Protein AF-A0A9K3LXP4-F1 (afdb_monomer_lite)

Foldseek 3Di:
DAQDWLVRLLFVLLLCLLQFKDADDDDCDDPDADPQLVLSQVLSCVLVVGGIDTDQLPDPDPDDDPDDAQDWDADPNDTWHDDDDDDDDDDDDPDPPDTPDDDPVPDDPPDDDPDPDPQPPPPRPHRDGRVSSVVSSPDCCVVPVVVVVLSSVCSSVQSNCCNVVVGRDLQNCVVSVVQWIAGPVRDTDGRHPPDPDDPDPPVPCVCVVVVVVVVVVVVVVVVVVVLVVVLVVQLVLLVVLQVVLVVQLQVVCVVPPVRDSLPDDLVSLVPDDPSNLQSNLLVQPDPDSSDDDDDFAQDDPVCLVVVHDGSSVSVVCVSVCVVVVLQPPPVPPPPPPDPCDDPDDDVLVVCLVPFNVRVLVSLCVVLVVDDPCVVDDDLAAQLCLVPLVVFAFDDDVQQQKWFKKWKAQQVVSGTDAIDTDLRTPVVVLVVVLVLLCVPDPVSLPDPVSLQAHAPPDDCVSRVNHVYHSVSMTITCQRIDGNVCLVVSLVSGDDDPVNLVVLVPDDDPPPDPPPSSSSSSVSNRVSSRVVSRCSRGVPDD

Structure (mmCIF, N/CA/C/O backbone):
data_AF-A0A9K3LXP4-F1
#
_entry.id   AF-A0A9K3LXP4-F1
#
loop_
_atom_site.group_PDB
_atom_site.id
_atom_site.type_symbol
_atom_site.label_atom_id
_atom_site.label_alt_id
_atom_site.label_comp_id
_atom_site.label_asym_id
_atom_site.label_entity_id
_atom_site.label_seq_id
_atom_site.pdbx_PDB_ins_code
_atom_site.Cartn_x
_atom_site.Cartn_y
_atom_site.Cartn_z
_atom_site.occupancy
_atom_site.B_iso_or_equiv
_atom_site.auth_seq_id
_atom_site.auth_comp_id
_atom_site.auth_asym_id
_atom_site.auth_atom_id
_atom_site.pdbx_PDB_model_num
ATOM 1 N N . MET A 1 1 ? 42.410 -23.835 -14.338 1.00 34.00 1 MET A N 1
ATOM 2 C CA . MET A 1 1 ? 42.776 -22.546 -14.973 1.00 34.00 1 MET A CA 1
ATOM 3 C C . MET A 1 1 ? 43.369 -22.844 -16.345 1.00 34.00 1 MET A C 1
ATOM 5 O O . MET A 1 1 ? 44.309 -23.628 -16.396 1.00 34.00 1 MET A O 1
ATOM 9 N N . ALA A 1 2 ? 42.811 -22.317 -17.441 1.00 33.06 2 ALA A N 1
ATOM 10 C CA . ALA A 1 2 ? 43.474 -22.421 -18.746 1.00 33.06 2 ALA A CA 1
ATOM 11 C C . ALA A 1 2 ? 44.605 -21.400 -18.770 1.00 33.06 2 ALA A C 1
ATOM 13 O O . ALA A 1 2 ? 44.375 -20.234 -18.468 1.00 33.06 2 ALA A O 1
ATOM 14 N N . ARG A 1 3 ? 45.817 -21.867 -19.043 1.00 47.75 3 ARG A N 1
ATOM 15 C CA . ARG A 1 3 ? 47.004 -21.024 -19.115 1.00 47.75 3 ARG A CA 1
ATOM 16 C C . ARG A 1 3 ? 47.036 -20.427 -20.522 1.00 47.75 3 ARG A C 1
ATOM 18 O O . ARG A 1 3 ? 46.915 -21.178 -21.489 1.00 47.75 3 ARG A O 1
ATOM 25 N N . GLY A 1 4 ? 47.058 -19.100 -20.603 1.00 52.03 4 GLY A N 1
ATOM 26 C CA . GLY A 1 4 ? 47.064 -18.375 -21.866 1.00 52.03 4 GLY A CA 1
ATOM 27 C C . GLY A 1 4 ? 48.341 -18.656 -22.653 1.00 52.03 4 GLY A C 1
ATOM 28 O O . GLY A 1 4 ? 49.411 -18.829 -22.081 1.00 52.03 4 GLY A O 1
ATOM 29 N N . SER A 1 5 ? 48.172 -18.728 -23.962 1.00 66.06 5 SER A N 1
ATOM 30 C CA . SER A 1 5 ? 49.208 -18.661 -24.988 1.00 66.06 5 SER A CA 1
ATOM 31 C C . SER A 1 5 ? 49.979 -17.336 -24.905 1.00 66.06 5 SER A C 1
ATOM 33 O O . SER A 1 5 ? 49.393 -16.323 -24.511 1.00 66.06 5 SER A O 1
ATOM 35 N N . GLU A 1 6 ? 51.263 -17.304 -25.278 1.00 68.12 6 GLU A N 1
ATOM 36 C CA . GLU A 1 6 ? 52.013 -16.033 -25.324 1.00 68.12 6 GLU A CA 1
ATOM 37 C C . GLU A 1 6 ? 51.440 -15.072 -26.363 1.00 68.12 6 GLU A C 1
ATOM 39 O O . GLU A 1 6 ? 51.322 -13.883 -26.084 1.00 68.12 6 GLU A O 1
ATOM 44 N N . ARG A 1 7 ? 50.989 -15.582 -27.515 1.00 71.00 7 ARG A N 1
ATOM 45 C CA . ARG A 1 7 ? 50.274 -14.778 -28.519 1.00 71.00 7 ARG A CA 1
ATOM 46 C C . ARG A 1 7 ? 48.985 -14.190 -27.959 1.00 71.00 7 ARG A C 1
ATOM 48 O O . ARG A 1 7 ? 48.741 -12.997 -28.105 1.00 71.00 7 ARG A O 1
ATOM 55 N N . ASN A 1 8 ? 48.206 -14.990 -27.226 1.00 66.69 8 ASN A N 1
ATOM 56 C CA . ASN A 1 8 ? 47.004 -14.488 -26.553 1.00 66.69 8 ASN A CA 1
ATOM 57 C C . ASN A 1 8 ? 47.336 -13.404 -25.522 1.00 66.69 8 ASN A C 1
ATOM 59 O O . ASN A 1 8 ? 46.562 -12.470 -25.345 1.00 66.69 8 ASN A O 1
ATOM 63 N N . LEU A 1 9 ? 48.479 -13.508 -24.842 1.00 72.19 9 LEU A N 1
ATOM 64 C CA . LEU A 1 9 ? 48.936 -12.465 -23.933 1.00 72.19 9 LEU A CA 1
ATOM 65 C C . LEU A 1 9 ? 49.272 -11.165 -24.676 1.00 72.19 9 LEU A C 1
ATOM 67 O O . LEU A 1 9 ? 48.814 -10.105 -24.254 1.00 72.19 9 LEU A O 1
ATOM 71 N N . TYR A 1 10 ? 50.029 -11.245 -25.773 1.00 74.75 10 TYR A N 1
ATOM 72 C CA . TYR A 1 10 ? 50.338 -10.086 -26.613 1.00 74.75 10 TYR A CA 1
ATOM 73 C C . TYR A 1 10 ? 49.071 -9.400 -27.124 1.00 74.75 10 TYR A C 1
ATOM 75 O O . TYR A 1 10 ? 48.914 -8.197 -26.930 1.00 74.75 10 TYR A O 1
ATOM 83 N N . ALA A 1 11 ? 48.143 -10.164 -27.706 1.00 71.06 11 ALA A N 1
ATOM 84 C CA . ALA A 1 11 ? 46.890 -9.635 -28.237 1.00 71.06 11 ALA A CA 1
ATOM 85 C C . ALA A 1 11 ? 46.027 -8.990 -27.139 1.00 71.06 11 ALA A C 1
ATOM 87 O O . ALA A 1 11 ? 45.497 -7.894 -27.324 1.00 71.06 11 ALA A O 1
ATOM 88 N N . ASN A 1 12 ? 45.932 -9.623 -25.963 1.00 68.81 12 ASN A N 1
ATOM 89 C CA . ASN A 1 12 ? 45.165 -9.086 -24.839 1.00 68.81 12 ASN A CA 1
ATOM 90 C C . ASN A 1 12 ? 45.774 -7.793 -24.289 1.00 68.81 12 ASN A C 1
ATOM 92 O O . ASN A 1 12 ? 45.036 -6.850 -24.024 1.00 68.81 12 ASN A O 1
ATOM 96 N N . ILE A 1 13 ? 47.100 -7.722 -24.123 1.00 76.06 13 ILE A N 1
ATOM 97 C CA . ILE A 1 13 ? 47.755 -6.494 -23.648 1.00 76.06 13 ILE A CA 1
ATOM 98 C C . ILE A 1 13 ? 47.624 -5.387 -24.696 1.00 76.06 13 ILE A C 1
ATOM 100 O O . ILE A 1 13 ? 47.276 -4.268 -24.329 1.00 76.06 13 ILE A O 1
ATOM 104 N N . ALA A 1 14 ? 47.816 -5.689 -25.984 1.00 76.12 14 ALA A N 1
ATOM 105 C CA . ALA A 1 14 ? 47.646 -4.703 -27.049 1.00 76.12 14 ALA A CA 1
ATOM 106 C C . ALA A 1 14 ? 46.222 -4.127 -27.076 1.00 76.12 14 ALA A C 1
ATOM 108 O O . ALA A 1 14 ? 46.038 -2.912 -27.107 1.00 76.12 14 ALA A O 1
ATOM 109 N N . THR A 1 15 ? 45.220 -4.999 -26.950 1.00 73.06 15 THR A N 1
ATOM 110 C CA . THR A 1 15 ? 43.805 -4.623 -26.840 1.00 73.06 15 THR A CA 1
ATOM 111 C C . THR A 1 15 ? 43.559 -3.747 -25.609 1.00 73.06 15 THR A C 1
ATOM 113 O O . THR A 1 15 ? 42.976 -2.672 -25.713 1.00 73.06 15 THR A O 1
ATOM 116 N N . VAL A 1 16 ? 44.028 -4.161 -24.427 1.00 74.38 16 VAL A N 1
ATOM 117 C CA . VAL A 1 16 ? 43.839 -3.391 -23.186 1.00 74.38 16 VAL A CA 1
ATOM 118 C C . VAL A 1 16 ? 44.455 -1.995 -23.300 1.00 74.38 16 VAL A C 1
ATOM 120 O O . VAL A 1 16 ? 43.820 -1.033 -22.869 1.00 74.38 16 VAL A O 1
ATOM 123 N N . LEU A 1 17 ? 45.640 -1.865 -23.902 1.00 78.81 17 LEU A N 1
ATOM 124 C CA . LEU A 1 17 ? 46.286 -0.569 -24.115 1.00 78.81 17 LEU A CA 1
ATOM 125 C C . LEU A 1 17 ? 45.521 0.307 -25.117 1.00 78.81 17 LEU A C 1
ATOM 127 O O . LEU A 1 17 ? 45.330 1.488 -24.859 1.00 78.81 17 LEU A O 1
ATOM 131 N N . ASP A 1 18 ? 45.020 -0.240 -26.221 1.00 79.06 18 ASP A N 1
ATOM 132 C CA . ASP A 1 18 ? 44.228 0.553 -27.170 1.00 79.06 18 ASP A CA 1
ATOM 133 C C . ASP A 1 18 ? 42.902 1.049 -26.559 1.00 79.06 18 ASP A C 1
ATOM 135 O O . ASP A 1 18 ? 42.505 2.199 -26.746 1.00 79.06 18 ASP A O 1
ATOM 139 N N . PHE A 1 19 ? 42.225 0.210 -25.767 1.00 74.00 19 PHE A N 1
ATOM 140 C CA . PHE A 1 19 ? 40.902 0.536 -25.223 1.00 74.00 19 PHE A CA 1
ATOM 141 C C . PHE A 1 19 ? 40.910 1.403 -23.960 1.00 74.00 19 PHE A C 1
ATOM 143 O O . PHE A 1 19 ? 39.926 2.103 -23.715 1.00 74.00 19 PHE A O 1
ATOM 150 N N . ASN A 1 20 ? 41.969 1.358 -23.146 1.00 79.19 20 ASN A N 1
ATOM 151 C CA . ASN A 1 20 ? 42.007 2.062 -21.855 1.00 79.19 20 ASN A CA 1
ATOM 152 C C . ASN A 1 20 ? 42.719 3.417 -21.909 1.00 79.19 20 ASN A C 1
ATOM 154 O O . ASN A 1 20 ? 42.853 4.069 -20.876 1.00 79.19 20 ASN A O 1
ATOM 158 N N . PHE A 1 21 ? 43.138 3.861 -23.092 1.00 81.19 21 PHE A N 1
ATOM 159 C CA . PHE A 1 21 ? 43.783 5.150 -23.299 1.00 81.19 21 PHE A CA 1
ATOM 160 C C . PHE A 1 21 ? 42.981 6.019 -24.260 1.00 81.19 21 PHE A C 1
ATOM 162 O O . PHE A 1 21 ? 42.441 5.540 -25.257 1.00 81.19 21 PHE A O 1
ATOM 169 N N . ILE A 1 22 ? 42.914 7.317 -23.969 1.00 84.50 22 ILE A N 1
ATOM 170 C CA . ILE A 1 22 ? 42.260 8.307 -24.827 1.00 84.50 22 ILE A CA 1
ATOM 171 C C . ILE A 1 22 ? 43.231 9.434 -25.205 1.00 84.50 22 ILE A C 1
ATOM 173 O O . ILE A 1 22 ? 44.108 9.769 -24.404 1.00 84.50 22 ILE A O 1
ATOM 177 N N . PRO A 1 23 ? 43.114 10.001 -26.424 1.00 86.31 23 PRO A N 1
ATOM 178 C CA . PRO A 1 23 ? 43.954 11.114 -26.856 1.00 86.31 23 PRO A CA 1
ATOM 179 C C . PRO A 1 23 ? 43.763 12.352 -25.986 1.00 86.31 23 PRO A C 1
ATOM 181 O O . PRO A 1 23 ? 42.628 12.762 -25.741 1.00 86.31 23 PRO A O 1
ATOM 184 N N . GLY A 1 24 ? 44.861 12.995 -25.596 1.00 87.12 24 GLY A N 1
ATOM 185 C CA . GLY A 1 24 ? 44.818 14.269 -24.888 1.00 87.12 24 GLY A CA 1
ATOM 186 C C . GLY A 1 24 ? 45.947 14.439 -23.883 1.00 87.12 24 GLY A C 1
ATOM 187 O O . GLY A 1 24 ? 46.643 13.491 -23.523 1.00 87.12 24 GLY A O 1
ATOM 188 N N . LYS A 1 25 ? 46.099 15.676 -23.404 1.00 85.62 25 LYS A N 1
ATOM 189 C CA . LYS A 1 25 ? 47.077 16.009 -22.370 1.00 85.62 25 LYS A CA 1
ATOM 190 C C . LYS A 1 25 ? 46.659 15.414 -21.028 1.00 85.62 25 LYS A C 1
ATOM 192 O O . LYS A 1 25 ? 45.530 15.637 -20.590 1.00 85.62 25 LYS A O 1
ATOM 197 N N . TRP A 1 26 ? 47.562 14.715 -20.342 1.00 83.31 26 TRP A N 1
ATOM 198 C CA . TRP A 1 26 ? 47.248 14.147 -19.031 1.00 83.31 26 TRP A CA 1
ATOM 199 C C . TRP A 1 26 ? 47.395 15.192 -17.919 1.00 83.31 26 TRP A C 1
ATOM 201 O O . TRP A 1 26 ? 48.443 15.339 -17.281 1.00 83.31 26 TRP A O 1
ATOM 211 N N . GLU A 1 27 ? 46.321 15.941 -17.678 1.00 75.81 27 GLU A N 1
ATOM 212 C CA . GLU A 1 27 ? 46.266 16.915 -16.589 1.00 75.81 27 GLU A CA 1
ATOM 213 C C . GLU A 1 27 ? 46.346 16.193 -15.234 1.00 75.81 27 GLU A C 1
ATOM 215 O O . GLU A 1 27 ? 45.478 15.393 -14.888 1.00 75.81 27 GLU A O 1
ATOM 220 N N . ASN A 1 28 ? 47.393 16.495 -14.457 1.00 75.75 28 ASN A N 1
ATOM 221 C CA . ASN A 1 28 ? 47.718 15.867 -13.166 1.00 75.75 28 ASN A CA 1
ATOM 222 C C . ASN A 1 28 ? 48.290 14.438 -13.249 1.00 75.75 28 ASN A C 1
ATOM 224 O O . ASN A 1 28 ? 48.025 13.616 -12.369 1.00 75.75 28 ASN A O 1
ATOM 228 N N . LYS A 1 29 ? 49.105 14.144 -14.273 1.00 79.06 29 LYS A N 1
ATOM 229 C CA . LYS A 1 29 ? 49.921 12.919 -14.324 1.00 79.06 29 LYS A CA 1
ATOM 230 C C . LYS A 1 29 ? 50.712 12.739 -13.013 1.00 79.06 29 LYS A C 1
ATOM 232 O O . LYS A 1 29 ? 51.492 13.628 -12.674 1.00 79.06 29 LYS A O 1
ATOM 237 N N . PRO A 1 30 ? 50.545 11.623 -12.278 1.00 80.44 30 PRO A N 1
ATOM 238 C CA . PRO A 1 30 ? 51.292 11.392 -11.047 1.00 80.44 30 PRO A CA 1
ATOM 239 C C . PRO A 1 30 ? 52.805 11.351 -11.303 1.00 80.44 30 PRO A C 1
ATOM 241 O O . PRO A 1 30 ? 53.267 10.631 -12.188 1.00 80.44 30 PRO A O 1
ATOM 244 N N . ASP A 1 31 ? 53.592 12.050 -10.482 1.00 76.44 31 ASP A N 1
ATOM 245 C CA . ASP A 1 31 ? 55.061 12.065 -10.610 1.00 76.44 31 ASP A CA 1
ATOM 246 C C . ASP A 1 31 ? 55.692 10.677 -10.366 1.00 76.44 31 ASP A C 1
ATOM 248 O O . ASP A 1 31 ? 56.767 10.361 -10.876 1.00 76.44 31 ASP A O 1
ATOM 252 N N . ASN A 1 32 ? 54.997 9.816 -9.614 1.00 83.62 32 ASN A N 1
ATOM 253 C CA . ASN A 1 32 ? 55.479 8.508 -9.163 1.00 83.62 32 ASN A CA 1
ATOM 254 C C . ASN A 1 32 ? 54.667 7.340 -9.742 1.00 83.62 32 ASN A C 1
ATOM 256 O O . ASN A 1 32 ? 54.196 6.474 -9.003 1.00 83.62 32 ASN A O 1
ATOM 260 N N . LEU A 1 33 ? 54.497 7.298 -11.065 1.00 81.81 33 LEU A N 1
ATOM 261 C CA . LEU A 1 33 ? 53.883 6.139 -11.717 1.00 81.81 33 LEU A CA 1
ATOM 262 C C . LEU A 1 33 ? 54.765 4.881 -11.594 1.00 81.81 33 LEU A C 1
ATOM 264 O O . LEU A 1 33 ? 55.989 4.974 -11.776 1.00 81.81 33 LEU A O 1
ATOM 268 N N . PRO A 1 34 ? 54.162 3.698 -11.353 1.00 86.00 34 PRO A N 1
ATOM 269 C CA . PRO A 1 34 ? 54.853 2.419 -11.469 1.00 86.00 34 PRO A CA 1
ATOM 270 C C . PRO A 1 34 ? 55.550 2.267 -12.825 1.00 86.00 34 PRO A C 1
ATOM 272 O O . PRO A 1 34 ? 55.085 2.770 -13.849 1.00 86.00 34 PRO A O 1
ATOM 275 N N . GLU A 1 35 ? 56.672 1.548 -12.852 1.00 88.12 35 GLU A N 1
ATOM 276 C CA . GLU A 1 35 ? 57.471 1.366 -14.070 1.00 88.12 35 GLU A CA 1
ATOM 277 C C . GLU A 1 35 ? 56.662 0.739 -15.217 1.00 88.12 35 GLU A C 1
ATOM 279 O O . GLU A 1 35 ? 56.755 1.206 -16.351 1.00 88.12 35 GLU A O 1
ATOM 284 N N . GLY A 1 36 ? 55.815 -0.252 -14.915 1.00 85.88 36 GLY A N 1
ATOM 285 C CA . GLY A 1 36 ? 54.961 -0.904 -15.907 1.00 85.88 36 GLY A CA 1
ATOM 286 C C . GLY A 1 36 ? 53.880 0.017 -16.477 1.00 85.88 36 GLY A C 1
ATOM 287 O O . GLY A 1 36 ? 53.578 -0.075 -17.665 1.00 85.88 36 GLY A O 1
ATOM 288 N N . ALA A 1 37 ? 53.350 0.942 -15.672 1.00 86.00 37 ALA A N 1
ATOM 289 C CA . ALA A 1 37 ? 52.416 1.971 -16.130 1.00 86.00 37 ALA A CA 1
ATOM 290 C C . ALA A 1 37 ? 53.108 3.030 -17.006 1.00 86.00 37 ALA A C 1
ATOM 292 O O . ALA A 1 37 ? 52.598 3.399 -18.061 1.00 86.00 37 ALA A O 1
ATOM 293 N N . ARG A 1 38 ? 54.320 3.479 -16.645 1.00 89.25 38 ARG A N 1
ATOM 294 C CA . ARG A 1 38 ? 55.100 4.396 -17.503 1.00 89.25 38 ARG A CA 1
ATOM 295 C C . ARG A 1 38 ? 55.404 3.783 -18.867 1.00 89.25 38 ARG A C 1
ATOM 297 O O . ARG A 1 38 ? 55.328 4.477 -19.879 1.00 89.25 38 ARG A O 1
ATOM 304 N N . LEU A 1 39 ? 55.726 2.490 -18.887 1.00 90.12 39 LEU A N 1
ATOM 305 C CA . LEU A 1 39 ? 55.960 1.757 -20.124 1.00 90.12 39 LEU A CA 1
ATOM 306 C C . LEU A 1 39 ? 54.681 1.650 -20.968 1.00 90.12 39 LEU A C 1
ATOM 308 O O . LEU A 1 39 ? 54.744 1.875 -22.172 1.00 90.12 39 LEU A O 1
ATOM 312 N N . ALA A 1 40 ? 53.527 1.388 -20.345 1.00 87.31 40 ALA A N 1
ATOM 313 C CA . ALA A 1 40 ? 52.229 1.355 -21.023 1.00 87.31 40 ALA A CA 1
ATOM 314 C C . ALA A 1 40 ? 51.932 2.660 -21.771 1.00 87.31 40 ALA A C 1
ATOM 316 O O . ALA A 1 40 ? 51.614 2.625 -22.958 1.00 87.31 40 ALA A O 1
ATOM 317 N N . HIS A 1 41 ? 52.129 3.795 -21.097 1.00 89.56 41 HIS A N 1
ATOM 318 C CA . HIS A 1 41 ? 52.005 5.127 -21.689 1.00 89.56 41 HIS A CA 1
ATOM 319 C C . HIS A 1 41 ? 52.938 5.336 -22.874 1.00 89.56 41 HIS A C 1
ATOM 321 O O . HIS A 1 41 ? 52.485 5.688 -23.957 1.00 89.56 41 HIS A O 1
ATOM 327 N N . SER A 1 42 ? 54.234 5.075 -22.688 1.00 93.25 42 SER A N 1
ATOM 328 C CA . SER A 1 42 ? 55.221 5.278 -23.751 1.00 93.25 42 SER A CA 1
ATOM 329 C C . SER A 1 42 ? 54.888 4.467 -25.004 1.00 93.25 42 SER A C 1
ATOM 331 O O . SER A 1 42 ? 55.103 4.946 -26.115 1.00 93.25 42 SER A O 1
ATOM 333 N N . ILE A 1 43 ? 54.378 3.246 -24.829 1.00 91.44 43 ILE A N 1
ATOM 334 C CA . ILE A 1 43 ? 54.024 2.361 -25.937 1.00 91.44 43 ILE A CA 1
ATOM 335 C C . ILE A 1 43 ? 52.793 2.882 -26.683 1.00 91.44 43 ILE A C 1
ATOM 337 O O . ILE A 1 43 ? 52.841 3.021 -27.905 1.00 91.44 43 ILE A O 1
ATOM 341 N N . ILE A 1 44 ? 51.703 3.202 -25.976 1.00 90.12 44 ILE A N 1
ATOM 342 C CA . ILE A 1 44 ? 50.466 3.647 -26.631 1.00 90.12 44 ILE A CA 1
ATOM 343 C C . ILE A 1 44 ? 50.597 5.050 -27.245 1.00 90.12 44 ILE A C 1
ATOM 345 O O . ILE A 1 44 ? 50.059 5.290 -28.323 1.00 90.12 44 ILE A O 1
ATOM 349 N N . GLU A 1 45 ? 51.357 5.955 -26.621 1.00 93.25 45 GLU A N 1
ATOM 350 C CA . GLU A 1 45 ? 51.660 7.291 -27.158 1.00 93.25 45 GLU A CA 1
ATOM 351 C C . GLU A 1 45 ? 52.497 7.196 -28.439 1.00 93.25 45 GLU A C 1
ATOM 353 O O . GLU A 1 45 ? 52.201 7.869 -29.428 1.00 93.25 45 GLU A O 1
ATOM 358 N N . SER A 1 46 ? 53.493 6.300 -28.459 1.00 92.88 46 SER A N 1
ATOM 359 C CA . SER A 1 46 ? 54.289 6.013 -29.656 1.00 92.88 46 SER A CA 1
ATOM 360 C C . SER A 1 46 ? 53.431 5.424 -30.779 1.00 92.88 46 SER A C 1
ATOM 362 O O . SER A 1 46 ? 53.550 5.851 -31.924 1.00 92.88 46 SER A O 1
ATOM 364 N N . ALA A 1 47 ? 52.543 4.477 -30.461 1.00 90.38 47 ALA A N 1
ATOM 365 C CA . ALA A 1 47 ? 51.662 3.839 -31.441 1.00 90.38 47 ALA A CA 1
ATOM 366 C C . ALA A 1 47 ? 50.601 4.799 -32.013 1.00 90.38 47 ALA A C 1
ATOM 368 O O . ALA A 1 47 ? 50.281 4.736 -33.197 1.00 90.38 47 ALA A O 1
ATOM 369 N N . LYS A 1 48 ? 50.050 5.700 -31.190 1.00 88.44 48 LYS A N 1
ATOM 370 C CA . LYS A 1 48 ? 49.029 6.680 -31.606 1.00 88.44 48 LYS A CA 1
ATOM 371 C C . LYS A 1 48 ? 49.623 7.977 -32.167 1.00 88.44 48 LYS A C 1
ATOM 373 O O . LYS A 1 48 ? 48.880 8.769 -32.743 1.00 88.44 48 LYS A O 1
ATOM 378 N N . GLY A 1 49 ? 50.926 8.210 -31.990 1.00 92.25 49 GLY A N 1
ATOM 379 C CA . GLY A 1 49 ? 51.626 9.413 -32.450 1.00 92.25 49 GLY A CA 1
ATOM 380 C C . GLY A 1 49 ? 51.219 10.700 -31.723 1.00 92.25 49 GLY A C 1
ATOM 381 O O . GLY A 1 49 ? 51.397 11.790 -32.266 1.00 92.25 49 GLY A O 1
ATOM 382 N N . GLN A 1 50 ? 50.640 10.594 -30.526 1.00 91.88 50 GLN A N 1
ATOM 383 C CA . GLN A 1 50 ? 50.146 11.725 -29.736 1.00 91.88 50 GLN A CA 1
ATOM 384 C C . GLN A 1 50 ? 50.123 11.389 -28.241 1.00 91.88 50 GLN A C 1
ATOM 386 O O . GLN A 1 50 ? 50.198 10.221 -27.867 1.00 91.88 50 GLN A O 1
ATOM 391 N N . GLU A 1 51 ? 50.008 12.410 -27.387 1.00 91.50 51 GLU A N 1
ATOM 392 C CA . GLU A 1 51 ? 49.867 12.219 -25.939 1.00 91.50 51 GLU A CA 1
ATOM 393 C C . GLU A 1 51 ? 48.549 11.496 -25.615 1.00 91.50 51 GLU A C 1
ATOM 395 O O . GLU A 1 51 ? 47.496 11.804 -26.186 1.00 91.50 51 GLU A O 1
ATOM 400 N N . MET A 1 52 ? 48.628 10.528 -24.702 1.00 90.00 52 MET A N 1
ATOM 401 C CA . MET A 1 52 ? 47.522 9.671 -24.296 1.00 90.00 52 MET A CA 1
ATOM 402 C C . MET A 1 52 ? 47.406 9.697 -22.775 1.00 90.00 52 MET A C 1
ATOM 404 O O . MET A 1 52 ? 48.401 9.617 -22.054 1.00 90.00 52 MET A O 1
ATOM 408 N N . HIS A 1 53 ? 46.181 9.729 -22.270 1.00 85.69 53 HIS A N 1
ATOM 409 C CA . HIS A 1 53 ? 45.918 9.622 -20.840 1.00 85.69 53 HIS A CA 1
ATOM 410 C C . HIS A 1 53 ? 44.973 8.450 -20.559 1.00 85.69 53 HIS A C 1
ATOM 412 O O . HIS A 1 53 ? 44.184 8.079 -21.438 1.00 85.69 53 HIS A O 1
ATOM 418 N N . PRO A 1 54 ? 45.066 7.812 -19.377 1.00 82.31 54 PRO A N 1
ATOM 419 C CA . PRO A 1 54 ? 44.185 6.708 -19.034 1.00 82.31 54 PRO A CA 1
ATOM 420 C C . PRO A 1 54 ? 42.739 7.197 -19.078 1.00 82.31 54 PRO A C 1
ATOM 422 O O . PRO A 1 54 ? 42.425 8.320 -18.665 1.00 82.31 54 PRO A O 1
ATOM 425 N N . CYS A 1 55 ? 41.850 6.351 -19.581 1.00 76.56 55 CYS A N 1
ATOM 426 C CA . CYS A 1 55 ? 40.425 6.588 -19.493 1.00 76.56 55 CYS A CA 1
ATOM 427 C C . CYS A 1 55 ? 40.042 6.519 -18.005 1.00 76.56 55 CYS A C 1
ATOM 429 O O . CYS A 1 55 ? 40.161 5.444 -17.405 1.00 76.56 55 CYS A O 1
ATOM 431 N N . PRO A 1 56 ? 39.621 7.629 -17.361 1.00 59.34 56 PRO A N 1
ATOM 432 C CA . PRO A 1 56 ? 39.058 7.525 -16.026 1.00 59.34 56 PRO A CA 1
ATOM 433 C C . PRO A 1 56 ? 37.863 6.579 -16.132 1.00 59.34 56 PRO A C 1
ATOM 435 O O . PRO A 1 56 ? 37.086 6.682 -17.077 1.00 59.34 56 PRO A O 1
ATOM 438 N N . ALA A 1 57 ? 37.688 5.670 -15.170 1.00 54.47 57 ALA A N 1
ATOM 439 C CA . ALA A 1 57 ? 36.609 4.671 -15.164 1.00 54.47 57 ALA A CA 1
ATOM 440 C C . ALA A 1 57 ? 35.178 5.267 -15.273 1.00 54.47 57 ALA A C 1
ATOM 442 O O . ALA A 1 57 ? 34.184 4.545 -15.289 1.00 54.47 57 ALA A O 1
ATOM 443 N N . TRP A 1 58 ? 35.058 6.591 -15.366 1.00 41.44 58 TRP A N 1
ATOM 444 C CA . TRP A 1 58 ? 33.886 7.322 -15.813 1.00 41.44 58 TRP A CA 1
ATOM 445 C C . TRP A 1 58 ? 33.888 7.503 -17.331 1.00 41.44 58 TRP A C 1
ATOM 447 O O . TRP A 1 58 ? 34.289 8.537 -17.862 1.00 41.44 58 TRP A O 1
ATOM 457 N N . GLY A 1 59 ? 33.347 6.499 -18.016 1.00 40.19 59 GLY A N 1
ATOM 458 C CA . GLY A 1 59 ? 32.900 6.645 -19.395 1.00 40.19 59 GLY A CA 1
ATOM 459 C C . GLY A 1 59 ? 33.499 5.624 -20.344 1.00 40.19 59 GLY A C 1
ATOM 460 O O . GLY A 1 59 ? 34.294 5.970 -21.213 1.00 40.19 59 GLY A O 1
ATOM 461 N N . LEU A 1 60 ? 32.997 4.388 -20.282 1.00 36.09 60 LEU A N 1
ATOM 462 C CA . LEU A 1 60 ? 32.869 3.569 -21.487 1.00 36.09 60 LEU A CA 1
ATOM 463 C C . LEU A 1 60 ? 32.056 4.379 -22.519 1.00 36.09 60 LEU A C 1
ATOM 465 O O . LEU A 1 60 ? 30.836 4.462 -22.453 1.00 36.09 60 LEU A O 1
ATOM 469 N N . ARG A 1 61 ? 32.789 5.073 -23.398 1.00 37.50 61 ARG A N 1
ATOM 470 C CA . ARG A 1 61 ? 32.385 5.782 -24.623 1.00 37.50 61 ARG A CA 1
ATOM 471 C C . ARG A 1 61 ? 31.011 6.478 -24.607 1.00 37.50 61 ARG A C 1
ATOM 473 O O . ARG A 1 61 ? 30.035 5.991 -25.167 1.00 37.50 61 ARG A O 1
ATOM 480 N N . LYS A 1 62 ? 31.039 7.768 -24.250 1.00 33.00 62 LYS A N 1
ATOM 481 C CA . LYS A 1 62 ? 30.462 8.806 -25.125 1.00 33.00 62 LYS A CA 1
ATOM 482 C C . LYS A 1 62 ? 31.339 8.919 -26.378 1.00 33.00 62 LYS A C 1
ATOM 484 O O . LYS A 1 62 ? 32.190 9.791 -26.438 1.00 33.00 62 LYS A O 1
ATOM 489 N N . HIS A 1 63 ? 31.164 8.057 -27.375 1.00 28.77 63 HIS A N 1
ATOM 490 C CA . HIS A 1 63 ? 31.580 8.399 -28.738 1.00 28.77 63 HIS A CA 1
ATOM 491 C C . HIS A 1 63 ? 30.657 7.752 -29.772 1.00 28.77 63 HIS A C 1
ATOM 493 O O . HIS A 1 63 ? 30.583 6.536 -29.905 1.00 28.77 63 HIS A O 1
ATOM 499 N N . THR A 1 64 ? 30.005 8.637 -30.532 1.00 30.78 64 THR A N 1
ATOM 500 C CA . THR A 1 64 ? 29.272 8.424 -31.795 1.00 30.78 64 THR A CA 1
ATOM 501 C C . THR A 1 64 ? 27.842 7.877 -31.733 1.00 30.78 64 THR A C 1
ATOM 503 O O . THR A 1 64 ? 27.438 6.989 -32.467 1.00 30.78 64 THR A O 1
ATOM 506 N N . SER A 1 65 ? 26.992 8.543 -30.960 1.00 29.17 65 SER A N 1
ATOM 507 C CA . SER A 1 65 ? 25.962 9.409 -31.559 1.00 29.17 65 SER A CA 1
ATOM 508 C C . SER A 1 65 ? 25.451 10.351 -30.472 1.00 29.17 65 SER A C 1
ATOM 510 O O . SER A 1 65 ? 25.121 9.918 -29.373 1.00 29.17 65 SER A O 1
ATOM 512 N N . ILE A 1 66 ? 25.471 11.659 -30.730 1.00 35.31 66 ILE A N 1
ATOM 513 C CA . ILE A 1 66 ? 24.806 12.631 -29.859 1.00 35.31 66 ILE A CA 1
ATOM 514 C C . ILE A 1 66 ? 23.312 12.359 -30.030 1.00 35.31 66 ILE A C 1
ATOM 516 O O . ILE A 1 66 ? 22.724 12.815 -31.006 1.00 35.31 66 ILE A O 1
ATOM 520 N N . LYS A 1 67 ? 22.726 11.556 -29.143 1.00 41.91 67 LYS A N 1
ATOM 521 C CA . LYS A 1 67 ? 21.288 11.292 -29.125 1.00 41.91 67 LYS A CA 1
ATOM 522 C C . LYS A 1 67 ? 20.662 12.053 -27.976 1.00 41.91 67 LYS A C 1
ATOM 524 O O . LYS A 1 67 ? 21.234 12.126 -26.887 1.00 41.91 67 LYS A O 1
ATOM 529 N N . LYS A 1 68 ? 19.554 12.722 -28.277 1.00 37.66 68 LYS A N 1
ATOM 530 C CA . LYS A 1 68 ? 18.852 13.586 -27.328 1.00 37.66 68 LYS A CA 1
ATOM 531 C C . LYS A 1 68 ? 17.982 12.732 -26.418 1.00 37.66 68 LYS A C 1
ATOM 533 O O . LYS A 1 68 ? 17.454 11.705 -26.830 1.00 37.66 68 LYS A O 1
ATOM 538 N N . ASP A 1 69 ? 17.827 13.189 -25.188 1.00 43.50 69 ASP A N 1
ATOM 539 C CA . ASP A 1 69 ? 16.915 12.585 -24.228 1.00 43.50 69 ASP A CA 1
ATOM 540 C C . ASP A 1 69 ? 15.488 12.518 -24.814 1.00 43.50 69 ASP A C 1
ATOM 542 O O . ASP A 1 69 ? 15.032 13.471 -25.457 1.00 43.50 69 ASP A O 1
ATOM 546 N N . GLY A 1 70 ? 14.817 11.372 -24.664 1.00 45.22 70 GLY A N 1
ATOM 547 C CA . GLY A 1 70 ? 13.487 11.119 -25.236 1.00 45.22 70 GLY A CA 1
ATOM 548 C C . GLY A 1 70 ? 13.430 10.715 -26.719 1.00 45.22 70 GLY A C 1
ATOM 549 O O . GLY A 1 70 ? 12.333 10.637 -27.272 1.00 45.22 70 GLY A O 1
ATOM 550 N N . GLU A 1 71 ? 14.558 10.442 -27.380 1.00 44.44 71 GLU A N 1
ATOM 551 C CA . GLU A 1 71 ? 14.558 9.974 -28.772 1.00 44.44 71 GLU A CA 1
ATOM 552 C C . GLU A 1 71 ? 14.036 8.527 -28.881 1.00 44.44 71 GLU A C 1
ATOM 554 O O . GLU A 1 71 ? 14.485 7.620 -28.173 1.00 44.44 71 GLU A O 1
ATOM 559 N N . GLU A 1 72 ? 13.060 8.322 -29.768 1.00 43.66 72 GLU A N 1
ATOM 560 C CA . GLU A 1 72 ? 12.446 7.025 -30.053 1.00 43.66 72 GLU A CA 1
ATOM 561 C C . GLU A 1 72 ? 13.218 6.284 -31.145 1.00 43.66 72 GLU A C 1
ATOM 563 O O . GLU A 1 72 ? 13.520 6.833 -32.205 1.00 43.66 72 GLU A O 1
ATOM 568 N N . LEU A 1 73 ? 13.525 5.014 -30.899 1.00 42.81 73 LEU A N 1
ATOM 569 C CA . LEU A 1 73 ? 14.322 4.188 -31.794 1.00 42.81 73 LEU A CA 1
ATOM 570 C C . LEU A 1 73 ? 13.490 2.998 -32.255 1.00 42.81 73 LEU A C 1
ATOM 572 O O . LEU A 1 73 ? 13.128 2.150 -31.446 1.00 42.81 73 LEU A O 1
ATOM 576 N N . VAL A 1 74 ? 13.186 2.941 -33.552 1.00 41.06 74 VAL A N 1
ATOM 577 C CA . VAL A 1 74 ? 12.439 1.827 -34.146 1.00 41.06 74 VAL A CA 1
ATOM 578 C C . VAL A 1 74 ? 13.425 0.803 -34.693 1.00 41.06 74 VAL A C 1
ATOM 580 O O . VAL A 1 74 ? 14.106 1.068 -35.682 1.00 41.06 74 VAL A O 1
ATOM 583 N N . CYS A 1 75 ? 13.499 -0.371 -34.073 1.00 37.06 75 CYS A N 1
ATOM 584 C CA . CYS A 1 75 ? 14.303 -1.491 -34.556 1.00 37.06 75 CYS A CA 1
ATOM 585 C C . CYS A 1 75 ? 13.394 -2.708 -34.748 1.00 37.06 75 CYS A C 1
ATOM 587 O O . CYS A 1 75 ? 12.687 -3.107 -33.827 1.00 37.06 75 CYS A O 1
ATOM 589 N N . ASN A 1 76 ? 13.351 -3.262 -35.964 1.00 32.78 76 ASN A N 1
ATOM 590 C CA . ASN A 1 76 ? 12.464 -4.376 -36.335 1.00 32.78 76 ASN A CA 1
ATOM 591 C C . ASN A 1 76 ? 10.978 -4.166 -35.959 1.00 32.78 76 ASN A C 1
ATOM 593 O O . ASN A 1 76 ? 10.289 -5.100 -35.563 1.00 32.78 76 ASN A O 1
ATOM 597 N N . GLY A 1 77 ? 10.479 -2.931 -36.094 1.00 35.00 77 GLY A N 1
ATOM 598 C CA . GLY A 1 77 ? 9.081 -2.578 -35.811 1.00 35.00 77 GLY A CA 1
ATOM 599 C C . GLY A 1 77 ? 8.766 -2.301 -34.338 1.00 35.00 77 GLY A C 1
ATOM 600 O O . GLY A 1 77 ? 7.607 -2.053 -34.015 1.00 35.00 77 GLY A O 1
ATOM 601 N N . ILE A 1 78 ? 9.773 -2.308 -33.460 1.00 32.84 78 ILE A N 1
ATOM 602 C CA . ILE A 1 78 ? 9.624 -2.023 -32.030 1.00 32.84 78 ILE A CA 1
ATOM 603 C C . ILE A 1 78 ? 10.269 -0.677 -31.715 1.00 32.84 78 ILE A C 1
ATOM 605 O O . ILE A 1 78 ? 11.443 -0.471 -32.022 1.00 32.84 78 ILE A O 1
ATOM 609 N N . THR A 1 79 ? 9.498 0.220 -31.099 1.00 39.75 79 THR A N 1
ATOM 610 C CA . THR A 1 79 ? 9.942 1.553 -30.681 1.00 39.75 79 THR A CA 1
ATOM 611 C C . THR A 1 79 ? 10.449 1.523 -29.243 1.00 39.75 79 THR A C 1
ATOM 613 O O . THR A 1 79 ? 9.707 1.159 -28.336 1.00 39.75 79 THR A O 1
ATOM 616 N N . VAL A 1 80 ? 11.694 1.939 -29.026 1.00 40.38 80 VAL A N 1
ATOM 617 C CA . VAL A 1 80 ? 12.346 1.995 -27.711 1.00 40.38 80 VAL A CA 1
ATOM 618 C C . VAL A 1 80 ? 12.669 3.448 -27.364 1.00 40.38 80 VAL A C 1
ATOM 620 O O . VAL A 1 80 ? 13.097 4.196 -28.242 1.00 40.38 80 VAL A O 1
ATOM 623 N N . ARG A 1 81 ? 12.478 3.860 -26.105 1.00 38.41 81 ARG A N 1
ATOM 624 C CA . ARG A 1 81 ? 12.710 5.240 -25.646 1.00 38.41 81 ARG A CA 1
ATOM 625 C C . ARG A 1 81 ? 13.796 5.275 -24.563 1.00 38.41 81 ARG A C 1
ATOM 627 O O . ARG A 1 81 ? 13.818 4.417 -23.686 1.00 38.41 81 ARG A O 1
ATOM 634 N N . TRP A 1 82 ? 14.700 6.247 -24.646 1.00 39.88 82 TRP A N 1
ATOM 635 C CA . TRP A 1 82 ? 15.792 6.436 -23.680 1.00 39.88 82 TRP A CA 1
ATOM 636 C C . TRP A 1 82 ? 15.317 7.130 -22.392 1.00 39.88 82 TRP A C 1
ATOM 638 O O . TRP A 1 82 ? 14.499 8.047 -22.470 1.00 39.88 82 TRP A O 1
ATOM 648 N N . LEU A 1 83 ? 15.849 6.712 -21.232 1.00 36.91 83 LEU A N 1
ATOM 649 C CA . LEU A 1 83 ? 15.647 7.355 -19.924 1.00 36.91 83 LEU A CA 1
ATOM 650 C C . LEU A 1 83 ? 16.990 7.578 -19.209 1.00 36.91 83 LEU A C 1
ATOM 652 O O . LEU A 1 83 ? 17.811 6.663 -19.116 1.00 36.91 83 LEU A O 1
ATOM 656 N N . ASP A 1 84 ? 17.198 8.786 -18.683 1.00 37.50 84 ASP A N 1
ATOM 657 C CA . ASP A 1 84 ? 18.393 9.155 -17.918 1.00 37.50 84 ASP A CA 1
ATOM 658 C C . ASP A 1 84 ? 18.342 8.566 -16.492 1.00 37.50 84 ASP A C 1
ATOM 660 O O . ASP A 1 84 ? 17.352 8.720 -15.773 1.00 37.50 84 ASP A O 1
ATOM 664 N N . CYS A 1 85 ? 19.397 7.863 -16.067 1.00 35.91 85 CYS A N 1
ATOM 665 C CA . CYS A 1 85 ? 19.447 7.166 -14.775 1.00 35.91 85 CYS A CA 1
ATOM 666 C C . CYS A 1 85 ? 20.458 7.840 -13.831 1.00 35.91 85 CYS A C 1
ATOM 668 O O . CYS A 1 85 ? 21.669 7.721 -14.023 1.00 35.91 85 CYS A O 1
ATOM 670 N N . GLY A 1 86 ? 19.978 8.498 -12.770 1.00 29.92 86 GLY A N 1
ATOM 671 C CA . GLY A 1 86 ? 20.812 8.968 -11.655 1.00 29.92 86 GLY A CA 1
ATOM 672 C C . GLY A 1 86 ? 21.293 7.818 -10.757 1.00 29.92 86 GLY A C 1
ATOM 673 O O . GLY A 1 86 ? 20.572 6.849 -10.528 1.00 29.92 86 GLY A O 1
ATOM 674 N N . THR A 1 87 ? 22.521 7.908 -10.242 1.00 30.50 87 THR A N 1
ATOM 675 C CA . THR A 1 87 ? 23.189 6.837 -9.484 1.00 30.50 87 THR A CA 1
ATOM 676 C C . THR A 1 87 ? 22.865 6.840 -7.985 1.00 30.50 87 THR A C 1
ATOM 678 O O . THR A 1 87 ? 22.974 7.861 -7.309 1.00 30.50 87 THR A O 1
ATOM 681 N N . ALA A 1 88 ? 22.583 5.651 -7.438 1.00 24.22 88 ALA A N 1
ATOM 682 C CA . ALA A 1 88 ? 22.647 5.353 -6.007 1.00 24.22 88 ALA A CA 1
ATOM 683 C C . ALA A 1 88 ? 23.502 4.090 -5.760 1.00 24.22 88 ALA A C 1
ATOM 685 O O . ALA A 1 88 ? 23.242 3.027 -6.312 1.00 24.22 88 ALA A O 1
ATOM 686 N N . SER A 1 89 ? 24.536 4.253 -4.926 1.00 27.58 89 SER A N 1
ATOM 687 C CA . SER A 1 89 ? 25.343 3.237 -4.221 1.00 27.58 89 SER A CA 1
ATOM 688 C C . SER A 1 89 ? 25.986 2.070 -5.009 1.00 27.58 89 SER A C 1
ATOM 690 O O . SER A 1 89 ? 25.414 0.999 -5.165 1.00 27.58 89 SER A O 1
ATOM 692 N N . GLY A 1 90 ? 27.282 2.208 -5.306 1.00 32.81 90 GLY A N 1
ATOM 693 C CA . GLY A 1 90 ? 28.322 1.441 -4.596 1.00 32.81 90 GLY A CA 1
ATOM 694 C C . GLY A 1 90 ? 28.593 -0.042 -4.900 1.00 32.81 90 GLY A C 1
ATOM 695 O O . GLY A 1 90 ? 29.518 -0.567 -4.286 1.00 32.81 90 GLY A O 1
ATOM 696 N N . VAL A 1 91 ? 27.894 -0.729 -5.810 1.00 24.39 91 VAL A N 1
ATOM 697 C CA . VAL A 1 91 ? 28.243 -2.116 -6.205 1.00 24.39 91 VAL A CA 1
ATOM 698 C C . VAL A 1 91 ? 27.992 -2.327 -7.705 1.00 24.39 91 VAL A C 1
ATOM 700 O O . VAL A 1 91 ? 26.866 -2.187 -8.168 1.00 24.39 91 VAL A O 1
ATOM 703 N N . LEU A 1 92 ? 29.035 -2.660 -8.474 1.00 28.47 92 LEU A N 1
ATOM 704 C CA . LEU A 1 92 ? 28.947 -2.946 -9.914 1.00 28.47 92 LEU A CA 1
ATOM 705 C C . LEU A 1 92 ? 28.644 -4.436 -10.158 1.00 28.47 92 LEU A C 1
ATOM 707 O O . LEU A 1 92 ? 29.508 -5.292 -9.986 1.00 28.47 92 LEU A O 1
ATOM 711 N N . LEU A 1 93 ? 27.413 -4.720 -10.587 1.00 23.22 93 LEU A N 1
ATOM 712 C CA . LEU A 1 93 ? 27.066 -5.848 -11.463 1.00 23.22 93 LEU A CA 1
ATOM 713 C C . LEU A 1 93 ? 27.269 -5.411 -12.933 1.00 23.22 93 LEU A C 1
ATOM 715 O O . LEU A 1 93 ? 27.331 -4.203 -13.186 1.00 23.22 93 LEU A O 1
ATOM 719 N N . PRO A 1 94 ? 27.367 -6.332 -13.915 1.00 26.20 94 PRO A N 1
ATOM 720 C CA . PRO A 1 94 ? 27.345 -5.952 -15.328 1.00 26.20 94 PRO A CA 1
ATOM 721 C C . PRO A 1 94 ? 26.087 -5.122 -15.599 1.00 26.20 94 PRO A C 1
ATOM 723 O O . PRO A 1 94 ? 24.987 -5.509 -15.205 1.00 26.20 94 PRO A O 1
ATOM 726 N N . ILE A 1 95 ? 26.260 -3.953 -16.215 1.00 30.97 95 ILE A N 1
ATOM 727 C CA . ILE A 1 95 ? 25.177 -3.001 -16.470 1.00 30.97 95 ILE A CA 1
ATOM 728 C C . ILE A 1 95 ? 24.203 -3.634 -17.473 1.00 30.97 95 ILE A C 1
ATOM 730 O O . ILE A 1 95 ? 24.392 -3.542 -18.683 1.00 30.97 95 ILE A O 1
ATOM 734 N N . VAL A 1 96 ? 23.151 -4.274 -16.964 1.00 30.66 96 VAL A N 1
ATOM 735 C CA . VAL A 1 96 ? 21.908 -4.485 -17.705 1.00 30.66 96 VAL A CA 1
ATOM 736 C C . VAL A 1 96 ? 21.216 -3.126 -17.733 1.00 30.66 96 VAL A C 1
ATOM 738 O O . VAL A 1 96 ? 20.689 -2.666 -16.722 1.00 30.66 96 VAL A O 1
ATOM 741 N N . GLN A 1 97 ? 21.301 -2.433 -18.867 1.00 38.84 97 GLN A N 1
ATOM 742 C CA . GLN A 1 97 ? 20.543 -1.205 -19.099 1.00 38.84 97 GLN A CA 1
ATOM 743 C C . GLN A 1 97 ? 19.054 -1.576 -19.119 1.00 38.84 97 GLN A C 1
ATOM 745 O O . GLN A 1 97 ? 18.627 -2.401 -19.925 1.00 38.84 97 GLN A O 1
ATOM 750 N N . LEU A 1 98 ? 18.283 -1.033 -18.177 1.00 31.38 98 LEU A N 1
ATOM 751 C CA . LEU A 1 98 ? 16.850 -1.294 -18.059 1.00 31.38 98 LEU A CA 1
ATOM 752 C C . LEU A 1 98 ? 16.115 -0.622 -19.224 1.00 31.38 98 LEU A C 1
ATOM 754 O O . LEU A 1 98 ? 16.082 0.601 -19.320 1.00 31.38 98 LEU A O 1
ATOM 758 N N . PHE A 1 99 ? 15.503 -1.431 -20.082 1.00 37.00 99 PHE A N 1
ATOM 759 C CA . PHE A 1 99 ? 14.480 -0.995 -21.026 1.00 37.00 99 PHE A CA 1
ATOM 760 C C . PHE A 1 99 ? 13.114 -1.448 -20.494 1.00 37.00 99 PHE A C 1
ATOM 762 O O . PHE A 1 99 ? 12.959 -2.613 -20.126 1.00 37.00 99 PHE A O 1
ATOM 769 N N . GLU A 1 100 ? 12.111 -0.569 -20.459 1.00 30.88 100 GLU A N 1
ATOM 770 C CA . GLU A 1 100 ? 10.731 -0.999 -20.200 1.00 30.88 100 GLU A CA 1
ATOM 771 C C . GLU A 1 100 ? 10.152 -1.708 -21.436 1.00 30.88 100 GLU A C 1
ATOM 773 O O . GLU A 1 100 ? 10.257 -1.202 -22.554 1.00 30.88 100 GLU A O 1
ATOM 778 N N . GLY A 1 101 ? 9.524 -2.875 -21.228 1.00 37.31 101 GLY A N 1
ATOM 779 C CA . GLY A 1 101 ? 8.733 -3.582 -22.249 1.00 37.31 101 GLY A CA 1
ATOM 780 C C . GLY A 1 101 ? 9.290 -4.909 -22.786 1.00 37.31 101 GLY A C 1
ATOM 781 O O . GLY A 1 101 ? 8.764 -5.404 -23.780 1.00 37.31 101 GLY A O 1
ATOM 782 N N . PHE A 1 102 ? 10.314 -5.505 -22.167 1.00 39.97 102 PHE A N 1
ATOM 783 C CA . PHE A 1 102 ? 10.896 -6.769 -22.644 1.00 39.97 102 PHE A CA 1
ATOM 784 C C . PHE A 1 102 ? 10.381 -8.018 -21.911 1.00 39.97 102 PHE A C 1
ATOM 786 O O . PHE A 1 102 ? 10.273 -8.043 -20.688 1.00 39.97 102 PHE A O 1
ATOM 793 N N . ASP A 1 103 ? 10.139 -9.074 -22.691 1.00 38.47 103 ASP A N 1
ATOM 794 C CA . ASP A 1 103 ? 10.023 -10.467 -22.249 1.00 38.47 103 ASP A CA 1
ATOM 795 C C . ASP A 1 103 ? 11.399 -11.144 -22.425 1.00 38.47 103 ASP A C 1
ATOM 797 O O . ASP A 1 103 ? 11.981 -11.104 -23.516 1.00 38.47 103 ASP A O 1
ATOM 801 N N . GLU A 1 104 ? 11.927 -11.761 -21.360 1.00 37.72 104 GLU A N 1
ATOM 802 C CA . GLU A 1 104 ? 13.205 -12.500 -21.340 1.00 37.72 104 GLU A CA 1
ATOM 803 C C . GLU A 1 104 ? 13.292 -13.586 -22.432 1.00 37.72 104 GLU A C 1
ATOM 805 O O . GLU A 1 104 ? 14.390 -13.986 -22.825 1.00 37.72 104 GLU A O 1
ATOM 810 N N . ALA A 1 105 ? 12.158 -14.051 -22.965 1.00 42.88 105 ALA A N 1
ATOM 811 C CA . ALA A 1 105 ? 12.104 -15.083 -23.996 1.00 42.88 105 ALA A CA 1
ATOM 812 C C . ALA A 1 105 ? 12.571 -14.632 -25.399 1.00 42.88 105 ALA A C 1
ATOM 814 O O . ALA A 1 105 ? 12.780 -15.487 -26.262 1.00 42.88 105 ALA A O 1
ATOM 815 N N . VAL A 1 106 ? 12.730 -13.326 -25.650 1.00 42.66 106 VAL A N 1
ATOM 816 C CA . VAL A 1 106 ? 12.924 -12.770 -27.010 1.00 42.66 106 VAL A CA 1
ATOM 817 C C . VAL A 1 106 ? 14.362 -12.290 -27.272 1.00 42.66 106 VAL A C 1
ATOM 819 O O . VAL A 1 106 ? 14.676 -11.824 -28.367 1.00 42.66 106 VAL A O 1
ATOM 822 N N . MET A 1 107 ? 15.280 -12.426 -26.310 1.00 37.25 107 MET A N 1
ATOM 823 C CA . MET A 1 107 ? 16.658 -11.967 -26.507 1.00 37.25 107 MET A CA 1
ATOM 824 C C . MET A 1 107 ? 17.411 -12.827 -27.550 1.00 37.25 107 MET A C 1
ATOM 826 O O . MET A 1 107 ? 17.464 -14.054 -27.403 1.00 37.25 107 MET A O 1
ATOM 830 N N . PRO A 1 108 ? 18.060 -12.229 -28.572 1.00 34.50 108 PRO A N 1
ATOM 831 C CA . PRO A 1 108 ? 19.084 -12.918 -29.349 1.00 34.50 108 PRO A CA 1
ATOM 832 C C . PRO A 1 108 ? 20.244 -13.253 -28.408 1.00 34.50 108 PRO A C 1
ATOM 834 O O . PRO A 1 108 ? 20.790 -12.374 -27.746 1.00 34.50 108 PRO A O 1
ATOM 837 N N . LYS A 1 109 ? 20.611 -14.532 -28.319 1.00 38.34 109 LYS A N 1
ATOM 838 C CA . LYS A 1 109 ? 21.594 -15.043 -27.348 1.00 38.34 109 LYS A CA 1
ATOM 839 C C . LYS A 1 109 ? 23.042 -14.575 -27.574 1.00 38.34 109 LYS A C 1
ATOM 841 O O . LYS A 1 109 ? 23.898 -14.948 -26.777 1.00 38.34 109 LYS A O 1
ATOM 846 N N . ASP A 1 110 ? 23.316 -13.761 -28.593 1.00 28.77 110 ASP A N 1
ATOM 847 C CA . ASP A 1 110 ? 24.673 -13.628 -29.135 1.00 28.77 110 ASP A CA 1
ATOM 848 C C . ASP A 1 110 ? 25.307 -12.222 -29.061 1.00 28.77 110 ASP A C 1
ATOM 850 O O . ASP A 1 110 ? 26.497 -12.109 -29.338 1.00 28.77 110 ASP A O 1
ATOM 854 N N . ASP A 1 111 ? 24.607 -11.163 -28.625 1.00 30.12 111 ASP A N 1
ATOM 855 C CA . ASP A 1 111 ? 25.099 -9.788 -28.882 1.00 30.12 111 ASP A CA 1
ATOM 856 C C . ASP A 1 111 ? 25.784 -9.029 -27.731 1.00 30.12 111 ASP A C 1
ATOM 858 O O . ASP A 1 111 ? 26.299 -7.938 -27.960 1.00 30.12 111 ASP A O 1
ATOM 862 N N . PHE A 1 112 ? 25.916 -9.578 -26.519 1.00 30.77 112 PHE A N 1
ATOM 863 C CA . PHE A 1 112 ? 26.761 -8.945 -25.491 1.00 30.77 112 PHE A CA 1
ATOM 864 C C . PHE A 1 112 ? 27.513 -9.973 -24.653 1.00 30.77 112 PHE A C 1
ATOM 866 O O . PHE A 1 112 ? 27.041 -10.439 -23.618 1.00 30.77 112 PHE A O 1
ATOM 873 N N . LEU A 1 113 ? 28.733 -10.288 -25.085 1.00 26.14 113 LEU A N 1
ATOM 874 C CA . LEU A 1 113 ? 29.684 -11.075 -24.309 1.00 26.14 113 LEU A CA 1
ATOM 875 C C . LEU A 1 113 ? 30.978 -10.271 -24.163 1.00 26.14 113 LEU A C 1
ATOM 877 O O . LEU A 1 113 ? 31.925 -10.420 -24.930 1.00 26.14 113 LEU A O 1
ATOM 881 N N . PHE A 1 114 ? 31.020 -9.396 -23.156 1.00 30.81 114 PHE A N 1
ATOM 882 C CA . PHE A 1 114 ? 32.296 -8.893 -22.658 1.00 30.81 114 PHE A CA 1
ATOM 883 C C . PHE A 1 114 ? 33.002 -10.057 -21.958 1.00 30.81 114 PHE A C 1
ATOM 885 O O . PHE A 1 114 ? 32.588 -10.518 -20.895 1.00 30.81 114 PHE A O 1
ATOM 892 N N . LEU A 1 115 ? 34.049 -10.575 -22.598 1.00 29.31 115 LEU A N 1
ATOM 893 C CA . LEU A 1 115 ? 34.949 -11.563 -22.017 1.00 29.31 115 LEU A CA 1
ATOM 894 C C . LEU A 1 115 ? 35.711 -10.922 -20.852 1.00 29.31 115 LEU A C 1
ATOM 896 O O . LEU A 1 115 ? 36.740 -10.279 -21.042 1.00 29.31 115 LEU A O 1
ATOM 900 N N . GLU A 1 116 ? 35.232 -11.128 -19.629 1.00 33.44 116 GLU A N 1
ATOM 901 C CA . GLU A 1 116 ? 36.056 -10.926 -18.443 1.00 33.44 116 GLU A CA 1
ATOM 902 C C . GLU A 1 116 ? 37.143 -12.015 -18.438 1.00 33.44 116 GLU A C 1
ATOM 904 O O . GLU A 1 116 ? 36.878 -13.187 -18.154 1.00 33.44 116 GLU A O 1
ATOM 909 N N . VAL A 1 117 ? 38.373 -11.655 -18.823 1.00 35.84 117 VAL A N 1
ATOM 910 C CA . VAL A 1 117 ? 39.535 -12.548 -18.717 1.00 35.84 117 VAL A CA 1
ATOM 911 C C . VAL A 1 117 ? 39.933 -12.613 -17.236 1.00 35.84 117 VAL A C 1
ATOM 913 O O . VAL A 1 117 ? 40.396 -11.606 -16.690 1.00 35.84 117 VAL A O 1
ATOM 916 N N . PRO A 1 118 ? 39.783 -13.763 -16.547 1.00 33.66 118 PRO A N 1
ATOM 917 C CA . PRO A 1 118 ? 40.109 -13.859 -15.128 1.00 33.66 118 PRO A CA 1
ATOM 918 C C . PRO A 1 118 ? 41.599 -13.573 -14.925 1.00 33.66 118 PRO A C 1
ATOM 920 O O . PRO A 1 118 ? 42.443 -14.307 -15.437 1.00 33.66 118 PRO A O 1
ATOM 923 N N . GLY A 1 119 ? 41.909 -12.501 -14.193 1.00 37.28 119 GLY A N 1
ATOM 924 C CA . GLY A 1 119 ? 43.277 -12.014 -13.996 1.00 37.28 119 GLY A CA 1
ATOM 925 C C . GLY A 1 119 ? 43.602 -10.692 -14.700 1.00 37.28 119 GLY A C 1
ATOM 926 O O . GLY A 1 119 ? 44.682 -10.169 -14.490 1.00 37.28 119 GLY A O 1
ATOM 927 N N . LEU A 1 120 ? 42.698 -10.086 -15.468 1.00 35.72 120 LEU A N 1
ATOM 928 C CA . LEU A 1 120 ? 42.896 -8.742 -16.042 1.00 35.72 120 LEU A CA 1
ATOM 929 C C . LEU A 1 120 ? 41.890 -7.713 -15.504 1.00 35.72 120 LEU A C 1
ATOM 931 O O . LEU A 1 120 ? 41.678 -6.671 -16.112 1.00 35.72 120 LEU A O 1
ATOM 935 N N . SER A 1 121 ? 41.301 -7.961 -14.328 1.00 36.59 121 SER A N 1
ATOM 936 C CA . SER A 1 121 ? 40.546 -6.933 -13.611 1.00 36.59 121 SER A CA 1
ATOM 937 C C . SER A 1 121 ? 41.526 -5.872 -13.095 1.00 36.59 121 SER A C 1
ATOM 939 O O . SER A 1 121 ? 42.252 -6.073 -12.107 1.00 36.59 121 SER A O 1
ATOM 941 N N . VAL A 1 122 ? 41.591 -4.750 -13.804 1.00 39.62 122 VAL A N 1
ATOM 942 C CA . VAL A 1 122 ? 42.174 -3.515 -13.289 1.00 39.62 122 VAL A CA 1
ATOM 943 C C . VAL A 1 122 ? 41.133 -2.963 -12.321 1.00 39.62 122 VAL A C 1
ATOM 945 O O . VAL A 1 122 ? 40.077 -2.495 -12.739 1.00 39.62 122 VAL A O 1
ATOM 948 N N . ASN A 1 123 ? 41.371 -3.109 -11.014 1.00 36.66 123 ASN A N 1
ATOM 949 C CA . ASN A 1 123 ? 40.562 -2.396 -10.028 1.00 36.66 123 ASN A CA 1
ATOM 950 C C . ASN A 1 123 ? 40.564 -0.911 -10.412 1.00 36.66 123 ASN A C 1
ATOM 952 O O . ASN A 1 123 ? 41.610 -0.358 -10.748 1.00 36.66 123 ASN A O 1
ATOM 956 N N . SER A 1 124 ? 39.372 -0.324 -10.390 1.00 44.94 124 SER A N 1
ATOM 957 C CA . SER A 1 124 ? 38.899 0.897 -11.056 1.00 44.94 124 SER A CA 1
ATOM 958 C C . SER A 1 124 ? 39.566 2.225 -10.653 1.00 44.94 124 SER A C 1
ATOM 960 O O . SER A 1 124 ? 38.921 3.271 -10.665 1.00 44.94 124 SER A O 1
ATOM 962 N N . THR A 1 125 ? 40.842 2.208 -10.274 1.00 46.16 125 THR A N 1
ATOM 963 C CA . THR A 1 125 ? 41.613 3.368 -9.803 1.00 46.16 125 THR A CA 1
ATOM 964 C C . THR A 1 125 ? 43.068 3.384 -10.278 1.00 46.16 125 THR A C 1
ATOM 966 O O . THR A 1 125 ? 43.815 4.265 -9.857 1.00 46.16 125 THR A O 1
ATOM 969 N N . HIS A 1 126 ? 43.515 2.423 -11.094 1.00 56.94 126 HIS A N 1
ATOM 970 C CA . HIS A 1 126 ? 44.937 2.277 -11.418 1.00 56.94 126 HIS A CA 1
ATOM 971 C C . HIS A 1 126 ? 45.204 2.250 -12.919 1.00 56.94 126 HIS A C 1
ATOM 973 O O . HIS A 1 126 ? 44.512 1.567 -13.669 1.00 56.94 126 HIS A O 1
ATOM 979 N N . ASP A 1 127 ? 46.228 2.998 -13.324 1.00 68.44 127 ASP A N 1
ATOM 980 C CA . ASP A 1 127 ? 46.794 2.994 -14.668 1.00 68.44 127 ASP A CA 1
ATOM 981 C C . ASP A 1 127 ? 47.095 1.563 -15.138 1.00 68.44 127 ASP A C 1
ATOM 983 O O . ASP A 1 127 ? 47.589 0.757 -14.337 1.00 68.44 127 ASP A O 1
ATOM 987 N N . PRO A 1 128 ? 46.836 1.218 -16.416 1.00 76.12 128 PRO A N 1
ATOM 988 C CA . PRO A 1 128 ? 47.228 -0.077 -16.958 1.00 76.12 128 PRO A CA 1
ATOM 989 C C . PRO A 1 128 ? 48.727 -0.336 -16.742 1.00 76.12 128 PRO A C 1
ATOM 991 O O . PRO A 1 128 ? 49.573 0.342 -17.317 1.00 76.12 128 PRO A O 1
ATOM 994 N N . ASP A 1 129 ? 49.068 -1.331 -15.917 1.00 82.19 129 ASP A N 1
ATOM 995 C CA . ASP A 1 129 ? 50.455 -1.701 -15.613 1.00 82.19 129 ASP A CA 1
ATOM 996 C C . ASP A 1 129 ? 50.838 -2.993 -16.348 1.00 82.19 129 ASP A C 1
ATOM 998 O O . ASP A 1 129 ? 50.344 -4.080 -16.031 1.00 82.19 129 ASP A O 1
ATOM 1002 N N . ILE A 1 130 ? 51.747 -2.887 -17.326 1.00 82.62 130 ILE A N 1
ATOM 1003 C CA . ILE A 1 130 ? 52.195 -4.026 -18.146 1.00 82.62 130 ILE A CA 1
ATOM 1004 C C . ILE A 1 130 ? 52.760 -5.168 -17.297 1.00 82.62 130 ILE A C 1
ATOM 1006 O O . ILE A 1 130 ? 52.476 -6.331 -17.576 1.00 82.62 130 ILE A O 1
ATOM 1010 N N . PHE A 1 131 ? 53.514 -4.887 -16.235 1.00 84.88 131 PHE A N 1
ATOM 1011 C CA . PHE A 1 131 ? 54.101 -5.939 -15.403 1.00 84.88 131 PHE A CA 1
ATOM 1012 C C . PHE A 1 131 ? 53.045 -6.636 -14.546 1.00 84.88 131 PHE A C 1
ATOM 1014 O O . PHE A 1 131 ? 53.083 -7.861 -14.380 1.00 84.88 131 PHE A O 1
ATOM 1021 N N . GLN A 1 132 ? 52.049 -5.892 -14.065 1.00 78.75 132 GLN A N 1
ATOM 1022 C CA . GLN A 1 132 ? 50.904 -6.492 -13.393 1.00 78.75 132 GLN A CA 1
ATOM 1023 C C . GLN A 1 132 ? 50.093 -7.371 -14.359 1.00 78.75 132 GLN A C 1
ATOM 1025 O O . GLN A 1 132 ? 49.713 -8.484 -13.996 1.00 78.75 132 GLN A O 1
ATOM 1030 N N . MET A 1 133 ? 49.879 -6.924 -15.599 1.00 77.06 133 MET A N 1
ATOM 1031 C CA . MET A 1 133 ? 49.209 -7.722 -16.633 1.00 77.06 133 MET A CA 1
ATOM 1032 C C . MET A 1 133 ? 49.986 -9.013 -16.938 1.00 77.06 133 MET A C 1
ATOM 1034 O O . MET A 1 133 ? 49.407 -10.099 -16.921 1.00 77.06 133 MET A O 1
ATOM 1038 N N . MET A 1 134 ? 51.308 -8.925 -17.115 1.00 76.31 134 MET A N 1
ATOM 1039 C CA . MET A 1 134 ? 52.181 -10.082 -17.355 1.00 76.31 134 MET A CA 1
ATOM 1040 C C . MET A 1 134 ? 52.145 -11.097 -16.202 1.00 76.31 134 MET A C 1
ATOM 1042 O O . MET A 1 134 ? 52.006 -12.296 -16.446 1.00 76.31 134 MET A O 1
ATOM 1046 N N . SER A 1 135 ? 52.224 -10.635 -14.947 1.00 73.69 135 SER A N 1
ATOM 1047 C CA . SER A 1 135 ? 52.236 -11.520 -13.766 1.00 73.69 135 SER A CA 1
ATOM 1048 C C . SER A 1 135 ? 50.925 -12.292 -13.571 1.00 73.69 135 SER A C 1
ATOM 1050 O O . SER A 1 135 ? 50.940 -13.440 -13.124 1.00 73.69 135 SER A O 1
ATOM 1052 N N . LYS A 1 136 ? 49.783 -11.709 -13.956 1.00 66.81 136 LYS A N 1
ATOM 1053 C CA . LYS A 1 136 ? 48.469 -12.354 -13.816 1.00 66.81 136 LYS A CA 1
ATOM 1054 C C . LYS A 1 136 ? 48.147 -13.355 -14.933 1.00 66.81 136 LYS A C 1
ATOM 1056 O O . LYS A 1 136 ? 47.258 -14.186 -14.761 1.00 66.81 136 LYS A O 1
ATOM 1061 N N . CYS A 1 137 ? 48.884 -13.343 -16.043 1.00 61.16 137 CYS A N 1
ATOM 1062 C CA . CYS A 1 137 ? 48.605 -14.204 -17.199 1.00 61.16 137 CYS A CA 1
ATOM 1063 C C . CYS A 1 137 ? 49.210 -15.617 -17.111 1.00 61.16 137 CYS A C 1
ATOM 1065 O O . CYS A 1 137 ? 49.011 -16.442 -18.004 1.00 61.16 137 CYS A O 1
ATOM 1067 N N . GLY A 1 138 ? 49.903 -15.936 -16.012 1.00 59.94 138 GLY A N 1
ATOM 1068 C CA . GLY A 1 138 ? 50.401 -17.286 -15.733 1.00 59.94 138 GLY A CA 1
ATOM 1069 C C . GLY A 1 138 ? 51.566 -17.742 -16.622 1.00 59.94 138 GLY A C 1
ATOM 1070 O O . GLY A 1 138 ? 51.886 -18.933 -16.619 1.00 59.94 138 GLY A O 1
ATOM 1071 N N . VAL A 1 139 ? 52.191 -16.817 -17.361 1.00 65.62 139 VAL A N 1
ATOM 1072 C CA . VAL A 1 139 ? 53.457 -17.016 -18.082 1.00 65.62 139 VAL A CA 1
ATOM 1073 C C . VAL A 1 139 ? 54.607 -16.631 -17.151 1.00 65.62 139 VAL A C 1
ATOM 1075 O O . VAL A 1 139 ? 54.602 -15.567 -16.537 1.00 65.62 139 VAL A O 1
ATOM 1078 N N . ASP A 1 140 ? 55.597 -17.512 -17.022 1.00 67.38 140 ASP A N 1
ATOM 1079 C CA . ASP A 1 140 ? 56.691 -17.361 -16.058 1.00 67.38 140 ASP A CA 1
ATOM 1080 C C . ASP A 1 140 ? 57.814 -16.451 -16.590 1.00 67.38 140 ASP A C 1
ATOM 1082 O O . ASP A 1 140 ? 58.905 -16.901 -16.952 1.00 67.38 140 ASP A O 1
ATOM 1086 N N . PHE A 1 141 ? 57.525 -15.151 -16.685 1.00 70.25 141 PHE A N 1
ATOM 1087 C CA . PHE A 1 141 ? 58.499 -14.136 -17.102 1.00 70.25 141 PHE A CA 1
ATOM 1088 C C . PHE A 1 141 ? 59.586 -13.876 -16.057 1.00 70.25 141 PHE A C 1
ATOM 1090 O O . PHE A 1 141 ? 60.671 -13.409 -16.403 1.00 70.25 141 PHE A O 1
ATOM 1097 N N . GLU A 1 142 ? 59.317 -14.178 -14.785 1.00 69.38 142 GLU A N 1
ATOM 1098 C CA . GLU A 1 142 ? 60.277 -13.983 -13.697 1.00 69.38 142 GLU A CA 1
ATOM 1099 C C . GLU A 1 142 ? 61.427 -14.990 -13.769 1.00 69.38 142 GLU A C 1
ATOM 1101 O O . GLU A 1 142 ? 62.578 -14.627 -13.525 1.00 69.38 142 GLU A O 1
ATOM 1106 N N . LYS A 1 143 ? 61.154 -16.235 -14.182 1.00 72.19 143 LYS A N 1
ATOM 1107 C CA . LYS A 1 143 ? 62.197 -17.261 -14.334 1.00 72.19 143 LYS A CA 1
ATOM 1108 C C . LYS A 1 143 ? 62.949 -17.204 -15.663 1.00 72.19 143 LYS A C 1
ATOM 1110 O O . LYS A 1 143 ? 63.957 -17.894 -15.803 1.00 72.19 143 LYS A O 1
ATOM 1115 N N . ASN A 1 144 ? 62.507 -16.401 -16.635 1.00 75.06 144 ASN A N 1
ATOM 1116 C CA . ASN A 1 144 ? 63.165 -16.288 -17.938 1.00 75.06 144 ASN A CA 1
ATOM 1117 C C . ASN A 1 144 ? 63.301 -14.826 -18.397 1.00 75.06 144 ASN A C 1
ATOM 1119 O O . ASN A 1 144 ? 62.466 -14.289 -19.126 1.00 75.06 144 ASN A O 1
ATOM 1123 N N . ARG A 1 145 ? 64.413 -14.194 -17.992 1.00 78.31 145 ARG A N 1
ATOM 1124 C CA . ARG A 1 145 ? 64.733 -12.791 -18.305 1.00 78.31 145 ARG A CA 1
ATOM 1125 C C . ARG A 1 145 ? 64.786 -12.506 -19.808 1.00 78.31 145 ARG A C 1
ATOM 1127 O O . ARG A 1 145 ? 64.283 -11.472 -20.229 1.00 78.31 145 ARG A O 1
ATOM 1134 N N . LEU A 1 146 ? 65.376 -13.402 -20.601 1.00 75.12 146 LEU A N 1
ATOM 1135 C CA . LEU A 1 146 ? 65.491 -13.222 -22.053 1.00 75.12 146 LEU A CA 1
ATOM 1136 C C . LEU A 1 146 ? 64.105 -13.212 -22.709 1.00 75.12 146 LEU A C 1
ATOM 1138 O O . LEU A 1 146 ? 63.804 -12.343 -23.515 1.00 75.12 146 LEU A O 1
ATOM 1142 N N . ARG A 1 147 ? 63.224 -14.119 -22.276 1.00 74.62 147 ARG A N 1
ATOM 1143 C CA . ARG A 1 147 ? 61.831 -14.184 -22.731 1.00 74.62 147 ARG A CA 1
ATOM 1144 C C . ARG A 1 147 ? 61.045 -12.922 -22.375 1.00 74.62 147 ARG A C 1
ATOM 1146 O O . ARG A 1 147 ? 60.321 -12.402 -23.214 1.00 74.62 147 ARG A O 1
ATOM 1153 N N . ARG A 1 148 ? 61.230 -12.392 -21.159 1.00 81.44 148 ARG A N 1
ATOM 1154 C CA . ARG A 1 148 ? 60.650 -11.102 -20.749 1.00 81.44 148 ARG A CA 1
ATOM 1155 C C . ARG A 1 148 ? 61.153 -9.945 -21.615 1.00 81.44 148 ARG A C 1
ATOM 1157 O O . ARG A 1 148 ? 60.355 -9.094 -21.981 1.00 81.44 148 ARG A O 1
ATOM 1164 N N . MET A 1 149 ? 62.449 -9.902 -21.926 1.00 81.31 149 MET A N 1
ATOM 1165 C CA . MET A 1 149 ? 63.025 -8.847 -22.767 1.00 81.31 149 MET A CA 1
ATOM 1166 C C . MET A 1 149 ? 62.471 -8.898 -24.190 1.00 81.31 149 MET A C 1
ATOM 1168 O O . MET A 1 149 ? 61.960 -7.886 -24.655 1.00 81.31 149 MET A O 1
ATOM 1172 N N . ASN A 1 150 ? 62.462 -10.079 -24.812 1.00 79.25 150 ASN A N 1
ATOM 1173 C CA . ASN A 1 150 ? 61.885 -10.266 -26.144 1.00 79.25 150 ASN A CA 1
ATOM 1174 C C . ASN A 1 150 ? 60.399 -9.868 -26.168 1.00 79.25 150 ASN A C 1
ATOM 1176 O O . ASN A 1 150 ? 59.947 -9.242 -27.119 1.00 79.25 150 ASN A O 1
ATOM 1180 N N . PHE A 1 151 ? 59.649 -10.174 -25.101 1.00 82.75 151 PHE A N 1
ATOM 1181 C CA . PHE A 1 151 ? 58.250 -9.760 -24.983 1.00 82.75 151 PHE A CA 1
ATOM 1182 C C . PHE A 1 151 ? 58.069 -8.245 -25.007 1.00 82.75 151 PHE A C 1
ATOM 1184 O O . PHE A 1 151 ? 57.262 -7.718 -25.769 1.00 82.75 151 PHE A O 1
ATOM 1191 N N . LEU A 1 152 ? 58.835 -7.535 -24.186 1.00 86.19 152 LEU A N 1
ATOM 1192 C CA . LEU A 1 152 ? 58.727 -6.083 -24.093 1.00 86.19 152 LEU A CA 1
ATOM 1193 C C . LEU A 1 152 ? 59.241 -5.376 -25.354 1.00 86.19 152 LEU A C 1
ATOM 1195 O O . LEU A 1 152 ? 58.740 -4.305 -25.674 1.00 86.19 152 LEU A O 1
ATOM 1199 N N . GLU A 1 153 ? 60.195 -5.974 -26.069 1.00 87.88 153 GLU A N 1
ATOM 1200 C CA . GLU A 1 153 ? 60.736 -5.442 -27.324 1.00 87.88 153 GLU A CA 1
ATOM 1201 C C . GLU A 1 153 ? 59.719 -5.490 -28.471 1.00 87.88 153 GLU A C 1
ATOM 1203 O O . GLU A 1 153 ? 59.654 -4.552 -29.256 1.00 87.88 153 GLU A O 1
ATOM 1208 N N . ARG A 1 154 ? 58.895 -6.545 -28.550 1.00 87.62 154 ARG A N 1
ATOM 1209 C CA . ARG A 1 154 ? 57.904 -6.726 -29.631 1.00 87.62 154 ARG A CA 1
ATOM 1210 C C . ARG A 1 154 ? 56.555 -6.060 -29.366 1.00 87.62 154 ARG A C 1
ATOM 1212 O O . ARG A 1 154 ? 55.790 -5.823 -30.295 1.00 87.62 154 ARG A O 1
ATOM 1219 N N . LEU A 1 155 ? 56.238 -5.774 -28.103 1.00 86.88 155 LEU A N 1
ATOM 1220 C CA . LEU A 1 155 ? 54.947 -5.206 -27.710 1.00 86.88 155 LEU A CA 1
ATOM 1221 C C . LEU A 1 155 ? 54.583 -3.881 -28.422 1.00 86.88 155 LEU A C 1
ATOM 1223 O O . LEU A 1 155 ? 53.413 -3.737 -28.771 1.00 86.88 155 LEU A O 1
ATOM 1227 N N . PRO A 1 156 ? 55.509 -2.930 -28.671 1.00 92.00 156 PRO A N 1
ATOM 1228 C CA . PRO A 1 156 ? 55.183 -1.686 -29.369 1.00 92.00 156 PRO A CA 1
ATOM 1229 C C . PRO A 1 156 ? 54.651 -1.896 -30.787 1.00 92.00 156 PRO A C 1
ATOM 1231 O O . PRO A 1 156 ? 53.627 -1.312 -31.138 1.00 92.00 156 PRO A O 1
ATOM 1234 N N . ASP A 1 157 ? 55.295 -2.767 -31.565 1.00 91.19 157 ASP A N 1
ATOM 1235 C CA . ASP A 1 157 ? 54.893 -3.069 -32.942 1.00 91.19 157 ASP A CA 1
ATOM 1236 C C . ASP A 1 157 ? 53.501 -3.718 -32.968 1.00 91.19 157 ASP A C 1
ATOM 1238 O O . ASP A 1 157 ? 52.648 -3.370 -33.779 1.00 91.19 157 ASP A O 1
ATOM 1242 N N . LEU A 1 158 ? 53.232 -4.607 -32.007 1.00 85.50 158 LEU A N 1
ATOM 1243 C CA . LEU A 1 158 ? 51.943 -5.286 -31.853 1.00 85.50 158 LEU A CA 1
ATOM 1244 C C . LEU A 1 158 ? 50.816 -4.324 -31.457 1.00 85.50 158 LEU A C 1
ATOM 1246 O O . LEU A 1 158 ? 49.694 -4.446 -31.944 1.00 85.50 158 LEU A O 1
ATOM 1250 N N . VAL A 1 159 ? 51.099 -3.352 -30.585 1.00 86.75 159 VAL A N 1
ATOM 1251 C CA . VAL A 1 159 ? 50.140 -2.293 -30.236 1.00 86.75 159 VAL A CA 1
ATOM 1252 C C . VAL A 1 159 ? 49.884 -1.389 -31.439 1.00 86.75 159 VAL A C 1
ATOM 1254 O O . VAL A 1 159 ? 48.737 -1.026 -31.676 1.00 86.75 159 VAL A O 1
ATOM 1257 N N . ALA A 1 160 ? 50.913 -1.046 -32.216 1.00 89.44 160 ALA A N 1
ATOM 1258 C CA . ALA A 1 160 ? 50.749 -0.248 -33.427 1.00 89.44 160 ALA A CA 1
ATOM 1259 C C . ALA A 1 160 ? 49.844 -0.950 -34.452 1.00 89.44 160 ALA A C 1
ATOM 1261 O O . ALA A 1 160 ? 48.903 -0.332 -34.951 1.00 89.44 160 ALA A O 1
ATOM 1262 N N . GLU A 1 161 ? 50.051 -2.247 -34.688 1.00 87.44 161 GLU A N 1
ATOM 1263 C CA . GLU A 1 161 ? 49.184 -3.041 -35.565 1.00 87.44 161 GLU A CA 1
ATOM 1264 C C . GLU A 1 161 ? 47.746 -3.107 -35.032 1.00 87.44 161 GLU A C 1
ATOM 1266 O O . GLU A 1 161 ? 46.800 -2.829 -35.765 1.00 87.44 161 GLU A O 1
ATOM 1271 N N . GLN A 1 162 ? 47.562 -3.362 -33.731 1.00 82.44 162 GLN A N 1
ATOM 1272 C CA . GLN A 1 162 ? 46.245 -3.348 -33.083 1.00 82.44 162 GLN A CA 1
ATOM 1273 C C . GLN A 1 162 ? 45.521 -2.005 -33.267 1.00 82.44 162 GLN A C 1
ATOM 1275 O O . GLN A 1 162 ? 44.316 -1.977 -33.508 1.00 82.44 162 GLN A O 1
ATOM 1280 N N . VAL A 1 163 ? 46.246 -0.891 -33.156 1.00 76.56 163 VAL A N 1
ATOM 1281 C CA . VAL A 1 163 ? 45.715 0.469 -33.317 1.00 76.56 163 VAL A CA 1
ATOM 1282 C C . VAL A 1 163 ? 45.263 0.746 -34.751 1.00 76.56 163 VAL A C 1
ATOM 1284 O O . VAL A 1 163 ? 44.273 1.456 -34.941 1.00 76.56 163 VAL A O 1
ATOM 1287 N N . VAL A 1 164 ? 45.989 0.226 -35.743 1.00 80.38 164 VAL A N 1
ATOM 1288 C CA . VAL A 1 164 ? 45.712 0.437 -37.171 1.00 80.38 164 VAL A CA 1
ATOM 1289 C C . VAL A 1 164 ? 44.610 -0.500 -37.665 1.00 80.38 164 VAL A C 1
ATOM 1291 O O . VAL A 1 164 ? 43.661 -0.051 -38.309 1.00 80.38 164 VAL A O 1
ATOM 1294 N N . SER A 1 165 ? 44.720 -1.787 -37.341 1.00 68.75 165 SER A N 1
ATOM 1295 C CA . SER A 1 165 ? 43.898 -2.867 -37.897 1.00 68.75 165 SER A CA 1
ATOM 1296 C C . SER A 1 165 ? 42.714 -3.256 -37.000 1.00 68.75 165 SER A C 1
ATOM 1298 O O . SER A 1 165 ? 41.798 -3.947 -37.443 1.00 68.75 165 SER A O 1
ATOM 1300 N N . GLY A 1 166 ? 42.697 -2.824 -35.734 1.00 67.94 166 GLY A N 1
ATOM 1301 C CA . GLY A 1 166 ? 41.690 -3.213 -34.737 1.00 67.94 166 GLY A CA 1
ATOM 1302 C C . GLY A 1 166 ? 41.871 -4.632 -34.178 1.00 67.94 166 GLY A C 1
ATOM 1303 O O . GLY A 1 166 ? 41.118 -5.049 -33.296 1.00 67.94 166 GLY A O 1
ATOM 1304 N N . TYR A 1 167 ? 42.867 -5.369 -34.668 1.00 73.75 167 TYR A N 1
ATOM 1305 C CA . TYR A 1 167 ? 43.330 -6.670 -34.187 1.00 73.75 167 TYR A CA 1
ATOM 1306 C C . TYR A 1 167 ? 44.805 -6.854 -34.586 1.00 73.75 167 TYR A C 1
ATOM 1308 O O . TYR A 1 167 ? 45.280 -6.170 -35.489 1.00 73.75 167 TYR A O 1
ATOM 1316 N N . VAL A 1 168 ? 45.523 -7.790 -33.958 1.00 73.88 168 VAL A N 1
ATOM 1317 C CA . VAL A 1 168 ? 46.862 -8.210 -34.411 1.00 73.88 168 VAL A CA 1
ATOM 1318 C C . VAL A 1 168 ? 46.727 -9.446 -35.299 1.00 73.88 168 VAL A C 1
ATOM 1320 O O . VAL A 1 168 ? 46.193 -10.463 -34.853 1.00 73.88 168 VAL A O 1
ATOM 1323 N N . SER A 1 169 ? 47.179 -9.361 -36.551 1.00 77.12 169 SER A N 1
ATOM 1324 C CA . SER A 1 169 ? 47.100 -10.471 -37.508 1.00 77.12 169 SER A CA 1
ATOM 1325 C C . SER A 1 169 ? 48.126 -11.575 -37.216 1.00 77.12 169 SER A C 1
ATOM 1327 O O . SER A 1 169 ? 49.167 -11.345 -36.599 1.00 77.12 169 SER A O 1
ATOM 1329 N N . GLU A 1 170 ? 47.835 -12.801 -37.658 1.00 72.31 170 GLU A N 1
ATOM 1330 C CA . GLU A 1 170 ? 48.750 -13.940 -37.487 1.00 72.31 170 GLU A CA 1
ATOM 1331 C C . GLU A 1 170 ? 50.011 -13.770 -38.342 1.00 72.31 170 GLU A C 1
ATOM 1333 O O . GLU A 1 170 ? 51.105 -14.118 -37.904 1.00 72.31 170 GLU A O 1
ATOM 1338 N N . GLU A 1 171 ? 49.872 -13.171 -39.525 1.00 76.00 171 GLU A N 1
ATOM 1339 C CA . GLU A 1 171 ? 50.981 -12.799 -40.402 1.00 76.00 171 GLU A CA 1
ATOM 1340 C C . GLU A 1 171 ? 51.948 -11.845 -39.693 1.00 76.00 171 GLU A C 1
ATOM 1342 O O . GLU A 1 171 ? 53.161 -12.030 -39.754 1.00 76.00 171 GLU A O 1
ATOM 1347 N N . PHE A 1 172 ? 51.420 -10.884 -38.935 1.00 76.56 172 PHE A N 1
ATOM 1348 C CA . PHE A 1 172 ? 52.234 -9.934 -38.185 1.00 76.56 172 PHE A CA 1
ATOM 1349 C C . PHE A 1 172 ? 52.963 -10.589 -36.999 1.00 76.56 172 PHE A C 1
ATOM 1351 O O . PHE A 1 172 ? 54.111 -10.259 -36.700 1.00 76.56 172 PHE A 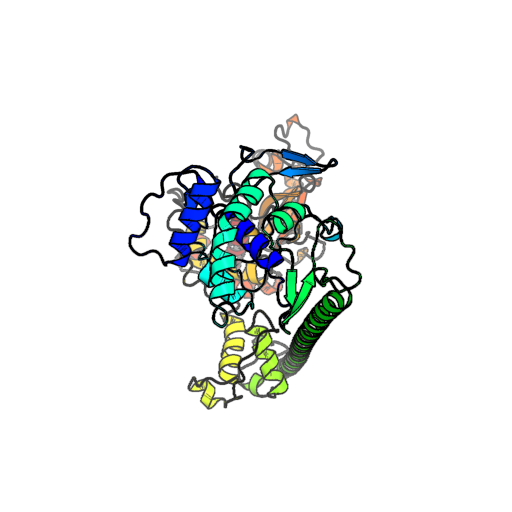O 1
ATOM 1358 N N . PHE A 1 173 ? 52.349 -11.581 -36.342 1.00 77.50 173 PHE A N 1
ATOM 1359 C CA . PHE A 1 173 ? 53.055 -12.391 -35.342 1.00 77.50 173 PHE A CA 1
ATOM 1360 C C . PHE A 1 173 ? 54.200 -13.209 -35.951 1.00 77.50 173 PHE A C 1
ATOM 1362 O O . PHE A 1 173 ? 55.228 -13.400 -35.293 1.00 77.50 173 PHE A O 1
ATOM 1369 N N . ASP A 1 174 ? 54.026 -13.700 -37.177 1.00 75.38 174 ASP A N 1
ATOM 1370 C CA . ASP A 1 174 ? 55.056 -14.447 -37.896 1.00 75.38 174 ASP A CA 1
ATOM 1371 C C . ASP A 1 174 ? 56.220 -13.536 -38.313 1.00 75.38 174 ASP A C 1
ATOM 1373 O O . ASP A 1 174 ? 57.377 -13.904 -38.116 1.00 75.38 174 ASP A O 1
ATOM 1377 N N . GLU A 1 175 ? 55.932 -12.329 -38.807 1.00 78.88 175 GLU A N 1
ATOM 1378 C CA . GLU A 1 175 ? 56.935 -11.316 -39.177 1.00 78.88 175 GLU A CA 1
ATOM 1379 C C . GLU A 1 175 ? 57.799 -10.856 -37.991 1.00 78.88 175 GLU A C 1
ATOM 1381 O O . GLU A 1 175 ? 58.969 -10.510 -38.164 1.00 78.88 175 GLU A O 1
ATOM 1386 N N . LEU A 1 176 ? 57.252 -10.896 -36.773 1.00 73.38 176 LEU A N 1
ATOM 1387 C CA . LEU A 1 176 ? 57.959 -10.535 -35.540 1.00 73.38 176 LEU A CA 1
ATOM 1388 C C . LEU A 1 176 ? 58.698 -11.707 -34.869 1.00 73.38 176 LEU A C 1
ATOM 1390 O O . LEU A 1 176 ? 59.155 -11.573 -33.727 1.00 73.38 176 LEU A O 1
ATOM 1394 N N . ASP A 1 177 ? 58.826 -12.850 -35.554 1.00 73.25 177 ASP A N 1
ATOM 1395 C CA . ASP A 1 177 ? 59.392 -14.102 -35.030 1.00 73.25 177 ASP A CA 1
ATOM 1396 C C . ASP A 1 177 ? 58.687 -14.609 -33.755 1.00 73.25 177 ASP A C 1
ATOM 1398 O O . ASP A 1 177 ? 59.232 -15.398 -32.978 1.00 73.25 177 ASP A O 1
ATOM 1402 N N . VAL A 1 178 ? 57.428 -14.219 -33.532 1.00 68.50 178 VAL A N 1
ATOM 1403 C CA . VAL A 1 178 ? 56.586 -14.735 -32.440 1.00 68.50 178 VAL A CA 1
ATOM 1404 C C . VAL A 1 178 ? 55.898 -16.023 -32.910 1.00 68.50 178 VAL A C 1
ATOM 1406 O O . VAL A 1 178 ? 54.729 -16.256 -32.636 1.00 68.50 178 VAL A O 1
ATOM 1409 N N . ALA A 1 179 ? 56.608 -16.873 -33.660 1.00 58.97 179 ALA A N 1
ATOM 1410 C CA . ALA A 1 179 ? 56.082 -18.027 -34.405 1.00 58.97 179 ALA A CA 1
ATOM 1411 C C . ALA A 1 179 ? 55.696 -19.239 -33.537 1.00 58.97 179 ALA A C 1
ATOM 1413 O O . ALA A 1 179 ? 55.131 -20.212 -34.031 1.00 58.97 179 ALA A O 1
ATOM 1414 N N . ILE A 1 180 ? 56.056 -19.238 -32.251 1.00 62.22 180 ILE A N 1
ATOM 1415 C CA . ILE A 1 180 ? 55.978 -20.425 -31.397 1.00 62.22 180 ILE A CA 1
ATOM 1416 C C . ILE A 1 180 ? 55.214 -20.091 -30.125 1.00 62.22 180 ILE A C 1
ATOM 1418 O O . ILE A 1 180 ? 55.670 -19.311 -29.294 1.00 62.22 180 ILE A O 1
ATOM 1422 N N . ASP A 1 181 ? 54.077 -20.748 -29.945 1.00 62.84 181 ASP A N 1
ATOM 1423 C CA . ASP A 1 181 ? 53.361 -20.741 -28.683 1.00 62.84 181 ASP A CA 1
ATOM 1424 C C . ASP A 1 181 ? 53.929 -21.809 -27.759 1.00 62.84 181 ASP A C 1
ATOM 1426 O O . ASP A 1 181 ? 54.237 -22.919 -28.194 1.00 62.84 181 ASP A O 1
ATOM 1430 N N . MET A 1 182 ? 54.065 -21.509 -26.476 1.00 57.69 182 MET A N 1
ATOM 1431 C CA . MET A 1 182 ? 54.588 -22.470 -25.517 1.00 57.69 182 MET A CA 1
ATOM 1432 C C . MET A 1 182 ? 53.567 -22.692 -24.420 1.00 57.69 182 MET A C 1
ATOM 1434 O O . MET A 1 182 ? 53.281 -21.787 -23.635 1.00 57.69 182 MET A O 1
ATOM 1438 N N . ASP A 1 183 ? 53.043 -23.915 -24.325 1.00 55.97 183 ASP A N 1
ATOM 1439 C CA . ASP A 1 183 ? 52.190 -24.244 -23.195 1.00 55.97 183 ASP A CA 1
ATOM 1440 C C . ASP A 1 183 ? 52.995 -24.213 -21.895 1.00 55.97 183 ASP A C 1
ATOM 1442 O O . ASP A 1 183 ? 54.226 -24.248 -21.840 1.00 55.97 183 ASP A O 1
ATOM 1446 N N . ALA A 1 184 ? 52.283 -24.196 -20.784 1.00 46.62 184 ALA A N 1
ATOM 1447 C CA . ALA A 1 184 ? 52.920 -24.105 -19.486 1.00 46.62 184 ALA A CA 1
ATOM 1448 C C . ALA A 1 184 ? 53.542 -25.420 -18.979 1.00 46.62 184 ALA A C 1
ATOM 1450 O O . ALA A 1 184 ? 53.835 -25.539 -17.788 1.00 46.62 184 ALA A O 1
ATOM 1451 N N . LYS A 1 185 ? 53.679 -26.425 -19.849 1.00 52.97 185 LYS A N 1
ATOM 1452 C CA . LYS A 1 185 ? 54.550 -27.591 -19.666 1.00 52.97 185 LYS A CA 1
ATOM 1453 C C . LYS A 1 185 ? 55.820 -27.472 -20.524 1.00 52.97 185 LYS A C 1
ATOM 1455 O O . LYS A 1 185 ? 56.599 -28.419 -20.557 1.00 52.97 185 LYS A O 1
ATOM 1460 N N . GLY A 1 186 ? 56.031 -26.334 -21.191 1.00 55.53 186 GLY A N 1
ATOM 1461 C CA . GLY A 1 186 ? 57.188 -26.058 -22.038 1.00 55.53 186 GLY A CA 1
ATOM 1462 C C . GLY A 1 186 ? 57.070 -26.614 -23.456 1.00 55.53 186 GLY A C 1
ATOM 1463 O O . GLY A 1 186 ? 58.071 -26.645 -24.168 1.00 55.53 186 GLY A O 1
ATOM 1464 N N . ARG A 1 187 ? 55.890 -27.090 -23.879 1.00 60.94 187 ARG A N 1
ATOM 1465 C CA . ARG A 1 187 ? 55.722 -27.653 -25.226 1.00 60.94 187 ARG A CA 1
ATOM 1466 C C . ARG A 1 187 ? 55.483 -26.539 -26.225 1.00 60.94 187 ARG A C 1
ATOM 1468 O O . ARG A 1 187 ? 54.612 -25.705 -26.004 1.00 60.94 187 ARG A O 1
ATOM 1475 N N . GLN A 1 188 ? 56.243 -26.577 -27.309 1.00 64.94 188 GLN A N 1
ATOM 1476 C CA . GLN A 1 188 ? 56.202 -25.610 -28.394 1.00 64.94 188 GLN A CA 1
ATOM 1477 C C . GLN A 1 188 ? 55.181 -26.030 -29.456 1.00 64.94 188 GLN A C 1
ATOM 1479 O O . GLN A 1 188 ? 55.198 -27.172 -29.915 1.00 64.94 188 GLN A O 1
ATOM 1484 N N . TYR A 1 189 ? 54.319 -25.101 -29.855 1.00 63.09 189 TYR A N 1
ATOM 1485 C CA . TYR A 1 189 ? 53.379 -25.234 -30.958 1.00 63.09 189 TYR A CA 1
ATOM 1486 C C . TYR A 1 189 ? 53.705 -24.124 -31.960 1.00 63.09 189 TYR A C 1
ATOM 1488 O O . TYR A 1 189 ? 53.477 -22.956 -31.643 1.00 63.09 189 TYR A O 1
ATOM 1496 N N . PRO A 1 190 ? 54.273 -24.443 -33.134 1.00 58.28 190 PRO A N 1
ATOM 1497 C CA . PRO A 1 190 ? 54.452 -23.445 -34.173 1.00 58.28 190 PRO A CA 1
ATOM 1498 C C . PRO A 1 190 ? 53.063 -22.984 -34.621 1.00 58.28 190 PRO A C 1
ATOM 1500 O O . PRO A 1 190 ? 52.257 -23.797 -35.074 1.00 58.28 190 PRO A O 1
ATOM 1503 N N . LEU A 1 191 ? 52.764 -21.708 -34.416 1.00 58.28 191 LEU A N 1
ATOM 1504 C CA . LEU A 1 191 ? 51.583 -21.050 -34.943 1.00 58.28 191 LEU A CA 1
ATOM 1505 C C . LEU A 1 191 ? 52.098 -20.198 -36.094 1.00 58.28 191 LEU A C 1
ATOM 1507 O O . LEU A 1 191 ? 52.834 -19.252 -35.868 1.00 58.28 191 LEU A O 1
ATOM 1511 N N . THR A 1 192 ? 51.788 -20.579 -37.324 1.00 56.97 192 THR A N 1
ATOM 1512 C CA . THR A 1 192 ? 52.069 -19.742 -38.494 1.00 56.97 192 THR A CA 1
ATOM 1513 C C . THR A 1 192 ? 50.775 -19.529 -39.258 1.00 56.97 192 THR A C 1
ATOM 1515 O O . THR A 1 192 ? 49.916 -20.416 -39.250 1.00 56.97 192 THR A O 1
ATOM 1518 N N . ALA A 1 193 ? 50.645 -18.416 -39.980 1.00 54.66 193 ALA A N 1
ATOM 1519 C CA . ALA A 1 193 ? 49.514 -18.120 -40.867 1.00 54.66 193 ALA A CA 1
ATOM 1520 C C . ALA A 1 193 ? 49.231 -19.262 -41.872 1.00 54.66 193 ALA A C 1
ATOM 1522 O O . ALA A 1 193 ? 48.129 -19.413 -42.396 1.00 54.66 193 ALA A O 1
ATOM 1523 N N . THR A 1 194 ? 50.231 -20.114 -42.114 1.00 42.06 194 THR A N 1
ATOM 1524 C CA . THR A 1 194 ? 50.225 -21.212 -43.084 1.00 42.06 194 THR A CA 1
ATOM 1525 C C . THR A 1 194 ? 49.988 -22.608 -42.492 1.00 42.06 194 THR A C 1
ATOM 1527 O O . THR A 1 194 ? 49.818 -23.555 -43.263 1.00 42.06 194 THR A O 1
ATOM 1530 N N . SER A 1 195 ? 49.967 -22.793 -41.163 1.00 45.97 195 SER A N 1
ATOM 1531 C CA . SER A 1 195 ? 49.889 -24.128 -40.542 1.00 45.97 195 SER A CA 1
ATOM 1532 C C . SER A 1 195 ? 48.513 -24.457 -39.945 1.00 45.97 195 SER A C 1
ATOM 1534 O O . SER A 1 195 ? 48.057 -23.863 -38.970 1.00 45.97 195 SER A O 1
ATOM 1536 N N . ASP A 1 196 ? 47.848 -25.495 -40.475 1.00 43.12 196 ASP A N 1
ATOM 1537 C CA . ASP A 1 196 ? 46.647 -26.069 -39.848 1.00 43.12 196 ASP A CA 1
ATOM 1538 C C . ASP A 1 196 ? 47.035 -27.106 -38.779 1.00 43.12 196 ASP A C 1
ATOM 1540 O O . ASP A 1 196 ? 47.071 -28.317 -39.012 1.00 43.12 196 ASP A O 1
ATOM 1544 N N . VAL A 1 197 ? 47.373 -26.632 -37.578 1.00 45.03 197 VAL A N 1
ATOM 1545 C CA . VAL A 1 197 ? 47.755 -27.511 -36.463 1.00 45.03 197 VAL A CA 1
ATOM 1546 C C . VAL A 1 197 ? 46.509 -28.195 -35.884 1.00 45.03 197 VAL A C 1
ATOM 1548 O O . VAL A 1 197 ? 45.816 -27.653 -35.022 1.00 45.03 197 VAL A O 1
ATOM 1551 N N . ARG A 1 198 ? 46.190 -29.418 -36.326 1.00 37.31 198 ARG A N 1
ATOM 1552 C CA . ARG A 1 198 ? 45.184 -30.265 -35.653 1.00 37.31 198 ARG A CA 1
ATOM 1553 C C . ARG A 1 198 ? 45.631 -30.540 -34.213 1.00 37.31 198 ARG A C 1
ATOM 1555 O O . ARG A 1 198 ? 46.694 -31.107 -33.992 1.00 37.31 198 ARG A O 1
ATOM 1562 N N . GLY A 1 199 ? 44.807 -30.147 -33.240 1.00 39.94 199 GLY A N 1
ATOM 1563 C CA . GLY A 1 199 ? 45.160 -30.184 -31.814 1.00 39.94 199 GLY A CA 1
ATOM 1564 C C . GLY A 1 199 ? 45.469 -28.816 -31.203 1.00 39.94 199 GLY A C 1
ATOM 1565 O O . GLY A 1 199 ? 45.954 -28.774 -30.076 1.00 39.94 199 GLY A O 1
ATOM 1566 N N . ARG A 1 200 ? 45.164 -27.718 -31.921 1.00 44.31 200 ARG A N 1
ATOM 1567 C CA . ARG A 1 200 ? 45.165 -26.343 -31.397 1.00 44.31 200 ARG A CA 1
ATOM 1568 C C . ARG A 1 200 ? 44.702 -26.317 -29.934 1.00 44.31 200 ARG A C 1
ATOM 1570 O O . ARG A 1 200 ? 43.625 -26.835 -29.620 1.00 44.31 200 ARG A O 1
ATOM 1577 N N . ALA A 1 201 ? 45.389 -25.548 -29.095 1.00 37.56 201 ALA A N 1
ATOM 1578 C CA . ALA A 1 201 ? 44.655 -24.741 -28.136 1.00 37.56 201 ALA A CA 1
ATOM 1579 C C . ALA A 1 201 ? 43.850 -23.716 -28.953 1.00 37.56 201 ALA A C 1
ATOM 1581 O O . ALA A 1 201 ? 44.171 -22.537 -29.006 1.00 37.56 201 ALA A O 1
ATOM 1582 N N . ARG A 1 202 ? 42.748 -24.163 -29.579 1.00 36.22 202 ARG A N 1
ATOM 1583 C CA . ARG A 1 202 ? 41.594 -23.268 -29.677 1.00 36.22 202 ARG A CA 1
ATOM 1584 C C . ARG A 1 202 ? 41.397 -22.778 -28.244 1.00 36.22 202 ARG A C 1
ATOM 1586 O O . ARG A 1 202 ? 41.631 -23.599 -27.342 1.00 36.22 202 ARG A O 1
ATOM 1593 N N . PRO A 1 203 ? 41.003 -21.519 -27.979 1.00 37.81 203 PRO A N 1
ATOM 1594 C CA . PRO A 1 203 ? 40.422 -21.232 -26.680 1.00 37.81 203 PRO A CA 1
ATOM 1595 C C . PRO A 1 203 ? 39.472 -22.391 -26.423 1.00 37.81 203 PRO A C 1
ATOM 1597 O O . PRO A 1 203 ? 38.558 -22.631 -27.214 1.00 37.81 203 PRO A O 1
ATOM 1600 N N . LEU A 1 204 ? 39.797 -23.226 -25.435 1.00 36.38 204 LEU A N 1
ATOM 1601 C CA . LEU A 1 204 ? 38.922 -24.304 -25.048 1.00 36.38 204 LEU A CA 1
ATOM 1602 C C . LEU A 1 204 ? 37.765 -23.581 -24.343 1.00 36.38 204 LEU A C 1
ATOM 1604 O O . LEU A 1 204 ? 37.608 -23.677 -23.132 1.00 36.38 204 LEU A O 1
ATOM 1608 N N . TYR A 1 205 ? 36.912 -22.921 -25.123 1.00 42.94 205 TYR A N 1
ATOM 1609 C CA . TYR A 1 205 ? 35.584 -23.431 -25.402 1.00 42.94 205 TYR A CA 1
ATOM 1610 C C . TYR A 1 205 ? 35.655 -24.937 -25.742 1.00 42.94 205 TYR A C 1
ATOM 1612 O O . TYR A 1 205 ? 35.168 -25.368 -26.783 1.00 42.94 205 TYR A O 1
ATOM 1620 N N . SER A 1 206 ? 36.301 -25.791 -24.927 1.00 47.97 206 SER A N 1
ATOM 1621 C CA . SER A 1 206 ? 35.993 -27.202 -25.024 1.00 47.97 206 SER A CA 1
ATOM 1622 C C . SER A 1 206 ? 34.543 -27.211 -24.633 1.00 47.97 206 SER A C 1
ATOM 1624 O O . SER A 1 206 ? 34.191 -26.734 -23.555 1.00 47.97 206 SER A O 1
ATOM 1626 N N . GLN A 1 207 ? 33.694 -27.711 -25.519 1.00 48.12 207 GLN A N 1
ATOM 1627 C CA . GLN A 1 207 ? 32.349 -28.074 -25.118 1.00 48.12 207 GLN A CA 1
ATOM 1628 C C . GLN A 1 207 ? 32.397 -28.804 -23.779 1.00 48.12 207 GLN A C 1
ATOM 1630 O O . GLN A 1 207 ? 31.576 -28.498 -22.949 1.00 48.12 207 GLN A O 1
ATOM 1635 N N . ILE A 1 208 ? 33.438 -29.605 -23.513 1.00 49.75 208 ILE A N 1
ATOM 1636 C CA . ILE A 1 208 ? 33.729 -30.205 -22.207 1.00 49.75 208 ILE A CA 1
ATOM 1637 C C . ILE A 1 208 ? 33.850 -29.174 -21.071 1.00 49.75 208 ILE A C 1
ATOM 1639 O O . ILE A 1 208 ? 33.181 -29.337 -20.072 1.00 49.75 208 ILE A O 1
ATOM 1643 N N . ARG A 1 209 ? 34.637 -28.096 -21.180 1.00 54.66 209 ARG A N 1
ATOM 1644 C CA . ARG A 1 209 ? 34.801 -27.102 -20.100 1.00 54.66 209 ARG A CA 1
ATOM 1645 C C . ARG A 1 209 ? 33.619 -26.145 -19.993 1.00 54.66 209 ARG A C 1
ATOM 1647 O O . ARG A 1 209 ? 33.324 -25.666 -18.903 1.00 54.66 209 ARG A O 1
ATOM 1654 N N . ILE A 1 210 ? 32.951 -25.855 -21.111 1.00 54.41 210 ILE A N 1
ATOM 1655 C CA . ILE A 1 210 ? 31.655 -25.170 -21.096 1.00 54.41 210 ILE A CA 1
ATOM 1656 C C . ILE A 1 210 ? 30.640 -26.071 -20.397 1.00 54.41 210 ILE A C 1
ATOM 1658 O O . ILE A 1 210 ? 29.989 -25.601 -19.488 1.00 54.41 210 ILE A O 1
ATOM 1662 N N . GLN A 1 211 ? 30.567 -27.358 -20.737 1.00 65.75 211 GLN A N 1
ATOM 1663 C CA . GLN A 1 211 ? 29.698 -28.354 -20.109 1.00 65.75 211 GLN A CA 1
ATOM 1664 C C . GLN A 1 211 ? 30.029 -28.529 -18.630 1.00 65.75 211 GLN A C 1
ATOM 1666 O O . GLN A 1 211 ? 29.108 -28.543 -17.836 1.00 65.75 211 GLN A O 1
ATOM 1671 N N . GLU A 1 212 ? 31.303 -28.589 -18.239 1.00 67.81 212 GLU A N 1
ATOM 1672 C CA . GLU A 1 212 ? 31.736 -28.648 -16.838 1.00 67.81 212 GLU A CA 1
ATOM 1673 C C . GLU A 1 212 ? 31.308 -27.385 -16.090 1.00 67.81 212 GLU A C 1
ATOM 1675 O O . GLU A 1 212 ? 30.693 -27.493 -15.040 1.00 67.81 212 GLU A O 1
ATOM 1680 N N . LYS A 1 213 ? 31.538 -26.186 -16.643 1.00 65.62 213 LYS A N 1
ATOM 1681 C CA . LYS A 1 213 ? 31.079 -24.933 -16.021 1.00 65.62 213 LYS A CA 1
ATOM 1682 C C . LYS A 1 213 ? 29.559 -24.803 -15.995 1.00 65.62 213 LYS A C 1
ATOM 1684 O O . LYS A 1 213 ? 29.008 -24.294 -15.026 1.00 65.62 213 LYS A O 1
ATOM 1689 N N . THR A 1 214 ? 28.876 -25.223 -17.054 1.00 66.81 214 THR A N 1
ATOM 1690 C CA . THR A 1 214 ? 27.416 -25.250 -17.122 1.00 66.81 214 THR A CA 1
ATOM 1691 C C . THR A 1 214 ? 26.881 -26.243 -16.102 1.00 66.81 214 THR A C 1
ATOM 1693 O O . THR A 1 214 ? 25.928 -25.908 -15.417 1.00 66.81 214 THR A O 1
ATOM 1696 N N . GLN A 1 215 ? 27.517 -27.402 -15.929 1.00 76.75 215 GLN A N 1
ATOM 1697 C CA . GLN A 1 215 ? 27.159 -28.385 -14.914 1.00 76.75 215 GLN A CA 1
ATOM 1698 C C . GLN A 1 215 ? 27.429 -27.849 -13.507 1.00 76.75 215 GLN A C 1
ATOM 1700 O O . GLN A 1 215 ? 26.546 -27.923 -12.671 1.00 76.75 215 GLN A O 1
ATOM 1705 N N . GLU A 1 216 ? 28.579 -27.222 -13.247 1.00 72.50 216 GLU A N 1
ATOM 1706 C CA . GLU A 1 216 ? 28.876 -26.565 -11.965 1.00 72.50 216 GLU A CA 1
ATOM 1707 C C . GLU A 1 216 ? 27.861 -25.457 -11.644 1.00 72.50 216 GLU A C 1
ATOM 1709 O O . GLU A 1 216 ? 27.420 -25.321 -10.502 1.00 72.50 216 GLU A O 1
ATOM 1714 N N . MET A 1 217 ? 27.459 -24.678 -12.652 1.00 70.25 217 MET A N 1
ATOM 1715 C CA . MET A 1 217 ? 26.433 -23.647 -12.523 1.00 70.25 217 MET A CA 1
ATOM 1716 C C . MET A 1 217 ? 25.050 -24.259 -12.278 1.00 70.25 217 MET A C 1
ATOM 1718 O O . MET A 1 217 ? 24.327 -23.779 -11.411 1.00 70.25 217 MET A O 1
ATOM 1722 N N . VAL A 1 218 ? 24.686 -25.328 -12.992 1.00 80.56 218 VAL A N 1
ATOM 1723 C CA . VAL A 1 218 ? 23.430 -26.067 -12.792 1.00 80.56 218 VAL A CA 1
ATOM 1724 C C . VAL A 1 218 ? 23.396 -26.689 -11.398 1.00 80.56 218 VAL A C 1
ATOM 1726 O O . VAL A 1 218 ? 22.429 -26.466 -10.681 1.00 80.56 218 VAL A O 1
ATOM 1729 N N . ASP A 1 219 ? 24.460 -27.359 -10.961 1.00 85.75 219 ASP A N 1
ATOM 1730 C CA . ASP A 1 219 ? 24.592 -27.942 -9.623 1.00 85.75 219 ASP A CA 1
ATOM 1731 C C . ASP A 1 219 ? 24.532 -26.859 -8.534 1.00 85.75 219 ASP A C 1
ATOM 1733 O O . ASP A 1 219 ? 23.932 -27.053 -7.474 1.00 85.75 219 ASP A O 1
ATOM 1737 N N . GLY A 1 220 ? 25.147 -25.697 -8.783 1.00 84.12 220 GLY A N 1
ATOM 1738 C CA . GLY A 1 220 ? 25.065 -24.523 -7.915 1.00 84.12 220 GLY A CA 1
ATOM 1739 C C . GLY A 1 220 ? 23.634 -24.002 -7.795 1.00 84.12 220 GLY A C 1
ATOM 1740 O O . GLY A 1 220 ? 23.134 -23.819 -6.682 1.00 84.12 220 GLY A O 1
ATOM 1741 N N . LEU A 1 221 ? 22.945 -23.851 -8.928 1.00 80.44 221 LEU A N 1
ATOM 1742 C CA . LEU A 1 221 ? 21.544 -23.438 -8.992 1.00 80.44 221 LEU A CA 1
ATOM 1743 C C . LEU A 1 221 ? 20.608 -24.479 -8.368 1.00 80.44 221 LEU A C 1
ATOM 1745 O O . LEU A 1 221 ? 19.637 -24.105 -7.717 1.00 80.44 221 LEU A O 1
ATOM 1749 N N . GLU A 1 222 ? 20.874 -25.775 -8.522 1.00 87.19 222 GLU A N 1
ATOM 1750 C CA . GLU A 1 222 ? 20.099 -26.850 -7.900 1.00 87.19 222 GLU A CA 1
ATOM 1751 C C . GLU A 1 222 ? 20.271 -26.862 -6.385 1.00 87.19 222 GLU A C 1
ATOM 1753 O O . GLU A 1 222 ? 19.272 -26.922 -5.665 1.00 87.19 222 GLU A O 1
ATOM 1758 N N . LYS A 1 223 ? 21.502 -26.709 -5.883 1.00 87.88 223 LYS A N 1
ATOM 1759 C CA . LYS A 1 223 ? 21.768 -26.544 -4.445 1.00 87.88 223 LYS A CA 1
ATOM 1760 C C . LYS A 1 223 ? 21.067 -25.313 -3.888 1.00 87.88 223 LYS A C 1
ATOM 1762 O O . LYS A 1 223 ? 20.470 -25.377 -2.812 1.00 87.88 223 LYS A O 1
ATOM 1767 N N . GLU A 1 224 ? 21.093 -24.200 -4.617 1.00 79.44 224 GLU A N 1
ATOM 1768 C CA . GLU A 1 224 ? 20.413 -22.979 -4.199 1.00 79.44 224 GLU A CA 1
ATOM 1769 C C . GLU A 1 224 ? 18.887 -23.139 -4.229 1.00 79.44 224 GLU A C 1
ATOM 1771 O O . GLU A 1 224 ? 18.210 -22.772 -3.269 1.00 79.44 224 GLU A O 1
ATOM 1776 N N . ARG A 1 225 ? 18.333 -23.779 -5.266 1.00 82.50 225 ARG A N 1
ATOM 1777 C CA . ARG A 1 225 ? 16.909 -24.141 -5.343 1.00 82.50 225 ARG A CA 1
ATOM 1778 C C . ARG A 1 225 ? 16.504 -25.069 -4.204 1.00 82.50 225 ARG A C 1
ATOM 1780 O O . ARG A 1 225 ? 15.448 -24.860 -3.616 1.00 82.50 225 ARG A O 1
ATOM 1787 N N . GLN A 1 226 ? 17.321 -26.063 -3.864 1.00 88.25 226 GLN A N 1
ATOM 1788 C CA . GLN A 1 226 ? 17.056 -26.984 -2.761 1.00 88.25 226 GLN A CA 1
ATOM 1789 C C . GLN A 1 226 ? 17.085 -26.259 -1.411 1.00 88.25 226 GLN A C 1
ATOM 1791 O O . GLN A 1 226 ? 16.195 -26.474 -0.590 1.00 88.25 226 GLN A O 1
ATOM 1796 N N . LYS A 1 227 ? 18.039 -25.340 -1.209 1.00 84.75 227 LYS A N 1
ATOM 1797 C CA . LYS A 1 227 ? 18.094 -24.471 -0.025 1.00 84.75 227 LYS A CA 1
ATOM 1798 C C . LYS A 1 227 ? 16.874 -23.550 0.061 1.00 84.75 227 LYS A C 1
ATOM 1800 O O . LYS A 1 227 ? 16.282 -23.425 1.124 1.00 84.75 227 LYS A O 1
ATOM 1805 N N . ARG A 1 228 ? 16.453 -22.932 -1.047 1.00 78.75 228 ARG A N 1
ATOM 1806 C CA . ARG A 1 228 ? 15.237 -22.100 -1.081 1.00 78.75 228 ARG A CA 1
ATOM 1807 C C . ARG A 1 228 ? 13.986 -22.930 -0.787 1.00 78.75 228 ARG A C 1
ATOM 1809 O O . ARG A 1 228 ? 13.151 -22.503 0.001 1.00 78.75 228 ARG A O 1
ATOM 1816 N N . ARG A 1 229 ? 13.873 -24.135 -1.358 1.00 84.75 229 ARG A N 1
ATOM 1817 C CA . ARG A 1 229 ? 12.761 -25.060 -1.081 1.00 84.75 229 ARG A CA 1
ATOM 1818 C C . ARG A 1 229 ? 12.695 -25.449 0.392 1.00 84.75 229 ARG A C 1
ATOM 1820 O O . ARG A 1 229 ? 11.617 -25.361 0.963 1.00 84.75 229 ARG A O 1
ATOM 1827 N N . SER A 1 230 ? 13.818 -25.813 1.014 1.00 87.81 230 SER A N 1
ATOM 1828 C CA . SER A 1 230 ? 13.825 -26.200 2.431 1.00 87.81 230 SER A CA 1
ATOM 1829 C C . SER A 1 230 ? 13.463 -25.038 3.358 1.00 87.81 230 SER A C 1
ATOM 1831 O O . SER A 1 230 ? 12.747 -25.235 4.337 1.00 87.81 230 SER A O 1
ATOM 1833 N N . VAL A 1 231 ? 13.890 -23.818 3.026 1.00 82.75 231 VAL A N 1
ATOM 1834 C CA . VAL A 1 231 ? 13.507 -22.602 3.756 1.00 82.75 231 VAL A CA 1
ATOM 1835 C C . VAL A 1 231 ? 12.006 -22.316 3.610 1.00 82.75 231 VAL A C 1
ATOM 1837 O O . VAL A 1 231 ? 11.334 -22.056 4.606 1.00 82.75 231 VAL A O 1
ATOM 1840 N N . ILE A 1 232 ? 11.449 -22.442 2.401 1.00 80.50 232 ILE A N 1
ATOM 1841 C CA . ILE A 1 232 ? 10.006 -22.277 2.157 1.00 80.50 232 ILE A CA 1
ATOM 1842 C C . ILE A 1 232 ? 9.191 -23.361 2.878 1.00 80.50 232 ILE A C 1
ATOM 1844 O O . ILE A 1 232 ? 8.148 -23.066 3.457 1.00 80.50 232 ILE A O 1
ATOM 1848 N N . GLU A 1 233 ? 9.640 -24.616 2.864 1.00 86.06 233 GLU A N 1
ATOM 1849 C CA . GLU A 1 233 ? 8.981 -25.707 3.592 1.00 86.06 233 GLU A CA 1
ATOM 1850 C C . GLU A 1 233 ? 9.004 -25.479 5.106 1.00 86.06 233 GLU A C 1
ATOM 1852 O O . GLU A 1 233 ? 7.988 -25.692 5.770 1.00 86.06 233 GLU A O 1
ATOM 1857 N N . ALA A 1 234 ? 10.117 -24.981 5.651 1.00 84.38 234 ALA A N 1
ATOM 1858 C CA . ALA A 1 234 ? 10.198 -24.591 7.053 1.00 84.38 234 ALA A CA 1
ATOM 1859 C C . ALA A 1 234 ? 9.210 -23.459 7.382 1.00 84.38 234 ALA A C 1
ATOM 1861 O O . ALA A 1 234 ? 8.474 -23.573 8.360 1.00 84.38 234 ALA A O 1
ATOM 1862 N N . ALA A 1 235 ? 9.120 -22.425 6.539 1.00 81.44 235 ALA A N 1
ATOM 1863 C CA . ALA A 1 235 ? 8.157 -21.334 6.702 1.00 81.44 235 ALA A CA 1
ATOM 1864 C C . ALA A 1 235 ? 6.697 -21.827 6.658 1.00 81.44 235 ALA A C 1
ATOM 1866 O O . ALA A 1 235 ? 5.887 -21.438 7.500 1.00 81.44 235 ALA A O 1
ATOM 1867 N N . LYS A 1 236 ? 6.365 -22.745 5.738 1.00 84.88 236 LYS A N 1
ATOM 1868 C CA . LYS A 1 236 ? 5.040 -23.392 5.678 1.00 84.88 236 LYS A CA 1
ATOM 1869 C C . LYS A 1 236 ? 4.730 -24.188 6.944 1.00 84.88 236 LYS A C 1
ATOM 1871 O O . LYS A 1 236 ? 3.617 -24.108 7.455 1.00 84.88 236 LYS A O 1
ATOM 1876 N N . CYS A 1 237 ? 5.707 -24.935 7.460 1.00 89.81 237 CYS A N 1
ATOM 1877 C CA . CYS A 1 237 ? 5.567 -25.677 8.711 1.00 89.81 237 CYS A CA 1
ATOM 1878 C C . CYS A 1 237 ? 5.302 -24.727 9.891 1.00 89.81 237 CYS A C 1
ATOM 1880 O O . CYS A 1 237 ? 4.369 -24.954 10.658 1.00 89.81 237 CYS A O 1
ATOM 1882 N N . THR A 1 238 ? 6.043 -23.618 9.983 1.00 87.50 238 THR A N 1
ATOM 1883 C CA . THR A 1 238 ? 5.804 -22.561 10.979 1.00 87.50 238 THR A CA 1
ATOM 1884 C C . THR A 1 238 ? 4.386 -22.001 10.868 1.00 87.50 238 THR A C 1
ATOM 1886 O O . THR A 1 238 ? 3.684 -21.915 11.871 1.00 87.50 238 THR A O 1
ATOM 1889 N N . PHE A 1 239 ? 3.917 -21.680 9.661 1.00 85.19 239 PHE A N 1
ATOM 1890 C CA . PHE A 1 239 ? 2.559 -21.171 9.464 1.00 85.19 239 PHE A CA 1
ATOM 1891 C C . PHE A 1 239 ? 1.488 -22.182 9.906 1.00 85.19 239 PHE A C 1
ATOM 1893 O O . PHE A 1 239 ? 0.570 -21.829 10.643 1.00 85.19 239 PHE A O 1
ATOM 1900 N N . GLN A 1 240 ? 1.643 -23.458 9.543 1.00 90.38 240 GLN A N 1
ATOM 1901 C CA . GLN A 1 240 ? 0.727 -24.520 9.964 1.00 90.38 240 GLN A CA 1
ATOM 1902 C C . GLN A 1 240 ? 0.682 -24.667 11.494 1.00 90.38 240 GLN A C 1
ATOM 1904 O O . GLN A 1 240 ? -0.391 -24.782 12.082 1.00 90.38 240 GLN A O 1
ATOM 1909 N N . MET A 1 241 ? 1.839 -24.613 12.156 1.00 91.06 241 MET A N 1
ATOM 1910 C CA . MET A 1 241 ? 1.920 -24.677 13.616 1.00 91.06 241 MET A CA 1
ATOM 1911 C C . MET A 1 241 ? 1.329 -23.442 14.304 1.00 91.06 241 MET A C 1
ATOM 1913 O O . MET A 1 241 ? 0.836 -23.558 15.425 1.00 91.06 241 MET A O 1
ATOM 1917 N N . ASN A 1 242 ? 1.371 -22.271 13.659 1.00 92.06 242 ASN A N 1
ATOM 1918 C CA . ASN A 1 242 ? 0.664 -21.084 14.136 1.00 92.06 242 ASN A CA 1
ATOM 1919 C C . ASN A 1 242 ? -0.856 -21.291 14.096 1.00 92.06 242 ASN A C 1
ATOM 1921 O O . ASN A 1 242 ? -1.518 -21.000 15.085 1.00 92.06 242 ASN A O 1
ATOM 1925 N N . LEU A 1 243 ? -1.401 -21.853 13.013 1.00 88.81 243 LEU A N 1
ATOM 1926 C CA . LEU A 1 243 ? -2.836 -22.162 12.936 1.00 88.81 243 LEU A CA 1
ATOM 1927 C C . LEU A 1 243 ? -3.262 -23.146 14.038 1.00 88.81 243 LEU A C 1
ATOM 1929 O O . LEU A 1 243 ? -4.293 -22.963 14.681 1.00 88.81 243 LEU A O 1
ATOM 1933 N N . GLU A 1 244 ? -2.437 -24.160 14.318 1.00 92.44 244 GLU A N 1
ATOM 1934 C CA . GLU A 1 244 ? -2.661 -25.070 15.450 1.00 92.44 244 GLU A CA 1
ATOM 1935 C C . GLU A 1 244 ? -2.601 -24.343 16.805 1.00 92.44 244 GLU A C 1
ATOM 1937 O O . GLU A 1 244 ? -3.340 -24.688 17.730 1.00 92.44 244 GLU A O 1
ATOM 1942 N N . ALA A 1 245 ? -1.726 -23.342 16.943 1.00 91.50 245 ALA A N 1
ATOM 1943 C CA . ALA A 1 245 ? -1.646 -22.510 18.139 1.00 91.50 245 ALA A CA 1
ATOM 1944 C C . ALA A 1 245 ? -2.913 -21.660 18.320 1.00 91.50 245 ALA A C 1
ATOM 1946 O O . ALA A 1 245 ? -3.473 -21.642 19.413 1.00 91.50 245 ALA A O 1
ATOM 1947 N N . GLU A 1 246 ? -3.385 -21.009 17.257 1.00 88.81 246 GLU A N 1
ATOM 1948 C CA . GLU A 1 246 ? -4.604 -20.194 17.253 1.00 88.81 246 GLU A CA 1
ATOM 1949 C C . GLU A 1 246 ? -5.843 -21.022 17.579 1.00 88.81 246 GLU A C 1
ATOM 1951 O O . GLU A 1 246 ? -6.624 -20.619 18.434 1.00 88.81 246 GLU A O 1
ATOM 1956 N N . SER A 1 247 ? -5.980 -22.215 16.992 1.00 92.38 247 SER A N 1
ATOM 1957 C CA . SER A 1 247 ? -7.085 -23.130 17.305 1.00 92.38 247 SER A CA 1
ATOM 1958 C C . SER A 1 247 ? -7.124 -23.482 18.793 1.00 92.38 247 SER A C 1
ATOM 1960 O O . SER A 1 247 ? -8.182 -23.444 19.412 1.00 92.38 247 SER A O 1
ATOM 1962 N N . ARG A 1 248 ? -5.966 -23.769 19.404 1.00 93.62 248 ARG A N 1
ATOM 1963 C CA . ARG A 1 248 ? -5.882 -24.066 20.845 1.00 93.62 24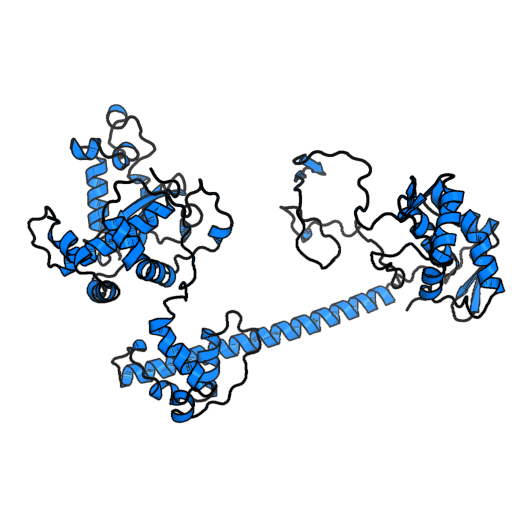8 ARG A CA 1
ATOM 1964 C C . ARG A 1 248 ? -6.225 -22.856 21.705 1.00 93.62 248 ARG A C 1
ATOM 1966 O O . ARG A 1 248 ? -6.825 -23.007 22.763 1.00 93.62 248 ARG A O 1
ATOM 1973 N N . LEU A 1 249 ? -5.802 -21.663 21.292 1.00 89.12 249 LEU A N 1
ATOM 1974 C CA . LEU A 1 249 ? -6.158 -20.429 21.988 1.00 89.12 249 LEU A CA 1
ATOM 1975 C C . LEU A 1 249 ? -7.658 -20.143 21.865 1.00 89.12 249 LEU A C 1
ATOM 1977 O O . LEU A 1 249 ? -8.259 -19.707 22.842 1.00 89.12 249 LEU A O 1
ATOM 1981 N N . GLN A 1 250 ? -8.265 -20.451 20.718 1.00 89.50 250 GLN A N 1
ATOM 1982 C CA . GLN A 1 250 ? -9.705 -20.321 20.509 1.00 89.50 250 GLN A CA 1
ATOM 1983 C C . GLN A 1 250 ? -10.480 -21.273 21.418 1.00 89.50 250 GLN A C 1
ATOM 1985 O O . GLN A 1 250 ? -11.387 -20.822 22.101 1.00 89.50 250 GLN A O 1
ATOM 1990 N N . GLU A 1 251 ? -10.070 -22.540 21.524 1.00 92.94 251 GLU A N 1
ATOM 1991 C CA . GLU A 1 251 ? -10.671 -23.493 22.471 1.00 92.94 251 GLU A CA 1
ATOM 1992 C C . GLU A 1 251 ? -10.617 -22.960 23.914 1.00 92.94 251 GLU A C 1
ATOM 1994 O O . GLU A 1 251 ? -11.614 -22.981 24.635 1.00 92.94 251 GLU A O 1
ATOM 1999 N N . MET A 1 252 ? -9.476 -22.396 24.332 1.00 91.38 252 MET A N 1
ATOM 2000 C CA . MET A 1 252 ? -9.350 -21.772 25.656 1.00 91.38 252 MET A CA 1
ATOM 2001 C C . MET A 1 252 ? -10.251 -20.539 25.813 1.00 91.38 252 MET A C 1
ATOM 2003 O O . MET A 1 252 ? -10.784 -20.302 26.900 1.00 91.38 252 MET A O 1
ATOM 2007 N N . ALA A 1 253 ? -10.420 -19.753 24.748 1.00 85.50 253 ALA A N 1
ATOM 2008 C CA . ALA A 1 253 ? -11.307 -18.599 24.734 1.00 85.50 253 ALA A CA 1
ATOM 2009 C C . ALA A 1 253 ? -12.782 -18.998 24.787 1.00 85.50 253 ALA A C 1
ATOM 2011 O O . ALA A 1 253 ? -13.556 -18.365 25.504 1.00 85.50 253 ALA A O 1
ATOM 2012 N N . ASP A 1 254 ? -13.174 -20.062 24.096 1.00 87.69 254 ASP A N 1
ATOM 2013 C CA . ASP A 1 254 ? -14.525 -20.617 24.134 1.00 87.69 254 ASP A CA 1
ATOM 2014 C C . ASP A 1 254 ? -14.869 -21.099 25.551 1.00 87.69 254 ASP A C 1
ATOM 2016 O O . ASP A 1 254 ? -15.937 -20.775 26.070 1.00 87.69 254 ASP A O 1
ATOM 2020 N N . GLU A 1 255 ? -13.934 -21.786 26.218 1.00 92.50 255 GLU A N 1
ATOM 2021 C CA . GLU A 1 255 ? -14.116 -22.304 27.580 1.00 92.50 255 GLU A CA 1
ATOM 2022 C C . GLU A 1 255 ? -14.211 -21.209 28.653 1.00 92.50 255 GLU A C 1
ATOM 2024 O O . GLU A 1 255 ? -14.979 -21.342 29.608 1.00 92.50 255 GLU A O 1
ATOM 2029 N N . LYS A 1 256 ? -13.403 -20.147 28.543 1.00 90.00 256 LYS A N 1
ATOM 2030 C CA . LYS A 1 256 ? -13.221 -19.163 29.629 1.00 90.00 256 LYS A CA 1
ATOM 2031 C C . LYS A 1 256 ? -13.815 -17.788 29.358 1.00 90.00 256 LYS A C 1
ATOM 2033 O O . LYS A 1 256 ? -14.117 -17.058 30.299 1.00 90.00 256 LYS A O 1
ATOM 2038 N N . TYR A 1 257 ? -13.939 -17.422 28.090 1.00 83.62 257 TYR A N 1
ATOM 2039 C CA . TYR A 1 257 ? -14.143 -16.045 27.645 1.00 83.62 257 TYR A CA 1
ATOM 2040 C C . TYR A 1 257 ? -15.275 -15.915 26.616 1.00 83.62 257 TYR A C 1
ATOM 2042 O O . TYR A 1 257 ? -15.293 -14.958 25.842 1.00 83.62 257 TYR A O 1
ATOM 2050 N N . ASN A 1 258 ? -16.225 -16.862 26.596 1.00 85.25 258 ASN A N 1
ATOM 2051 C CA . ASN A 1 258 ? -17.336 -16.912 25.633 1.00 85.25 258 ASN A CA 1
ATOM 2052 C C . ASN A 1 258 ? -16.868 -16.776 24.167 1.00 85.25 258 ASN A C 1
ATOM 2054 O O . ASN A 1 258 ? -17.527 -16.131 23.352 1.00 85.25 258 ASN A O 1
ATOM 2058 N N . GLY A 1 259 ? -15.698 -17.336 23.860 1.00 78.94 259 GLY A N 1
ATOM 2059 C CA . GLY A 1 259 ? -15.085 -17.357 22.531 1.00 78.94 259 GLY A CA 1
ATOM 2060 C C . GLY A 1 259 ? -14.299 -16.112 22.140 1.00 78.94 259 GLY A C 1
ATOM 2061 O O . GLY A 1 259 ? -13.814 -16.016 21.014 1.00 78.94 259 GLY A O 1
ATOM 2062 N N . SER A 1 260 ? -14.125 -15.158 23.056 1.00 76.12 260 SER A N 1
ATOM 2063 C CA . SER A 1 260 ? -13.376 -13.935 22.777 1.00 76.12 260 SER A CA 1
ATOM 2064 C C . SER A 1 260 ? -11.872 -14.114 23.017 1.00 76.12 260 SER A C 1
ATOM 2066 O O . SER A 1 260 ? -11.403 -13.992 24.149 1.00 76.12 260 SER A O 1
ATOM 2068 N N . LEU A 1 261 ? -11.100 -14.327 21.943 1.00 74.69 261 LEU A N 1
ATOM 2069 C CA . LEU A 1 261 ? -9.626 -14.384 21.975 1.00 74.69 261 LEU A CA 1
ATOM 2070 C C . LEU A 1 261 ? -8.983 -13.123 22.576 1.00 74.69 261 LEU A C 1
ATOM 2072 O O . LEU A 1 261 ? -7.936 -13.207 23.209 1.00 74.69 261 LEU A O 1
ATOM 2076 N N . GLU A 1 262 ? -9.616 -11.960 22.409 1.00 69.81 262 GLU A N 1
ATOM 2077 C CA . GLU A 1 262 ? -9.138 -10.667 22.930 1.00 69.81 262 GLU A CA 1
ATOM 2078 C C . GLU A 1 262 ? -9.111 -10.610 24.467 1.00 69.81 262 GLU A C 1
ATOM 2080 O O . GLU A 1 262 ? -8.433 -9.763 25.044 1.00 69.81 262 GLU A O 1
ATOM 2085 N N . LEU A 1 263 ? -9.857 -11.496 25.136 1.00 71.94 263 LEU A N 1
ATOM 2086 C CA . LEU A 1 263 ? -9.913 -11.575 26.597 1.00 71.94 263 LEU A CA 1
ATOM 2087 C C . LEU A 1 263 ? -8.913 -12.583 27.173 1.00 71.94 263 LEU A C 1
ATOM 2089 O O . LEU A 1 263 ? -8.834 -12.713 28.397 1.00 71.94 263 LEU A O 1
ATOM 2093 N N . LEU A 1 264 ? -8.161 -13.287 26.318 1.00 75.44 264 LEU A N 1
ATOM 2094 C CA . LEU A 1 264 ? -7.107 -14.186 26.768 1.00 75.44 264 LEU A CA 1
ATOM 2095 C C . LEU A 1 264 ? -6.062 -13.395 27.542 1.00 75.44 264 LEU A C 1
ATOM 2097 O O . LEU A 1 264 ? -5.507 -12.404 27.059 1.00 75.44 264 LEU A O 1
ATOM 2101 N N . VAL A 1 265 ? -5.774 -13.865 28.749 1.00 77.62 265 VAL A N 1
ATOM 2102 C CA . VAL A 1 265 ? -4.731 -13.272 29.572 1.00 77.62 265 VAL A CA 1
ATOM 2103 C C . VAL A 1 265 ? -3.399 -13.945 29.281 1.00 77.62 265 VAL A C 1
ATOM 2105 O O . VAL A 1 265 ? -3.293 -15.00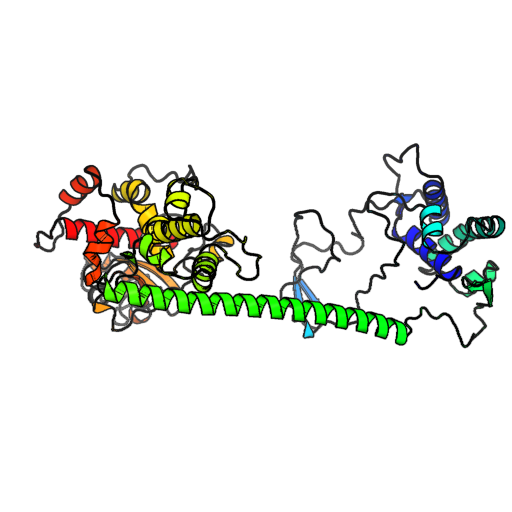2 28.654 1.00 77.62 265 VAL A O 1
ATOM 2108 N N . TYR A 1 266 ? -2.336 -13.311 29.749 1.00 69.06 266 TYR A N 1
ATOM 2109 C CA . TYR A 1 266 ? -0.974 -13.769 29.530 1.00 69.06 266 TYR A CA 1
ATOM 2110 C C . TYR A 1 266 ? -0.730 -15.208 30.042 1.00 69.06 266 TYR A C 1
ATOM 2112 O O . TYR A 1 266 ? 0.013 -15.980 29.430 1.00 69.06 266 TYR A O 1
ATOM 2120 N N . GLU A 1 267 ? -1.409 -15.613 31.114 1.00 78.69 267 GLU A N 1
ATOM 2121 C CA . GLU A 1 267 ? -1.364 -16.963 31.676 1.00 78.69 267 GLU A CA 1
ATOM 2122 C C . GLU A 1 267 ? -1.920 -18.032 30.721 1.00 78.69 267 GLU A C 1
ATOM 2124 O O . GLU A 1 267 ? -1.509 -19.196 30.794 1.00 78.69 267 GLU A O 1
ATOM 2129 N N . ASP A 1 268 ? -2.819 -17.666 29.804 1.00 83.06 268 ASP A N 1
ATOM 2130 C CA . ASP A 1 268 ? -3.405 -18.602 28.845 1.00 83.06 268 ASP A CA 1
ATOM 2131 C C . ASP A 1 268 ? -2.408 -18.984 27.749 1.00 83.06 268 ASP A C 1
ATOM 2133 O O . ASP A 1 268 ? -2.276 -20.167 27.424 1.00 83.06 268 ASP A O 1
ATOM 2137 N N . LEU A 1 269 ? -1.586 -18.038 27.272 1.00 79.56 269 LEU A N 1
ATOM 2138 C CA . LEU A 1 269 ? -0.475 -18.351 26.359 1.00 79.56 269 LEU A CA 1
ATOM 2139 C C . LEU A 1 269 ? 0.523 -19.327 26.975 1.00 79.56 269 LEU A C 1
ATOM 2141 O O . LEU A 1 269 ? 1.169 -20.101 26.266 1.00 79.56 269 LEU A O 1
ATOM 2145 N N . PHE A 1 270 ? 0.664 -19.314 28.301 1.00 78.06 270 PHE A N 1
ATOM 2146 C CA . PHE A 1 270 ? 1.588 -20.197 28.999 1.00 78.06 270 PHE A CA 1
ATOM 2147 C C . PHE A 1 270 ? 1.237 -21.675 28.813 1.00 78.06 270 PHE A C 1
ATOM 2149 O O . PHE A 1 270 ? 2.130 -22.536 28.842 1.00 78.06 270 PHE A O 1
ATOM 2156 N N . ARG A 1 271 ? -0.052 -21.956 28.587 1.00 84.56 271 ARG A N 1
ATOM 2157 C CA . ARG A 1 271 ? -0.586 -23.293 28.319 1.00 84.56 271 ARG A CA 1
ATOM 2158 C C . ARG A 1 271 ? -0.200 -23.803 26.934 1.00 84.56 271 ARG A C 1
ATOM 2160 O O . ARG A 1 271 ? -0.198 -25.016 26.721 1.00 84.56 271 ARG A O 1
ATOM 2167 N N . LEU A 1 272 ? 0.222 -22.925 26.017 1.00 85.94 272 LEU A N 1
ATOM 2168 C CA . LEU A 1 272 ? 0.873 -23.360 24.789 1.00 85.94 272 LEU A CA 1
ATOM 2169 C C . LEU A 1 272 ? 2.236 -23.985 25.112 1.00 85.94 272 LEU A C 1
ATOM 2171 O O . LEU A 1 272 ? 3.087 -23.447 25.836 1.00 85.94 272 LEU A O 1
ATOM 2175 N N . ASN A 1 273 ? 2.472 -25.162 24.541 1.00 89.62 273 ASN A N 1
ATOM 2176 C CA . ASN A 1 273 ? 3.802 -25.753 24.565 1.00 89.62 273 ASN A CA 1
ATOM 2177 C C . ASN A 1 273 ? 4.754 -24.943 23.654 1.00 89.62 273 ASN A C 1
ATOM 2179 O O . ASN A 1 273 ? 4.323 -24.168 22.800 1.00 89.62 273 ASN A O 1
ATOM 2183 N N . ILE A 1 274 ? 6.066 -25.136 23.820 1.00 86.75 274 ILE A N 1
ATOM 2184 C CA . ILE A 1 274 ? 7.090 -24.392 23.059 1.00 86.75 274 ILE A CA 1
ATOM 2185 C C . ILE A 1 274 ? 6.915 -24.566 21.541 1.00 86.75 274 ILE A C 1
ATOM 2187 O O . ILE A 1 274 ? 7.143 -23.623 20.788 1.00 86.75 274 ILE A O 1
ATOM 2191 N N . LYS A 1 275 ? 6.468 -25.755 21.110 1.00 90.44 275 LYS A N 1
ATOM 2192 C CA . LYS A 1 275 ? 6.238 -26.104 19.703 1.00 90.44 275 LYS A CA 1
ATOM 2193 C C . LYS A 1 275 ? 5.177 -25.210 19.037 1.00 90.44 275 LYS A C 1
ATOM 2195 O O . LYS A 1 275 ? 5.313 -24.956 17.852 1.00 90.44 275 LYS A O 1
ATOM 2200 N N . HIS A 1 276 ? 4.177 -24.722 19.775 1.00 91.12 276 HIS A N 1
ATOM 2201 C CA . HIS A 1 276 ? 3.141 -23.811 19.256 1.00 91.12 276 HIS A CA 1
ATOM 2202 C C . HIS A 1 276 ? 3.438 -22.341 19.572 1.00 91.12 276 HIS A C 1
ATOM 2204 O O . HIS A 1 276 ? 3.149 -21.463 18.766 1.00 91.12 276 HIS A O 1
ATOM 2210 N N . LEU A 1 277 ? 4.058 -22.066 20.724 1.00 85.88 277 LEU A N 1
ATOM 2211 C CA . LEU A 1 277 ? 4.348 -20.700 21.154 1.00 85.88 277 LEU A CA 1
ATOM 2212 C C . LEU A 1 277 ? 5.360 -19.999 20.234 1.00 85.88 277 LEU A C 1
ATOM 2214 O O . LEU A 1 277 ? 5.180 -18.828 19.921 1.00 85.88 277 LEU A O 1
ATOM 2218 N N . ILE A 1 278 ? 6.408 -20.703 19.785 1.00 88.00 278 ILE A N 1
ATOM 2219 C CA . ILE A 1 278 ? 7.417 -20.115 18.886 1.00 88.00 278 ILE A CA 1
ATOM 2220 C C . ILE A 1 278 ? 6.787 -19.695 17.548 1.00 88.00 278 ILE A C 1
ATOM 2222 O O . ILE A 1 278 ? 6.911 -18.520 17.210 1.00 88.00 278 ILE A O 1
ATOM 2226 N N . PRO A 1 279 ? 6.082 -20.578 16.812 1.00 88.50 279 PRO A N 1
ATOM 2227 C CA . PRO A 1 279 ? 5.407 -20.189 15.576 1.00 88.50 279 PRO A CA 1
ATOM 2228 C C . PRO A 1 279 ? 4.387 -19.066 15.757 1.00 88.50 279 PRO A C 1
ATOM 2230 O O . PRO A 1 279 ? 4.341 -18.157 14.932 1.00 88.50 279 PRO A O 1
ATOM 2233 N N . TYR A 1 280 ? 3.631 -19.086 16.860 1.00 88.56 280 TYR A N 1
ATOM 2234 C CA . TYR A 1 280 ? 2.652 -18.046 17.176 1.00 88.56 280 TYR A CA 1
ATOM 2235 C C . TYR A 1 280 ? 3.278 -16.649 17.291 1.00 88.56 280 TYR A C 1
ATOM 2237 O O . TYR A 1 280 ? 2.745 -15.680 16.749 1.00 88.56 280 TYR A O 1
ATOM 2245 N N . ILE A 1 281 ? 4.430 -16.550 17.963 1.00 84.88 281 ILE A N 1
ATOM 2246 C CA . ILE A 1 281 ? 5.196 -15.301 18.084 1.00 84.88 281 ILE A CA 1
ATOM 2247 C C . ILE A 1 281 ? 5.842 -14.941 16.742 1.00 84.88 281 ILE A C 1
ATOM 2249 O O . ILE A 1 281 ? 5.760 -13.798 16.303 1.00 84.88 281 ILE A O 1
ATOM 2253 N N . GLN A 1 282 ? 6.479 -15.911 16.083 1.00 85.06 282 GLN A N 1
ATOM 2254 C CA . GLN A 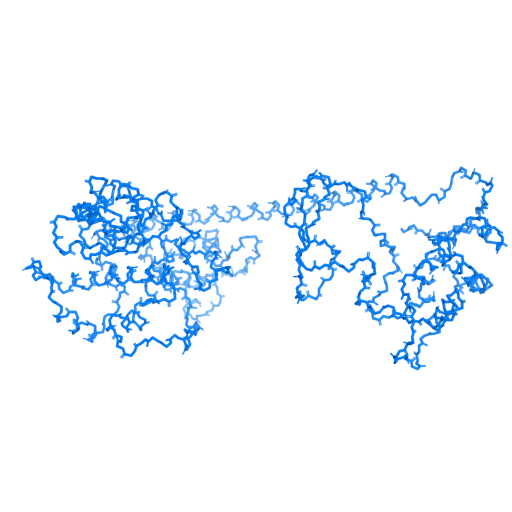1 282 ? 7.274 -15.681 14.878 1.00 85.06 282 GLN A CA 1
ATOM 2255 C C . GLN A 1 282 ? 6.439 -15.094 13.733 1.00 85.06 282 GLN A C 1
ATOM 2257 O O . GLN A 1 282 ? 6.878 -14.134 13.108 1.00 85.06 282 GLN A O 1
ATOM 2262 N N . VAL A 1 283 ? 5.228 -15.616 13.500 1.00 84.88 283 VAL A N 1
ATOM 2263 C CA . VAL A 1 283 ? 4.304 -15.112 12.461 1.00 84.88 283 VAL A CA 1
ATOM 2264 C C . VAL A 1 283 ? 3.873 -13.662 12.706 1.00 84.88 283 VAL A C 1
ATOM 2266 O O . VAL A 1 283 ? 3.509 -12.970 11.764 1.00 84.88 283 VAL A O 1
ATOM 2269 N N . ARG A 1 284 ? 3.939 -13.182 13.952 1.00 84.25 284 ARG A N 1
ATOM 2270 C CA . ARG A 1 284 ? 3.519 -11.825 14.331 1.00 84.25 284 ARG A CA 1
ATOM 2271 C C . ARG A 1 284 ? 4.675 -10.831 14.442 1.00 84.25 284 ARG A C 1
ATOM 2273 O O . ARG A 1 284 ? 4.434 -9.634 14.393 1.00 84.25 284 ARG A O 1
ATOM 2280 N N . GLN A 1 285 ? 5.913 -11.305 14.589 1.00 78.62 285 GLN A N 1
ATOM 2281 C CA . GLN A 1 285 ? 7.093 -10.445 14.751 1.00 78.62 285 GLN A CA 1
ATOM 2282 C C . GLN A 1 285 ? 7.941 -10.292 13.488 1.00 78.62 285 GLN A C 1
ATOM 2284 O O . GLN A 1 285 ? 8.730 -9.354 13.406 1.00 78.62 285 GLN A O 1
ATOM 2289 N N . VAL A 1 286 ? 7.841 -11.219 12.536 1.00 77.31 286 VAL A N 1
ATOM 2290 C CA . VAL A 1 286 ? 8.719 -11.252 11.361 1.00 77.31 286 VAL A CA 1
ATOM 2291 C C . VAL A 1 286 ? 7.895 -11.043 10.094 1.00 77.31 286 VAL A C 1
ATOM 2293 O O . VAL A 1 286 ? 6.895 -11.724 9.888 1.00 77.31 286 VAL A O 1
ATOM 2296 N N . THR A 1 287 ? 8.328 -10.118 9.235 1.00 73.19 287 THR A N 1
ATOM 2297 C CA . THR A 1 287 ? 7.698 -9.832 7.933 1.00 73.19 287 THR A CA 1
ATOM 2298 C C . THR A 1 287 ? 7.965 -10.923 6.897 1.00 73.19 287 THR A C 1
ATOM 2300 O O . THR A 1 287 ? 7.129 -11.164 6.030 1.00 73.19 287 THR A O 1
ATOM 2303 N N . ASP A 1 288 ? 9.105 -11.608 7.003 1.00 79.62 288 ASP A N 1
ATOM 2304 C CA . ASP A 1 288 ? 9.496 -12.721 6.143 1.00 79.62 288 ASP A CA 1
ATOM 2305 C C . ASP A 1 288 ? 9.846 -13.970 6.972 1.00 79.62 288 ASP A C 1
ATOM 2307 O O . ASP A 1 288 ? 10.883 -14.058 7.628 1.00 79.62 288 ASP A O 1
ATOM 2311 N N . LEU A 1 289 ? 8.982 -14.988 6.913 1.00 78.19 289 LEU A N 1
ATOM 2312 C CA . LEU A 1 289 ? 9.174 -16.261 7.622 1.00 78.19 289 LEU A CA 1
ATOM 2313 C C . LEU A 1 289 ? 10.378 -17.079 7.127 1.00 78.19 289 LEU A C 1
ATOM 2315 O O . LEU A 1 289 ? 10.712 -18.096 7.742 1.00 78.19 289 LEU A O 1
ATOM 2319 N N . THR A 1 290 ? 11.015 -16.671 6.027 1.00 77.81 290 THR A N 1
ATOM 2320 C CA . THR A 1 290 ? 12.259 -17.271 5.538 1.00 77.81 290 THR A CA 1
ATOM 2321 C C . THR A 1 290 ? 13.495 -16.786 6.301 1.00 77.81 290 THR A C 1
ATOM 2323 O O . THR A 1 290 ? 14.548 -17.430 6.233 1.00 77.81 290 THR A O 1
ATOM 2326 N N . GLU A 1 291 ? 13.371 -15.712 7.087 1.00 79.69 291 GLU A N 1
ATOM 2327 C CA . GLU A 1 291 ? 14.446 -15.189 7.923 1.00 79.69 291 GLU A CA 1
ATOM 2328 C C . GLU A 1 291 ? 14.647 -16.002 9.220 1.00 79.69 291 GLU A C 1
ATOM 2330 O O . GLU A 1 291 ? 13.705 -16.555 9.801 1.00 79.69 291 GLU A O 1
ATOM 2335 N N . PRO A 1 292 ? 15.894 -16.102 9.722 1.00 75.44 292 PRO A N 1
ATOM 2336 C CA . PRO A 1 292 ? 16.192 -16.853 10.934 1.00 75.44 292 PRO A CA 1
ATOM 2337 C C . PRO A 1 292 ? 15.593 -16.191 12.185 1.00 75.44 292 PRO A C 1
ATOM 2339 O O . PRO A 1 292 ? 16.030 -15.129 12.622 1.00 75.44 292 PRO A O 1
ATOM 2342 N N . PHE A 1 293 ? 14.656 -16.880 12.841 1.00 80.38 293 PHE A N 1
ATOM 2343 C CA . PHE A 1 293 ? 14.089 -16.434 14.115 1.00 80.38 293 PHE A CA 1
ATOM 2344 C C . PHE A 1 293 ? 15.027 -16.725 15.296 1.00 80.38 293 PHE A C 1
ATOM 2346 O O . PHE A 1 293 ? 15.536 -17.842 15.467 1.00 80.38 293 PHE A O 1
ATOM 2353 N N . LYS A 1 294 ? 15.260 -15.717 16.145 1.00 80.75 294 LYS A N 1
ATOM 2354 C CA . LYS A 1 294 ? 16.162 -15.829 17.299 1.00 80.75 294 LYS A CA 1
ATOM 2355 C C . LYS A 1 294 ? 15.612 -16.845 18.304 1.00 80.75 294 LYS A C 1
ATOM 2357 O O . LYS A 1 294 ? 14.570 -16.639 18.917 1.00 80.75 294 LYS A O 1
ATOM 2362 N N . LYS A 1 295 ? 16.350 -17.936 18.529 1.00 75.12 295 LYS A N 1
ATOM 2363 C CA . LYS A 1 295 ? 15.980 -18.963 19.515 1.00 75.12 295 LYS A CA 1
ATOM 2364 C C . LYS A 1 295 ? 16.130 -18.423 20.939 1.00 75.12 295 LYS A C 1
ATOM 2366 O O . LYS A 1 295 ? 17.226 -18.431 21.496 1.00 75.12 295 LYS A O 1
ATOM 2371 N N . LEU A 1 296 ? 15.029 -17.980 21.537 1.00 77.31 296 LEU A N 1
ATOM 2372 C CA . LEU A 1 296 ? 14.959 -17.656 22.960 1.00 77.31 296 LEU A CA 1
ATOM 2373 C C . LEU A 1 296 ? 14.475 -18.864 23.775 1.00 77.31 296 LEU A C 1
ATOM 2375 O O . LEU A 1 296 ? 13.774 -19.744 23.275 1.00 77.31 296 LEU A O 1
ATOM 2379 N N . LYS A 1 297 ? 14.853 -18.918 25.056 1.00 83.44 297 LYS A N 1
ATOM 2380 C CA . LYS A 1 297 ? 14.264 -19.874 26.008 1.00 83.44 297 LYS A CA 1
ATOM 2381 C C . LYS A 1 297 ? 12.827 -19.443 26.329 1.00 83.44 297 LYS A C 1
ATOM 2383 O O . LYS A 1 297 ? 12.536 -18.248 26.299 1.00 83.44 297 LYS A O 1
ATOM 2388 N N . LYS A 1 298 ? 11.948 -20.397 26.682 1.00 79.31 298 LYS A N 1
ATOM 2389 C CA . LYS A 1 298 ? 10.548 -20.099 27.058 1.00 79.31 298 LYS A CA 1
ATOM 2390 C C . LYS A 1 298 ? 10.484 -19.020 28.148 1.00 79.31 298 LYS A C 1
ATOM 2392 O O . LYS A 1 298 ? 9.824 -18.012 27.942 1.00 79.31 298 LYS A O 1
ATOM 2397 N N . GLY A 1 299 ? 11.257 -19.200 29.222 1.00 79.88 299 GLY A N 1
ATOM 2398 C CA . GLY A 1 299 ? 11.220 -18.364 30.427 1.00 79.88 299 GLY A CA 1
ATOM 2399 C C . GLY A 1 299 ? 10.128 -18.808 31.409 1.00 79.88 299 GLY A C 1
ATOM 2400 O O . GLY A 1 299 ? 9.373 -19.740 31.115 1.00 79.88 299 GLY A O 1
ATOM 2401 N N . THR A 1 300 ? 10.037 -18.151 32.564 1.00 77.62 300 THR A N 1
ATOM 2402 C CA . THR A 1 300 ? 8.904 -18.242 33.504 1.00 77.62 300 THR A CA 1
ATOM 2403 C C . THR A 1 300 ? 8.071 -16.953 33.487 1.00 77.62 300 THR A C 1
ATOM 2405 O O . THR A 1 300 ? 8.514 -15.940 32.948 1.00 77.62 300 THR A O 1
ATOM 2408 N N . VAL A 1 301 ? 6.868 -16.975 34.083 1.00 69.06 301 VAL A N 1
ATOM 2409 C CA . VAL A 1 301 ? 6.033 -15.765 34.265 1.00 69.06 301 VAL A CA 1
ATOM 2410 C C . VAL A 1 301 ? 6.826 -14.682 34.988 1.00 69.06 301 VAL A C 1
ATOM 2412 O O . VAL A 1 301 ? 6.969 -13.585 34.462 1.00 69.06 301 VAL A O 1
ATOM 2415 N N . GLN A 1 302 ? 7.438 -15.049 36.114 1.00 77.50 302 GLN A N 1
ATOM 2416 C CA . GLN A 1 302 ? 8.252 -14.153 36.924 1.00 77.50 302 GLN A CA 1
ATOM 2417 C C . GLN A 1 302 ? 9.410 -13.533 36.124 1.00 77.50 302 GLN A C 1
ATOM 2419 O O . GLN A 1 302 ? 9.616 -12.328 36.176 1.00 77.50 302 GLN A O 1
ATOM 2424 N N . GLN A 1 303 ? 10.123 -14.322 35.310 1.00 77.69 303 GLN A N 1
ATOM 2425 C CA . GLN A 1 303 ? 11.204 -13.793 34.467 1.00 77.69 303 GLN A CA 1
ATOM 2426 C C . GLN A 1 303 ? 10.704 -12.765 33.444 1.00 77.69 303 GLN A C 1
ATOM 2428 O O . GLN A 1 303 ? 11.388 -11.779 33.180 1.00 77.69 303 GLN A O 1
ATOM 2433 N N . ALA A 1 304 ? 9.520 -12.979 32.866 1.00 74.00 304 ALA A N 1
ATOM 2434 C CA . ALA A 1 304 ? 8.921 -12.025 31.938 1.00 74.00 304 ALA A CA 1
ATOM 2435 C C . ALA A 1 304 ? 8.403 -10.762 32.650 1.00 74.00 304 ALA A C 1
ATOM 2437 O O . ALA A 1 304 ? 8.517 -9.667 32.106 1.00 74.00 304 ALA A O 1
ATOM 2438 N N . GLU A 1 305 ? 7.856 -10.884 33.862 1.00 71.94 305 GLU A N 1
ATOM 2439 C CA . GLU A 1 305 ? 7.451 -9.738 34.693 1.00 71.94 305 GLU A CA 1
ATOM 2440 C C . GLU A 1 305 ? 8.647 -8.880 35.114 1.00 71.94 305 GLU A C 1
ATOM 2442 O O . GLU A 1 305 ? 8.562 -7.655 35.099 1.00 71.94 305 GLU A O 1
ATOM 2447 N N . GLU A 1 306 ? 9.783 -9.518 35.387 1.00 79.62 306 GLU A N 1
ATOM 2448 C CA . GLU A 1 306 ? 11.069 -8.875 35.667 1.00 79.62 306 GLU A CA 1
ATOM 2449 C C . GLU A 1 306 ? 11.756 -8.307 34.403 1.00 79.62 306 GLU A C 1
ATOM 2451 O O . GLU A 1 306 ? 12.864 -7.778 34.486 1.00 79.62 306 GLU A O 1
ATOM 2456 N N . GLY A 1 307 ? 11.131 -8.411 33.220 1.00 78.31 307 GLY A N 1
ATOM 2457 C CA . GLY A 1 307 ? 11.651 -7.856 31.965 1.00 78.31 307 GLY A CA 1
ATOM 2458 C C . GLY A 1 307 ? 12.819 -8.636 31.350 1.00 78.31 307 GLY A C 1
ATOM 2459 O O . GLY A 1 307 ? 13.526 -8.116 30.485 1.00 78.31 307 GLY A O 1
ATOM 2460 N N . GLN A 1 308 ? 13.047 -9.888 31.756 1.00 83.19 308 GLN A N 1
ATOM 2461 C CA . GLN A 1 308 ? 14.106 -10.716 31.179 1.00 83.19 308 GLN A CA 1
ATOM 2462 C C . GLN A 1 308 ? 13.740 -11.161 29.756 1.00 83.19 308 GLN A C 1
ATOM 2464 O O . GLN A 1 308 ? 12.646 -11.670 29.500 1.00 83.19 308 GLN A O 1
ATOM 2469 N N . SER A 1 309 ? 14.687 -11.028 28.821 1.00 81.06 309 SER A N 1
ATOM 2470 C CA . SER A 1 309 ? 14.500 -11.431 27.422 1.00 81.06 309 SER A CA 1
ATOM 2471 C C . SER A 1 309 ? 14.239 -12.941 27.299 1.00 81.06 309 SER A C 1
ATOM 2473 O O . SER A 1 309 ? 15.148 -13.767 27.402 1.00 81.06 309 SER A O 1
ATOM 2475 N N . CYS A 1 310 ? 12.978 -13.305 27.076 1.00 81.88 310 CYS A N 1
ATOM 2476 C CA . CYS A 1 310 ? 12.509 -14.675 26.888 1.00 81.88 310 CYS A CA 1
ATOM 2477 C C . CYS A 1 310 ? 11.336 -14.713 25.895 1.00 81.88 310 CYS A C 1
ATOM 2479 O O . CYS A 1 310 ? 10.737 -13.675 25.606 1.00 81.88 310 CYS A O 1
ATOM 2481 N N . LEU A 1 311 ? 10.996 -15.901 25.372 1.00 80.19 311 LEU A N 1
ATOM 2482 C CA . LEU A 1 311 ? 9.865 -16.058 24.438 1.00 80.19 311 LEU A CA 1
ATOM 2483 C C . LEU A 1 311 ? 8.564 -15.542 25.043 1.00 80.19 311 LEU A C 1
ATOM 2485 O O . LEU A 1 311 ? 7.726 -15.006 24.340 1.00 80.19 311 LEU A O 1
ATOM 2489 N N . LEU A 1 312 ? 8.393 -15.693 26.349 1.00 72.56 312 LEU A N 1
ATOM 2490 C CA . LEU A 1 312 ? 7.211 -15.226 27.048 1.00 72.56 312 LEU A CA 1
ATOM 2491 C C . LEU A 1 312 ? 7.108 -13.704 27.137 1.00 72.56 312 LEU A C 1
ATOM 2493 O O . LEU A 1 312 ? 6.022 -13.172 26.948 1.00 72.56 312 LEU A O 1
ATOM 2497 N N . LEU A 1 313 ? 8.218 -12.995 27.357 1.00 77.19 313 LEU A N 1
ATOM 2498 C CA . LEU A 1 313 ? 8.226 -11.533 27.281 1.00 77.19 313 LEU A CA 1
ATOM 2499 C C . LEU A 1 313 ? 7.869 -11.065 25.862 1.00 77.19 313 LEU A C 1
ATOM 2501 O O . LEU A 1 313 ? 7.098 -10.125 25.705 1.00 77.19 313 LEU A O 1
ATOM 2505 N N . GLN A 1 314 ? 8.361 -11.766 24.835 1.00 79.38 314 GLN A N 1
ATOM 2506 C CA . GLN A 1 314 ? 7.968 -11.515 23.446 1.00 79.38 314 GLN A CA 1
ATOM 2507 C C . GLN A 1 314 ? 6.496 -11.849 23.184 1.00 79.38 314 GLN A C 1
ATOM 2509 O O . GLN A 1 314 ? 5.820 -11.097 22.501 1.00 79.38 314 GLN A O 1
ATOM 2514 N N . ALA A 1 315 ? 5.969 -12.932 23.755 1.00 71.19 315 ALA A N 1
ATOM 2515 C CA . ALA A 1 315 ? 4.562 -13.298 23.625 1.00 71.19 315 ALA A CA 1
ATOM 2516 C C . ALA A 1 315 ? 3.641 -12.299 24.338 1.00 71.19 315 ALA A C 1
ATOM 2518 O O . ALA A 1 315 ? 2.562 -11.997 23.842 1.00 71.19 315 ALA A O 1
ATOM 2519 N N . LYS A 1 316 ? 4.083 -11.769 25.487 1.00 67.81 316 LYS A N 1
ATOM 2520 C CA . LYS A 1 316 ? 3.422 -10.685 26.220 1.00 67.81 316 LYS A CA 1
ATOM 2521 C C . LYS A 1 316 ? 3.422 -9.397 25.410 1.00 67.81 316 LYS A C 1
ATOM 2523 O O . LYS A 1 316 ? 2.392 -8.733 25.392 1.00 67.81 316 LYS A O 1
ATOM 2528 N N . ALA A 1 317 ? 4.540 -9.075 24.752 1.00 65.75 317 ALA A N 1
ATOM 2529 C CA . ALA A 1 317 ? 4.598 -7.988 23.785 1.00 65.75 317 ALA A CA 1
ATOM 2530 C C . ALA A 1 317 ? 3.541 -8.242 22.711 1.00 65.75 317 ALA A C 1
ATOM 2532 O O . ALA A 1 317 ? 2.577 -7.510 22.699 1.00 65.75 317 ALA A O 1
ATOM 2533 N N . VAL A 1 318 ? 3.569 -9.373 22.004 1.00 66.69 318 VAL A N 1
ATOM 2534 C CA . VAL A 1 318 ? 2.594 -9.730 20.953 1.00 66.69 318 VAL A CA 1
ATOM 2535 C C . VAL A 1 318 ? 1.117 -9.699 21.411 1.00 66.69 318 VAL A C 1
ATOM 2537 O O . VAL A 1 318 ? 0.250 -9.259 20.661 1.00 66.69 318 VAL A O 1
ATOM 2540 N N . LEU A 1 319 ? 0.788 -10.133 22.636 1.00 58.66 319 LEU A N 1
ATOM 2541 C CA . LEU A 1 319 ? -0.582 -10.057 23.178 1.00 58.66 319 LEU A CA 1
ATOM 2542 C C . LEU A 1 319 ? -0.985 -8.631 23.578 1.00 58.66 319 LEU A C 1
ATOM 2544 O O . LEU A 1 319 ? -2.093 -8.201 23.269 1.00 58.66 319 LEU A O 1
ATOM 2548 N N . GLY A 1 320 ? -0.100 -7.897 24.261 1.00 43.91 320 GLY A N 1
ATOM 2549 C CA . GLY A 1 320 ? -0.313 -6.484 24.592 1.00 43.91 320 GLY A CA 1
ATOM 2550 C C . GLY A 1 320 ? -0.334 -5.597 23.341 1.00 43.91 320 GLY A C 1
ATOM 2551 O O . GLY A 1 320 ? -1.062 -4.609 23.278 1.00 43.91 320 GLY A O 1
ATOM 2552 N N . GLU A 1 321 ? 0.397 -6.005 22.311 1.00 40.84 321 GLU A N 1
ATOM 2553 C CA . GLU A 1 321 ? 0.467 -5.464 20.958 1.00 40.84 321 GLU A CA 1
ATOM 2554 C C . GLU A 1 321 ? -0.795 -5.809 20.137 1.00 40.84 321 GLU A C 1
ATOM 2556 O O . GLU A 1 321 ? -1.159 -5.046 19.255 1.00 40.84 321 GLU A O 1
ATOM 2561 N N . ASN A 1 322 ? -1.589 -6.836 20.452 1.00 40.84 322 ASN A N 1
ATOM 2562 C CA . ASN A 1 322 ? -2.863 -7.036 19.737 1.00 40.84 322 ASN A CA 1
ATOM 2563 C C . ASN A 1 322 ? -3.913 -5.951 20.056 1.00 40.84 322 ASN A C 1
ATOM 2565 O O . ASN A 1 322 ? -4.749 -5.647 19.210 1.00 40.84 322 ASN A O 1
ATOM 2569 N N . ILE A 1 323 ? -3.852 -5.320 21.237 1.00 34.97 323 ILE A N 1
ATOM 2570 C CA . ILE A 1 323 ? -4.694 -4.152 21.568 1.00 34.97 323 ILE A CA 1
ATOM 2571 C C . ILE A 1 323 ? -3.946 -2.835 21.293 1.00 34.97 323 ILE A C 1
ATOM 2573 O O . ILE A 1 323 ? -4.567 -1.840 20.918 1.00 34.97 323 ILE A O 1
ATOM 2577 N N . THR A 1 324 ? -2.613 -2.820 21.435 1.00 31.17 324 THR A N 1
ATOM 2578 C CA . THR A 1 324 ? -1.807 -1.580 21.397 1.00 31.17 324 THR A CA 1
ATOM 2579 C C . THR A 1 324 ? -0.930 -1.408 20.144 1.00 31.17 324 THR A C 1
ATOM 2581 O O . THR A 1 324 ? -0.554 -0.284 19.852 1.00 31.17 324 THR A O 1
ATOM 2584 N N . ALA A 1 325 ? -0.650 -2.463 19.374 1.00 35.78 325 ALA A N 1
ATOM 2585 C CA . ALA A 1 325 ? 0.125 -2.479 18.115 1.00 35.78 325 ALA A CA 1
ATOM 2586 C C . ALA A 1 325 ? -0.688 -2.815 16.853 1.00 35.78 325 ALA A C 1
ATOM 2588 O O . ALA A 1 325 ? -0.154 -2.753 15.750 1.00 35.78 325 ALA A O 1
ATOM 2589 N N . ALA A 1 326 ? -2.005 -3.015 16.972 1.00 34.47 326 ALA A N 1
ATOM 2590 C CA . ALA A 1 326 ? -2.912 -2.582 15.905 1.00 34.47 326 ALA A CA 1
ATOM 2591 C C . ALA A 1 326 ? -2.773 -1.065 15.635 1.00 34.47 326 ALA A C 1
ATOM 2593 O O . ALA A 1 326 ? -3.136 -0.579 14.569 1.00 34.47 326 ALA A O 1
ATOM 2594 N N . LEU A 1 327 ? -2.211 -0.308 16.586 1.00 31.66 327 LEU A N 1
ATOM 2595 C CA . LEU A 1 327 ? -1.744 1.056 16.379 1.00 31.66 327 LEU A CA 1
ATOM 2596 C C . LEU A 1 327 ? -0.241 1.021 16.057 1.00 31.66 327 LEU A C 1
ATOM 2598 O O . LEU A 1 327 ? 0.555 0.797 16.968 1.00 31.66 327 LEU A O 1
ATOM 2602 N N . PRO A 1 328 ? 0.188 1.267 14.809 1.00 32.25 328 PRO A N 1
ATOM 2603 C CA . PRO A 1 328 ? 1.610 1.398 14.526 1.00 32.25 328 PRO A CA 1
ATOM 2604 C C . PRO A 1 328 ? 2.212 2.588 15.302 1.00 32.25 328 PRO A C 1
ATOM 2606 O O . PRO A 1 328 ? 1.545 3.607 15.527 1.00 32.25 328 PRO A O 1
ATOM 2609 N N . GLU A 1 329 ? 3.481 2.473 15.706 1.00 34.75 329 GLU A N 1
ATOM 2610 C CA . GLU A 1 329 ? 4.270 3.556 16.313 1.00 34.75 329 GLU A CA 1
ATOM 2611 C C . GLU A 1 329 ? 4.520 4.682 15.288 1.00 34.75 329 GLU A C 1
ATOM 2613 O O . GLU A 1 329 ? 5.580 4.786 14.685 1.00 34.75 329 GLU A O 1
ATOM 2618 N N . TRP A 1 330 ? 3.531 5.554 15.067 1.00 36.78 330 TRP A N 1
ATOM 2619 C CA . TRP A 1 330 ? 3.700 6.816 14.322 1.00 36.78 330 TRP A CA 1
ATOM 2620 C C . TRP A 1 330 ? 3.978 7.989 15.269 1.00 36.78 330 TRP A C 1
ATOM 2622 O O . TRP A 1 330 ? 3.598 9.123 14.982 1.00 36.78 330 TRP A O 1
ATOM 2632 N N . SER A 1 331 ? 4.632 7.749 16.411 1.00 29.73 331 SER A N 1
ATOM 2633 C CA . SER A 1 331 ? 5.019 8.833 17.327 1.00 29.73 331 SER A CA 1
ATOM 2634 C C . SER A 1 331 ? 5.978 9.844 16.692 1.00 29.73 331 SER A C 1
ATOM 2636 O O . SER A 1 331 ? 6.061 10.960 17.195 1.00 29.73 331 SER A O 1
ATOM 2638 N N . ASP A 1 332 ? 6.616 9.500 15.564 1.00 30.67 332 ASP A N 1
ATOM 2639 C CA . ASP A 1 332 ? 7.647 10.328 14.930 1.00 30.67 332 ASP A CA 1
ATOM 2640 C C . ASP A 1 332 ? 7.347 10.779 13.494 1.00 30.67 332 ASP A C 1
ATOM 2642 O O . ASP A 1 332 ? 8.198 11.417 12.864 1.00 30.67 332 ASP A O 1
ATOM 2646 N N . VAL A 1 333 ? 6.139 10.547 12.958 1.00 28.28 333 VAL A N 1
ATOM 2647 C CA . VAL A 1 333 ? 5.773 11.228 11.708 1.00 28.28 333 VAL A CA 1
ATOM 2648 C C . VAL A 1 333 ? 5.498 12.684 12.011 1.00 28.28 333 VAL A C 1
ATOM 2650 O O . VAL A 1 333 ? 4.433 13.092 12.473 1.00 28.28 333 VAL A O 1
ATOM 2653 N N . THR A 1 334 ? 6.525 13.476 11.732 1.00 27.98 334 THR A N 1
ATOM 2654 C CA . THR A 1 334 ? 6.448 14.918 11.610 1.00 27.98 334 THR A CA 1
ATOM 2655 C C . THR A 1 334 ? 5.411 15.214 10.536 1.00 27.98 334 THR A C 1
ATOM 2657 O O . THR A 1 334 ? 5.693 15.177 9.341 1.00 27.98 334 THR A O 1
ATOM 2660 N N . VAL A 1 335 ? 4.180 15.492 10.976 1.00 30.45 335 VAL A N 1
ATOM 2661 C CA . VAL A 1 335 ? 3.164 16.135 10.145 1.00 30.45 335 VAL A CA 1
ATOM 2662 C C . VAL A 1 335 ? 3.857 17.333 9.490 1.00 30.45 335 VAL A C 1
ATOM 2664 O O . VAL A 1 335 ? 4.435 18.148 10.224 1.00 30.45 335 VAL A O 1
ATOM 2667 N N . PRO A 1 336 ? 3.884 17.436 8.147 1.00 26.25 336 PRO A N 1
ATOM 2668 C CA . PRO A 1 336 ? 4.565 18.526 7.473 1.00 26.25 336 PRO A CA 1
ATOM 2669 C C . PRO A 1 336 ? 4.128 19.852 8.090 1.00 26.25 336 PRO A C 1
ATOM 2671 O O . PRO A 1 336 ? 2.943 20.184 8.111 1.00 26.25 336 PRO A O 1
ATOM 2674 N N . LYS A 1 337 ? 5.091 20.623 8.605 1.00 31.25 337 LYS A N 1
ATOM 2675 C CA . LYS A 1 337 ? 4.853 21.933 9.236 1.00 31.25 337 LYS A CA 1
ATOM 2676 C C . LYS A 1 337 ? 4.274 22.987 8.275 1.00 31.25 337 LYS A C 1
ATOM 2678 O O . LYS A 1 337 ? 4.088 24.127 8.682 1.00 31.25 337 LYS A O 1
ATOM 2683 N N . ALA A 1 338 ? 3.975 22.627 7.030 1.00 32.09 338 ALA A N 1
ATOM 2684 C CA . ALA A 1 338 ? 3.519 23.533 5.990 1.00 32.09 338 ALA A CA 1
ATOM 2685 C C . ALA A 1 338 ? 2.400 22.904 5.145 1.00 32.09 338 ALA A C 1
ATOM 2687 O O . ALA A 1 338 ? 2.577 22.583 3.977 1.00 32.09 338 ALA A O 1
ATOM 2688 N N . LEU A 1 339 ? 1.219 22.763 5.738 1.00 34.06 339 LEU A N 1
ATOM 2689 C CA . LEU A 1 339 ? -0.018 23.038 5.013 1.00 34.06 339 LEU A CA 1
ATOM 2690 C C . LEU A 1 339 ? -0.605 24.267 5.700 1.00 34.06 339 LEU A C 1
ATOM 2692 O O . LEU A 1 339 ? -1.235 24.164 6.757 1.00 34.06 339 LEU A O 1
ATOM 2696 N N . GLU A 1 340 ? -0.300 25.449 5.157 1.00 30.66 340 GLU A N 1
ATOM 2697 C CA . GLU A 1 340 ? -0.919 26.711 5.567 1.00 30.66 340 GLU A CA 1
ATOM 2698 C C . GLU A 1 340 ? -2.407 26.662 5.210 1.00 30.66 340 GLU A C 1
ATOM 2700 O O . GLU A 1 340 ? -2.872 27.165 4.194 1.00 30.66 340 GLU A O 1
ATOM 2705 N N . LEU A 1 341 ? -3.165 25.970 6.050 1.00 39.28 341 LEU A N 1
ATOM 2706 C CA . LEU A 1 341 ? -4.600 25.842 5.911 1.00 39.28 341 LEU A CA 1
ATOM 2707 C C . LEU A 1 341 ? -5.256 27.205 6.227 1.00 39.28 341 LEU A C 1
ATOM 2709 O O . LEU A 1 341 ? -4.906 27.823 7.241 1.00 39.28 341 LEU A O 1
ATOM 2713 N N . PRO A 1 342 ? -6.213 27.668 5.402 1.00 35.62 342 PRO A N 1
ATOM 2714 C CA . PRO A 1 342 ? -6.777 29.014 5.474 1.00 35.62 342 PRO A CA 1
ATOM 2715 C C . PRO A 1 342 ? -7.374 29.370 6.847 1.00 35.62 342 PRO A C 1
ATOM 2717 O O . PRO A 1 342 ? -7.912 28.531 7.571 1.00 35.62 342 PRO A O 1
ATOM 2720 N N . LYS A 1 343 ? -7.285 30.662 7.196 1.00 34.00 343 LYS A N 1
ATOM 2721 C CA . LYS A 1 343 ? -7.480 31.265 8.535 1.00 34.00 343 LYS A CA 1
ATOM 2722 C C . LYS A 1 343 ? -8.891 31.159 9.151 1.00 34.00 343 LYS A C 1
ATOM 2724 O O . LYS A 1 343 ? -9.118 31.696 10.230 1.00 34.00 343 LYS A O 1
ATOM 2729 N N . THR A 1 344 ? -9.820 30.432 8.539 1.00 42.44 344 THR A N 1
ATOM 2730 C CA . THR A 1 344 ? -11.145 30.125 9.106 1.00 42.44 344 THR A CA 1
ATOM 2731 C C . THR A 1 344 ? -11.360 28.613 9.165 1.00 42.44 344 THR A C 1
ATOM 2733 O O . THR A 1 344 ? -12.252 28.072 8.516 1.00 42.44 344 THR A O 1
ATOM 2736 N N . LYS A 1 345 ? -10.515 27.898 9.921 1.00 53.38 345 LYS A N 1
ATOM 2737 C CA . LYS A 1 345 ? -10.667 26.448 10.116 1.00 53.38 345 LYS A CA 1
ATOM 2738 C C . LYS A 1 345 ? -11.964 26.138 10.862 1.00 53.38 345 LYS A C 1
ATOM 2740 O O . LYS A 1 345 ? -12.131 26.501 12.025 1.00 53.38 345 LYS A O 1
ATOM 2745 N N . HIS A 1 346 ? -12.866 25.425 10.197 1.00 62.28 346 HIS A N 1
ATOM 2746 C CA . HIS A 1 346 ? -14.004 24.773 10.837 1.00 62.28 346 HIS A CA 1
ATOM 2747 C C . HIS A 1 346 ? -13.478 23.831 11.941 1.00 62.28 346 HIS A C 1
ATOM 2749 O O . HIS A 1 346 ? -12.584 23.033 11.667 1.00 62.28 346 HIS A O 1
ATOM 2755 N N . TRP A 1 347 ? -14.005 23.924 13.171 1.00 72.81 347 TRP A N 1
ATOM 2756 C CA . TRP A 1 347 ? -13.482 23.240 14.377 1.00 72.81 347 TRP A CA 1
ATOM 2757 C C . TRP A 1 347 ? -13.231 21.738 14.183 1.00 72.81 347 TRP A C 1
ATOM 2759 O O . TRP A 1 347 ? -12.271 21.190 14.709 1.00 72.81 347 TRP A O 1
ATOM 2769 N N . VAL A 1 348 ? -14.046 21.109 13.340 1.00 71.19 348 VAL A N 1
ATOM 2770 C CA . VAL A 1 348 ? -13.940 19.704 12.941 1.00 71.19 348 VAL A CA 1
ATOM 2771 C C . VAL A 1 348 ? -12.562 19.351 12.389 1.00 71.19 348 VAL A C 1
ATOM 2773 O O . VAL A 1 348 ? -12.044 18.300 12.726 1.00 71.19 348 VAL A O 1
ATOM 2776 N N . TRP A 1 349 ? -11.929 20.217 11.596 1.00 70.12 349 TRP A N 1
ATOM 2777 C CA . TRP A 1 349 ? -10.579 19.953 11.085 1.00 70.12 349 TRP A CA 1
ATOM 2778 C C . TRP A 1 349 ? -9.529 19.971 12.190 1.00 70.12 349 TRP A C 1
ATOM 2780 O O . TRP A 1 349 ? -8.594 19.174 12.172 1.00 70.12 349 TRP A O 1
ATOM 2790 N N . THR A 1 350 ? -9.692 20.867 13.161 1.00 73.31 350 THR A N 1
ATOM 2791 C CA . THR A 1 350 ? -8.814 20.933 14.328 1.00 73.31 350 THR A CA 1
ATOM 2792 C C . THR A 1 350 ? -8.963 19.669 15.167 1.00 73.31 350 THR A C 1
ATOM 2794 O O . THR A 1 350 ? -7.957 19.038 15.473 1.00 73.31 350 THR A O 1
ATOM 2797 N N . SER A 1 351 ? -10.197 19.254 15.462 1.00 73.44 351 SER A N 1
ATOM 2798 C CA . SER A 1 351 ? -10.479 18.027 16.214 1.00 73.44 351 SER A CA 1
ATOM 2799 C C . SER A 1 351 ? -10.023 16.772 15.467 1.00 73.44 351 SER A C 1
ATOM 2801 O O . SER A 1 351 ? -9.415 15.892 16.064 1.00 73.44 351 SER A O 1
ATOM 2803 N N . PHE A 1 352 ? -10.249 16.702 14.151 1.00 75.38 352 PHE A N 1
ATOM 2804 C CA . PHE A 1 352 ? -9.785 15.605 13.301 1.00 75.38 352 PHE A CA 1
ATOM 2805 C C . PHE A 1 352 ? -8.275 15.412 13.423 1.00 75.38 352 PHE A C 1
ATOM 2807 O O . PHE A 1 352 ? -7.826 14.337 13.804 1.00 75.38 352 PHE A O 1
ATOM 2814 N N . ILE A 1 353 ? -7.499 16.465 13.153 1.00 73.00 353 ILE A N 1
ATOM 2815 C CA . ILE A 1 353 ? -6.034 16.393 13.133 1.00 73.00 353 ILE A CA 1
ATOM 2816 C C . ILE A 1 353 ? -5.474 16.159 14.538 1.00 73.00 353 ILE A C 1
ATOM 2818 O O . ILE A 1 353 ? -4.573 15.342 14.701 1.00 73.00 353 ILE A O 1
ATOM 2822 N N . ALA A 1 354 ? -5.983 16.875 15.543 1.00 75.19 354 ALA A N 1
ATOM 2823 C CA . ALA A 1 354 ? -5.414 16.845 16.887 1.00 75.19 354 ALA A CA 1
ATOM 2824 C C . ALA A 1 354 ? -5.810 15.596 17.688 1.00 75.19 354 ALA A C 1
ATOM 2826 O O . ALA A 1 354 ? -4.992 15.101 18.459 1.00 75.19 354 ALA A O 1
ATOM 2827 N N . ASN A 1 355 ? -7.041 15.098 17.514 1.00 77.62 355 ASN A N 1
ATOM 2828 C CA . ASN A 1 355 ? -7.639 14.148 18.457 1.00 77.62 355 ASN A CA 1
ATOM 2829 C C . ASN A 1 355 ? -8.063 12.812 17.837 1.00 77.62 355 ASN A C 1
ATOM 2831 O O . ASN A 1 355 ? -8.254 11.867 18.593 1.00 77.62 355 ASN A O 1
ATOM 2835 N N . PHE A 1 356 ? -8.266 12.728 16.515 1.00 81.19 356 PHE A N 1
ATOM 2836 C CA . PHE A 1 356 ? -8.923 11.559 15.902 1.00 81.19 356 PHE A CA 1
ATOM 2837 C C . PHE A 1 356 ? -8.171 10.939 14.721 1.00 81.19 356 PHE A C 1
ATOM 2839 O O . PHE A 1 356 ? -8.504 9.836 14.288 1.00 81.19 356 PHE A O 1
ATOM 2846 N N . LEU A 1 357 ? -7.173 11.634 14.166 1.00 78.81 357 LEU A N 1
ATOM 2847 C CA . LEU A 1 357 ? -6.450 11.182 12.979 1.00 78.81 357 LEU A CA 1
ATOM 2848 C C . LEU A 1 357 ? -5.777 9.828 13.215 1.00 78.81 357 LEU A C 1
ATOM 2850 O O . LEU A 1 357 ? -5.781 8.988 12.317 1.00 78.81 357 LEU A O 1
ATOM 2854 N N . LYS A 1 358 ? -5.239 9.594 14.417 1.00 77.50 358 LYS A N 1
ATOM 2855 C CA . LYS A 1 358 ? -4.563 8.340 14.768 1.00 77.50 358 LYS A CA 1
ATOM 2856 C C . LYS A 1 358 ? -5.536 7.160 14.755 1.00 77.50 358 LYS A C 1
ATOM 2858 O O . LYS A 1 358 ? -5.265 6.146 14.118 1.00 77.50 358 LYS A O 1
ATOM 2863 N N . GLU A 1 359 ? -6.676 7.305 15.419 1.00 82.50 359 GLU A N 1
ATOM 2864 C CA . GLU A 1 359 ? -7.721 6.287 15.524 1.00 82.50 359 GLU A CA 1
ATOM 2865 C C . GLU A 1 359 ? -8.326 5.980 14.151 1.00 82.50 359 GLU A C 1
ATOM 2867 O O . GLU A 1 359 ? -8.529 4.820 13.803 1.00 82.50 359 GLU A O 1
ATOM 2872 N N . ILE A 1 360 ? -8.559 7.009 13.332 1.00 79.88 360 ILE A N 1
ATOM 2873 C CA . ILE A 1 360 ? -9.097 6.841 11.975 1.00 79.88 360 ILE A CA 1
ATOM 2874 C C . ILE A 1 360 ? -8.084 6.148 11.071 1.00 79.88 360 ILE A C 1
ATOM 2876 O O . ILE A 1 360 ? -8.448 5.215 10.363 1.00 79.88 360 ILE A O 1
ATOM 2880 N N . SER A 1 361 ? -6.815 6.556 11.124 1.00 74.12 361 SER A N 1
ATOM 2881 C CA . SER A 1 361 ? -5.752 5.916 10.340 1.00 74.12 361 SER A CA 1
ATOM 2882 C C . SER A 1 361 ? -5.610 4.438 10.711 1.00 74.12 361 SER A C 1
ATOM 2884 O O . SER A 1 361 ? -5.491 3.591 9.831 1.00 74.12 361 SER A O 1
ATOM 2886 N N . CYS A 1 362 ? -5.716 4.114 12.002 1.00 70.75 362 CYS A N 1
ATOM 2887 C CA . CYS A 1 362 ? -5.732 2.738 12.495 1.00 70.75 362 CYS A CA 1
ATOM 2888 C C . CYS A 1 362 ? -6.902 1.926 11.927 1.00 70.75 362 CYS A C 1
ATOM 2890 O O . CYS A 1 362 ? -6.701 0.837 11.399 1.00 70.75 362 CYS A O 1
ATOM 2892 N N . LEU A 1 363 ? -8.121 2.472 11.962 1.00 77.12 363 LEU A N 1
ATOM 2893 C CA . LEU A 1 363 ? -9.295 1.790 11.410 1.00 77.12 363 LEU A CA 1
ATOM 2894 C C . LEU A 1 363 ? -9.176 1.531 9.902 1.00 77.12 363 LEU A C 1
ATOM 2896 O O . LEU A 1 363 ? -9.671 0.518 9.419 1.00 77.12 363 LEU A O 1
ATOM 2900 N N . ILE A 1 364 ? -8.517 2.421 9.163 1.00 75.56 364 ILE A N 1
ATOM 2901 C CA . ILE A 1 364 ? -8.284 2.277 7.719 1.00 75.56 364 ILE A CA 1
ATOM 2902 C C . ILE A 1 364 ? -7.275 1.162 7.430 1.00 75.56 364 ILE A C 1
ATOM 2904 O O . ILE A 1 364 ? -7.504 0.354 6.530 1.00 75.56 364 ILE A O 1
ATOM 2908 N N . VAL A 1 365 ? -6.203 1.083 8.222 1.00 70.44 365 VAL A N 1
ATOM 2909 C CA . VAL A 1 365 ? -5.213 -0.006 8.165 1.00 70.44 365 VAL A CA 1
ATOM 2910 C C . VAL A 1 365 ? -5.867 -1.345 8.501 1.00 70.44 365 VAL A C 1
ATOM 2912 O O . VAL A 1 365 ? -5.770 -2.292 7.729 1.00 70.44 365 VAL A O 1
ATOM 2915 N N . LEU A 1 366 ? -6.630 -1.417 9.597 1.00 68.50 366 LEU A N 1
ATOM 2916 C CA . LEU A 1 366 ? -7.357 -2.630 9.990 1.00 68.50 366 LEU A CA 1
ATOM 2917 C C . LEU A 1 366 ? -8.404 -3.064 8.956 1.00 68.50 366 LEU A C 1
ATOM 2919 O O . LEU A 1 366 ? -8.705 -4.250 8.843 1.00 68.50 366 LEU A O 1
ATOM 2923 N N . ALA A 1 367 ? -8.952 -2.119 8.191 1.00 68.50 367 ALA A N 1
ATOM 2924 C CA . ALA A 1 367 ? -9.846 -2.403 7.076 1.00 68.50 367 ALA A CA 1
ATOM 2925 C C . ALA A 1 367 ? -9.112 -2.875 5.803 1.00 68.50 367 ALA A C 1
ATOM 2927 O O . ALA A 1 367 ? -9.774 -3.166 4.808 1.00 68.50 367 ALA A O 1
ATOM 2928 N N . GLY A 1 368 ? -7.774 -2.954 5.813 1.00 65.38 368 GLY A N 1
ATOM 2929 C CA . GLY A 1 368 ? -6.957 -3.390 4.678 1.00 65.38 368 GLY A CA 1
ATOM 2930 C C . GLY A 1 368 ? -6.926 -2.390 3.520 1.00 65.38 368 GLY A C 1
ATOM 2931 O O . GLY A 1 368 ? -6.719 -2.781 2.376 1.00 65.38 368 GLY A O 1
ATOM 2932 N N . LEU A 1 369 ? -7.171 -1.104 3.794 1.00 68.50 369 LEU A N 1
ATOM 2933 C CA . LEU A 1 369 ? -7.282 -0.044 2.779 1.00 68.50 369 LEU A CA 1
ATOM 2934 C C . LEU A 1 369 ? -5.961 0.711 2.549 1.00 68.50 369 LEU A C 1
ATOM 2936 O O . LEU A 1 369 ? -5.944 1.816 2.005 1.00 68.50 369 LEU A O 1
ATOM 2940 N N . GLU A 1 370 ? -4.844 0.133 2.979 1.00 65.31 370 GLU A N 1
ATOM 2941 C CA . GLU A 1 370 ? -3.501 0.663 2.766 1.00 65.31 370 GLU A CA 1
ATOM 2942 C C . GLU A 1 370 ? -3.020 0.422 1.327 1.00 65.31 370 GLU A C 1
ATOM 2944 O O . GLU A 1 370 ? -3.158 -0.665 0.771 1.00 65.31 370 GLU A O 1
ATOM 2949 N N . SER A 1 371 ? -2.443 1.451 0.700 1.00 54.00 371 SER A N 1
ATOM 2950 C CA . SER A 1 371 ? -1.937 1.366 -0.672 1.00 54.00 371 SER A CA 1
ATOM 2951 C C . SER A 1 371 ? -0.426 1.540 -0.714 1.00 54.00 371 SER A C 1
ATOM 2953 O O . SER A 1 371 ? 0.102 2.585 -0.332 1.00 54.00 371 SER A O 1
ATOM 2955 N N . GLN A 1 372 ? 0.280 0.546 -1.261 1.00 49.44 372 GLN A N 1
ATOM 2956 C CA . GLN A 1 372 ? 1.711 0.670 -1.566 1.00 49.44 372 GLN A CA 1
ATOM 2957 C C . GLN A 1 372 ? 1.985 1.620 -2.749 1.00 49.44 372 GLN A C 1
ATOM 2959 O O . GLN A 1 372 ? 3.118 2.071 -2.925 1.00 49.44 372 GLN A O 1
ATOM 2964 N N . ALA A 1 373 ? 0.954 1.961 -3.531 1.00 43.69 373 ALA A N 1
ATOM 2965 C CA . ALA A 1 373 ? 1.059 2.782 -4.736 1.00 43.69 373 ALA A CA 1
ATOM 2966 C C . ALA A 1 373 ? 1.273 4.284 -4.444 1.00 43.69 373 ALA A C 1
ATOM 2968 O O . ALA A 1 373 ? 1.693 5.038 -5.319 1.00 43.69 373 ALA A O 1
ATOM 2969 N N . LEU A 1 374 ? 1.092 4.714 -3.186 1.00 46.81 374 LEU A N 1
ATOM 2970 C CA . LEU A 1 374 ? 1.325 6.096 -2.741 1.00 46.81 374 LEU A CA 1
ATOM 2971 C C . LEU A 1 374 ? 2.774 6.578 -2.945 1.00 46.81 374 LEU A C 1
ATOM 2973 O O . LEU A 1 374 ? 3.017 7.780 -2.930 1.00 46.81 374 LEU A O 1
ATOM 2977 N N . LYS A 1 375 ? 3.736 5.668 -3.161 1.00 41.84 375 LYS A N 1
ATOM 2978 C CA . LYS A 1 375 ? 5.147 6.012 -3.413 1.00 41.84 375 LYS A CA 1
ATOM 2979 C C . LYS A 1 375 ? 5.384 6.758 -4.733 1.00 41.84 375 LYS A C 1
ATOM 2981 O O . LYS A 1 375 ? 6.443 7.362 -4.877 1.00 41.84 375 LYS A O 1
ATOM 2986 N N . TYR A 1 376 ? 4.432 6.722 -5.668 1.00 44.78 376 TYR A N 1
ATOM 2987 C CA . TYR A 1 376 ? 4.609 7.237 -7.033 1.00 44.78 376 TYR A CA 1
ATOM 2988 C C . TYR A 1 376 ? 3.573 8.296 -7.446 1.00 44.78 376 TYR A C 1
ATOM 2990 O O . TYR A 1 376 ? 3.582 8.730 -8.594 1.00 44.78 376 TYR A O 1
ATOM 2998 N N . ALA A 1 377 ? 2.680 8.709 -6.542 1.00 45.53 377 ALA A N 1
ATOM 2999 C CA . ALA A 1 377 ? 1.632 9.682 -6.850 1.00 45.53 377 ALA A CA 1
ATOM 3000 C C . ALA A 1 377 ? 2.179 11.119 -6.887 1.00 45.53 377 ALA A C 1
ATOM 3002 O O . ALA A 1 377 ? 2.939 11.535 -6.009 1.00 45.53 377 ALA A O 1
ATOM 3003 N N . THR A 1 378 ? 1.762 11.900 -7.883 1.00 54.25 378 THR A N 1
ATOM 3004 C CA . THR A 1 378 ? 2.072 13.335 -7.950 1.00 54.25 378 THR A CA 1
ATOM 3005 C C . THR A 1 378 ? 1.093 14.159 -7.096 1.00 54.25 378 THR A C 1
ATOM 3007 O O . THR A 1 378 ? -0.037 13.726 -6.866 1.00 54.25 378 THR A O 1
ATOM 3010 N N . PRO A 1 379 ? 1.455 15.381 -6.651 1.00 52.47 379 PRO A N 1
ATOM 3011 C CA . PRO A 1 379 ? 0.578 16.219 -5.819 1.00 52.47 379 PRO A CA 1
ATOM 3012 C C . PRO A 1 379 ? -0.775 16.598 -6.450 1.00 52.47 379 PRO A C 1
ATOM 3014 O O . PRO A 1 379 ? -1.653 17.084 -5.744 1.00 52.47 379 PRO A O 1
ATOM 3017 N N . LEU A 1 380 ? -0.927 16.425 -7.769 1.00 53.06 380 LEU A N 1
ATOM 3018 C CA . LEU A 1 380 ? -2.138 16.755 -8.530 1.00 53.06 380 LEU A CA 1
ATOM 3019 C C . LEU A 1 380 ? -3.050 15.540 -8.763 1.00 53.06 380 LEU A C 1
ATOM 3021 O O . LEU A 1 380 ? -4.172 15.699 -9.242 1.00 53.06 380 LEU A O 1
ATOM 3025 N N . GLU A 1 381 ? -2.582 14.332 -8.453 1.00 56.06 381 GLU A N 1
ATOM 3026 C CA . GLU A 1 381 ? -3.337 13.102 -8.656 1.00 56.06 381 GLU A CA 1
ATOM 3027 C C . GLU A 1 381 ? -4.113 12.729 -7.394 1.00 56.06 381 GLU A C 1
ATOM 3029 O O . GLU A 1 381 ? -3.596 12.781 -6.278 1.00 56.06 381 GLU A O 1
ATOM 3034 N N . SER A 1 382 ? -5.367 12.301 -7.567 1.00 62.06 382 SER A N 1
ATOM 3035 C CA . SER A 1 382 ? -6.096 11.673 -6.467 1.00 62.06 382 SER A CA 1
ATOM 3036 C C . SER A 1 382 ? -5.360 10.413 -6.025 1.00 62.06 382 SER A C 1
ATOM 3038 O O . SER A 1 382 ? -5.133 9.496 -6.820 1.00 62.06 382 SER A O 1
ATOM 3040 N N . LEU A 1 383 ? -5.100 10.328 -4.723 1.00 62.88 383 LEU A N 1
ATOM 3041 C CA . LEU A 1 383 ? -4.492 9.164 -4.086 1.00 62.88 383 LEU A CA 1
ATOM 3042 C C . LEU A 1 383 ? -5.388 7.917 -4.178 1.00 62.88 383 LEU A C 1
ATOM 3044 O O . LEU A 1 383 ? -4.907 6.797 -4.019 1.00 62.88 383 LEU A O 1
ATOM 3048 N N . LEU A 1 384 ? -6.690 8.096 -4.444 1.00 69.31 384 LEU A N 1
ATOM 3049 C CA . LEU A 1 384 ? -7.659 7.002 -4.512 1.00 69.31 384 LEU A CA 1
ATOM 3050 C C . LEU A 1 384 ? -7.886 6.457 -5.932 1.00 69.31 384 LEU A C 1
ATOM 3052 O O . LEU A 1 384 ? -8.398 5.347 -6.078 1.00 69.31 384 LEU A O 1
ATOM 3056 N N . ASN A 1 385 ? -7.496 7.184 -6.985 1.00 61.97 385 ASN A N 1
ATOM 3057 C CA . ASN A 1 385 ? -7.736 6.746 -8.369 1.00 61.97 385 ASN A CA 1
ATOM 3058 C C . ASN A 1 385 ? -6.949 5.481 -8.744 1.00 61.97 385 ASN A C 1
ATOM 3060 O O . ASN A 1 385 ? -7.403 4.705 -9.580 1.00 61.97 385 ASN A O 1
ATOM 3064 N N . GLN A 1 386 ? -5.813 5.223 -8.092 1.00 62.09 386 GLN A N 1
ATOM 3065 C CA . GLN A 1 386 ? -5.011 4.017 -8.329 1.00 62.09 386 GLN A CA 1
ATOM 3066 C C . GLN A 1 386 ? -5.545 2.768 -7.604 1.00 62.09 386 GLN A C 1
ATOM 3068 O O . GLN A 1 386 ? -5.038 1.670 -7.815 1.00 62.09 386 GLN A O 1
ATOM 3073 N N . ILE A 1 387 ? -6.572 2.911 -6.757 1.00 67.31 387 ILE A N 1
ATOM 3074 C CA . ILE A 1 387 ? -7.061 1.844 -5.870 1.00 67.31 387 ILE A CA 1
ATOM 3075 C C . ILE A 1 387 ? -8.576 1.641 -5.935 1.00 67.31 387 ILE A C 1
ATOM 3077 O O . ILE A 1 387 ? -9.167 1.105 -5.002 1.00 67.31 387 ILE A O 1
ATOM 3081 N N . LEU A 1 388 ? -9.230 2.011 -7.043 1.00 72.06 388 LEU A N 1
ATOM 3082 C CA . LEU A 1 388 ? -10.681 1.834 -7.196 1.00 72.06 388 LEU A CA 1
ATOM 3083 C C . LEU A 1 388 ? -11.133 0.403 -6.837 1.00 72.06 388 LEU A C 1
ATOM 3085 O O . LEU A 1 388 ? -12.129 0.233 -6.136 1.00 72.06 388 LEU A O 1
ATOM 3089 N N . ASN A 1 389 ? -10.369 -0.611 -7.260 1.00 73.56 389 ASN A N 1
ATOM 3090 C CA . ASN A 1 389 ? -10.650 -2.034 -7.022 1.00 73.56 389 ASN A CA 1
ATOM 3091 C C . ASN A 1 389 ? -10.437 -2.502 -5.574 1.00 73.56 389 ASN A C 1
ATOM 3093 O O . ASN A 1 389 ? -10.880 -3.595 -5.238 1.00 73.56 389 ASN A O 1
ATOM 3097 N N . VAL A 1 390 ? -9.793 -1.696 -4.726 1.00 74.56 390 VAL A N 1
ATOM 3098 C CA . VAL A 1 390 ? -9.618 -1.997 -3.296 1.00 74.56 390 VAL A CA 1
ATOM 3099 C C . VAL A 1 390 ? -10.926 -1.784 -2.538 1.00 74.56 390 VAL A C 1
ATOM 3101 O O . VAL A 1 390 ? -11.214 -2.505 -1.589 1.00 74.56 390 VAL A O 1
ATOM 3104 N N . PHE A 1 391 ? -11.753 -0.832 -2.977 1.00 84.00 391 PHE A N 1
ATOM 3105 C CA . PHE A 1 391 ? -13.023 -0.535 -2.325 1.00 84.00 391 PHE A CA 1
ATOM 3106 C C . PHE A 1 391 ? -14.124 -1.485 -2.814 1.00 84.00 391 PHE A C 1
ATOM 3108 O O . PHE A 1 391 ? -14.467 -1.449 -4.005 1.00 84.00 391 PHE A O 1
ATOM 3115 N N . PRO A 1 392 ? -14.723 -2.301 -1.925 1.00 83.88 392 PRO A N 1
ATOM 3116 C CA . PRO A 1 392 ? -15.797 -3.207 -2.302 1.00 83.88 392 PRO A CA 1
ATOM 3117 C C . PRO A 1 392 ? -16.981 -2.445 -2.892 1.00 83.88 392 PRO A C 1
ATOM 3119 O O . PRO A 1 392 ? -17.394 -1.400 -2.376 1.00 83.88 392 PRO A O 1
ATOM 3122 N N . LYS A 1 393 ? -17.565 -2.983 -3.963 1.00 87.62 393 LYS A N 1
ATOM 3123 C CA . LYS A 1 393 ? -18.857 -2.509 -4.457 1.00 87.62 393 LYS A CA 1
ATOM 3124 C C . LYS A 1 393 ? -19.909 -2.731 -3.379 1.00 87.62 393 LYS A C 1
ATOM 3126 O O . LYS A 1 393 ? -19.907 -3.772 -2.729 1.00 87.62 393 LYS A O 1
ATOM 3131 N N . MET A 1 394 ? -20.810 -1.767 -3.204 1.00 83.62 394 MET A N 1
ATOM 3132 C CA . MET A 1 394 ? -21.894 -1.957 -2.254 1.00 83.62 394 MET A CA 1
ATOM 3133 C C . MET A 1 394 ? -22.948 -2.943 -2.786 1.00 83.62 394 MET A C 1
ATOM 3135 O O . MET A 1 394 ? -23.600 -2.646 -3.788 1.00 83.62 394 MET A O 1
ATOM 3139 N N . ASP A 1 395 ? -23.108 -4.092 -2.124 1.00 77.88 395 ASP A N 1
ATOM 3140 C CA . ASP A 1 395 ? -24.121 -5.127 -2.374 1.00 77.88 395 ASP A CA 1
ATOM 3141 C C . ASP A 1 395 ? -25.232 -5.155 -1.290 1.00 77.88 395 ASP A C 1
ATOM 3143 O O . ASP A 1 395 ? -25.364 -4.236 -0.474 1.00 77.88 395 ASP A O 1
ATOM 3147 N N . GLU A 1 396 ? -26.119 -6.159 -1.337 1.00 60.66 396 GLU A N 1
ATOM 3148 C CA . GLU A 1 396 ? -27.409 -6.159 -0.622 1.00 60.66 396 GLU A CA 1
ATOM 3149 C C . GLU A 1 396 ? -27.297 -6.244 0.920 1.00 60.66 396 GLU A C 1
ATOM 3151 O O . GLU A 1 396 ? -28.166 -5.707 1.616 1.00 60.66 396 GLU A O 1
ATOM 3156 N N . ASP A 1 397 ? -26.205 -6.786 1.478 1.00 65.19 397 ASP A N 1
ATOM 3157 C CA . ASP A 1 397 ? -26.024 -6.982 2.934 1.00 65.19 397 ASP A CA 1
ATOM 3158 C C . ASP A 1 397 ? -25.619 -5.706 3.707 1.00 65.19 397 ASP A C 1
ATOM 3160 O O . ASP A 1 397 ? -25.530 -5.669 4.940 1.00 65.19 397 ASP A O 1
ATOM 3164 N N . ILE A 1 398 ? -25.441 -4.592 3.001 1.00 71.56 398 ILE A N 1
ATOM 3165 C CA . ILE A 1 398 ? -24.875 -3.349 3.543 1.00 71.56 398 ILE A CA 1
ATOM 3166 C C . ILE A 1 398 ? -25.915 -2.487 4.283 1.00 71.56 398 ILE A C 1
ATOM 3168 O O . ILE A 1 398 ? -25.583 -1.522 4.978 1.00 71.56 398 ILE A O 1
ATOM 3172 N N . GLY A 1 399 ? -27.196 -2.867 4.248 1.00 71.69 399 GLY A N 1
ATOM 3173 C CA . GLY A 1 399 ? -28.258 -2.202 5.017 1.00 71.69 399 GLY A CA 1
ATOM 3174 C C . GLY A 1 399 ? -28.005 -2.165 6.536 1.00 71.69 399 GLY A C 1
ATOM 3175 O O . GLY A 1 399 ? -28.518 -1.277 7.236 1.00 71.69 399 GLY A O 1
ATOM 3176 N N . ALA A 1 400 ? -27.181 -3.086 7.046 1.00 83.38 400 ALA A N 1
ATOM 3177 C CA . ALA A 1 400 ? -26.768 -3.173 8.444 1.00 83.38 400 ALA A CA 1
ATOM 3178 C C . ALA A 1 400 ? -25.514 -2.345 8.792 1.00 83.38 400 ALA A C 1
ATOM 3180 O O . ALA A 1 400 ? -25.088 -2.373 9.946 1.00 83.38 400 ALA A O 1
ATOM 3181 N N . MET A 1 401 ? -24.936 -1.605 7.842 1.00 88.88 401 MET A N 1
ATOM 3182 C CA . MET A 1 401 ? -23.706 -0.832 8.037 1.00 88.88 401 MET A CA 1
ATOM 3183 C C . MET A 1 401 ? -23.921 0.675 7.885 1.00 88.88 401 MET A C 1
ATOM 3185 O O . MET A 1 401 ? -24.813 1.127 7.167 1.00 88.88 401 MET A O 1
ATOM 3189 N N . ASP A 1 402 ? -23.070 1.443 8.553 1.00 91.06 402 ASP A N 1
ATOM 3190 C CA . ASP A 1 402 ? -22.926 2.895 8.439 1.00 91.06 402 ASP A CA 1
ATOM 3191 C C . ASP A 1 402 ? -21.446 3.243 8.236 1.00 91.06 402 ASP A C 1
ATOM 3193 O O . ASP A 1 402 ? -20.594 2.366 8.317 1.00 91.06 402 ASP A O 1
ATOM 3197 N N . GLY A 1 403 ? -21.119 4.512 8.018 1.00 92.69 403 GLY A N 1
ATOM 3198 C CA . GLY A 1 403 ? -19.738 4.975 7.882 1.00 92.69 403 GLY A CA 1
ATOM 3199 C C . GLY A 1 403 ? -19.562 5.835 6.643 1.00 92.69 403 GLY A C 1
ATOM 3200 O O . GLY A 1 403 ? -20.446 6.635 6.329 1.00 92.69 403 GLY A O 1
ATOM 3201 N N . SER A 1 404 ? -18.441 5.684 5.940 1.00 93.38 404 SER A N 1
ATOM 3202 C CA . SER A 1 404 ? -18.170 6.393 4.690 1.00 93.38 404 SER A CA 1
ATOM 3203 C C . SER A 1 404 ? -18.309 5.498 3.462 1.00 93.38 404 SER A C 1
ATOM 3205 O O . SER A 1 404 ? -18.049 4.295 3.475 1.00 93.38 404 SER A O 1
ATOM 3207 N N . TYR A 1 405 ? -18.737 6.115 2.373 1.00 92.75 405 TYR A N 1
ATOM 3208 C CA . TYR A 1 405 ? -18.803 5.533 1.049 1.00 92.75 405 TYR A CA 1
ATOM 3209 C C . TYR A 1 405 ? -18.085 6.434 0.056 1.00 92.75 405 TYR A C 1
ATOM 3211 O O . TYR A 1 405 ? -17.941 7.644 0.248 1.00 92.75 405 TYR A O 1
ATOM 3219 N N . LEU A 1 406 ? -17.703 5.826 -1.050 1.00 92.12 406 LEU A N 1
ATOM 3220 C CA . LEU A 1 406 ? -17.141 6.489 -2.205 1.00 92.12 406 LEU A CA 1
ATOM 3221 C C . LEU A 1 406 ? -18.124 6.345 -3.361 1.00 92.12 406 LEU A C 1
ATOM 3223 O O . LEU A 1 406 ? -18.872 5.372 -3.446 1.00 92.12 406 LEU A O 1
ATOM 3227 N N . THR A 1 407 ? -18.178 7.342 -4.231 1.00 92.94 407 THR A N 1
ATOM 3228 C CA . THR A 1 407 ? -18.958 7.273 -5.468 1.00 92.94 407 THR A CA 1
ATOM 3229 C C . THR A 1 407 ? -17.991 7.193 -6.633 1.00 92.94 407 THR A C 1
ATOM 3231 O O . THR A 1 407 ? -17.144 8.074 -6.787 1.00 92.94 407 THR A O 1
ATOM 3234 N N . ALA A 1 408 ? -18.123 6.142 -7.432 1.00 92.19 408 ALA A N 1
ATOM 3235 C CA . ALA A 1 408 ? -17.337 5.910 -8.628 1.00 92.19 408 ALA A CA 1
ATOM 3236 C C . ALA A 1 408 ? -18.162 6.236 -9.874 1.00 92.19 408 ALA A C 1
ATOM 3238 O O . ALA A 1 408 ? -19.328 5.851 -9.970 1.00 92.19 408 ALA A O 1
ATOM 3239 N N . ASP A 1 409 ? -17.550 6.913 -10.837 1.00 92.44 409 ASP A N 1
ATOM 3240 C CA . ASP A 1 409 ? -18.042 6.979 -12.209 1.00 92.44 409 ASP A CA 1
ATOM 3241 C C . ASP A 1 409 ? -17.633 5.688 -12.928 1.00 92.44 409 ASP A C 1
ATOM 3243 O O . ASP A 1 409 ? -16.451 5.464 -13.190 1.00 92.44 409 ASP A O 1
ATOM 3247 N N . THR A 1 410 ? -18.604 4.825 -13.230 1.00 90.62 410 THR A N 1
ATOM 3248 C CA . THR A 1 410 ? -18.351 3.507 -13.838 1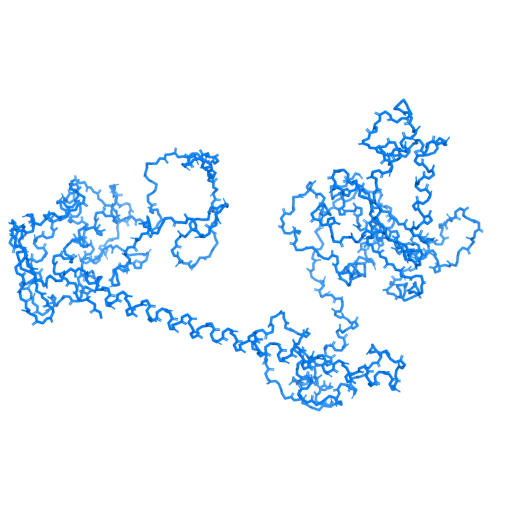.00 90.62 410 THR A CA 1
ATOM 3249 C C . THR A 1 410 ? -17.875 3.586 -15.286 1.00 90.62 410 THR A C 1
ATOM 3251 O O . THR A 1 410 ? -17.216 2.662 -15.757 1.00 90.62 410 THR A O 1
ATOM 3254 N N . LEU A 1 411 ? -18.160 4.676 -16.001 1.00 88.06 411 LEU A N 1
ATOM 3255 C CA . LEU A 1 411 ? -17.684 4.853 -17.370 1.00 88.06 411 LEU A CA 1
ATOM 3256 C C . LEU A 1 411 ? -16.208 5.256 -17.369 1.00 88.06 411 LEU A C 1
ATOM 3258 O O . LEU A 1 411 ? -15.417 4.745 -18.155 1.00 88.06 411 LEU A O 1
ATOM 3262 N N . ARG A 1 412 ? -15.846 6.182 -16.475 1.00 85.81 412 ARG A N 1
ATOM 3263 C CA . ARG A 1 412 ? -14.487 6.734 -16.396 1.00 85.81 412 ARG A CA 1
ATOM 3264 C C . ARG A 1 412 ? -13.564 5.947 -15.471 1.00 85.81 412 ARG A C 1
ATOM 3266 O O . ARG A 1 412 ? -12.363 6.165 -15.527 1.00 85.81 412 ARG A O 1
ATOM 3273 N N . GLN A 1 413 ? -14.113 5.051 -14.649 1.00 84.31 413 GLN A N 1
ATOM 3274 C CA . GLN A 1 413 ? -13.390 4.308 -13.611 1.00 84.31 413 GLN A CA 1
ATOM 3275 C C . GLN A 1 413 ? -12.645 5.245 -12.645 1.00 84.31 413 GLN A C 1
ATOM 3277 O O . GLN A 1 413 ? -11.503 5.002 -12.270 1.00 84.31 413 GLN A O 1
ATOM 3282 N N . LEU A 1 414 ? -13.304 6.336 -12.239 1.00 85.31 414 LEU A N 1
ATOM 3283 C CA . LEU A 1 414 ? -12.737 7.345 -11.339 1.00 85.31 414 LEU A CA 1
ATOM 3284 C C . LEU A 1 414 ? -13.620 7.529 -10.112 1.00 85.31 414 LEU A C 1
ATOM 3286 O O . LEU A 1 414 ? -14.850 7.544 -10.215 1.00 85.31 414 LEU A O 1
ATOM 3290 N N . LEU A 1 415 ? -12.994 7.721 -8.955 1.00 87.62 415 LEU A N 1
ATOM 3291 C CA . LEU A 1 415 ? -13.707 8.136 -7.756 1.00 87.62 415 LEU A CA 1
ATOM 3292 C C . LEU A 1 415 ? -13.950 9.642 -7.823 1.00 87.62 415 LEU A C 1
ATOM 3294 O O . LEU A 1 415 ? -13.032 10.424 -8.038 1.00 87.62 415 LEU A O 1
ATOM 3298 N N . ILE A 1 416 ? -15.206 10.046 -7.655 1.00 87.44 416 ILE A N 1
ATOM 3299 C CA . ILE A 1 416 ? -15.629 11.440 -7.861 1.00 87.44 416 ILE A CA 1
ATOM 3300 C C . ILE A 1 416 ? -16.115 12.112 -6.580 1.00 87.44 416 ILE A C 1
ATOM 3302 O O . ILE A 1 416 ? -16.383 13.311 -6.575 1.00 87.44 416 ILE A O 1
ATOM 3306 N N . ARG A 1 417 ? -16.329 11.334 -5.512 1.00 88.25 417 ARG A N 1
ATOM 3307 C CA . ARG A 1 417 ? -16.885 11.841 -4.259 1.00 88.25 417 ARG A CA 1
ATOM 3308 C C . ARG A 1 417 ? -16.687 10.871 -3.103 1.00 88.25 417 ARG A C 1
ATOM 3310 O O . ARG A 1 417 ? -16.937 9.677 -3.255 1.00 88.25 417 ARG A O 1
ATOM 3317 N N . ALA A 1 418 ? -16.393 11.423 -1.931 1.00 88.94 418 ALA A N 1
ATOM 3318 C CA . ALA A 1 418 ? -16.585 10.771 -0.645 1.00 88.94 418 ALA A CA 1
ATOM 3319 C C . ALA A 1 418 ? -17.884 11.265 0.009 1.00 88.94 418 ALA A C 1
ATOM 3321 O O . ALA A 1 418 ? -18.321 12.401 -0.192 1.00 88.94 418 ALA A O 1
ATOM 3322 N N . GLY A 1 419 ? -18.536 10.393 0.766 1.00 90.06 419 GLY A N 1
ATOM 3323 C CA . GLY A 1 419 ? -19.725 10.733 1.529 1.00 90.06 419 GLY A CA 1
ATOM 3324 C C . GLY A 1 419 ? -19.855 9.872 2.780 1.00 90.06 419 GLY A C 1
ATOM 3325 O O . GLY A 1 419 ? -19.308 8.778 2.819 1.00 90.06 419 GLY A O 1
ATOM 3326 N N . PHE A 1 420 ? -20.620 10.307 3.779 1.00 93.00 420 PHE A N 1
ATOM 3327 C CA . PHE A 1 420 ? -20.995 9.465 4.918 1.00 93.00 420 PHE A CA 1
ATOM 3328 C C . PHE A 1 420 ? -22.488 9.121 4.945 1.00 93.00 420 PHE A C 1
ATOM 3330 O O . PHE A 1 420 ? -23.342 9.819 4.378 1.00 93.00 420 PHE A O 1
ATOM 3337 N N . ALA A 1 421 ? -22.794 8.012 5.613 1.00 90.56 421 ALA A N 1
ATOM 3338 C CA . ALA A 1 421 ? -24.135 7.544 5.915 1.00 90.56 421 ALA A CA 1
ATOM 3339 C C . ALA A 1 421 ? -24.180 7.026 7.357 1.00 90.56 421 ALA A C 1
ATOM 3341 O O . ALA A 1 421 ? -23.530 6.042 7.677 1.00 90.56 421 ALA A O 1
ATOM 3342 N N . GLU A 1 422 ? -24.971 7.658 8.221 1.00 85.19 422 GLU A N 1
ATOM 3343 C CA . GLU A 1 422 ? -25.148 7.267 9.629 1.00 85.19 422 GLU A CA 1
ATOM 3344 C C . GLU A 1 422 ? -26.443 6.470 9.892 1.00 85.19 422 GLU A C 1
ATOM 3346 O O . GLU A 1 422 ? -26.714 6.023 11.013 1.00 85.19 422 GLU A O 1
ATOM 3351 N N . GLN A 1 423 ? -27.286 6.345 8.863 1.00 83.38 423 GLN A N 1
ATOM 3352 C CA . GLN A 1 423 ? -28.598 5.689 8.915 1.00 83.38 423 GLN A CA 1
ATOM 3353 C C . GLN A 1 423 ? -28.719 4.558 7.880 1.00 83.38 423 GLN A C 1
ATOM 3355 O O . GLN A 1 423 ? -29.825 4.231 7.442 1.00 83.38 423 GLN A O 1
ATOM 3360 N N . GLY A 1 424 ? -27.598 3.951 7.496 1.00 88.56 424 GLY A N 1
ATOM 3361 C CA . GLY A 1 424 ? -27.519 2.946 6.444 1.00 88.56 424 GLY A CA 1
ATO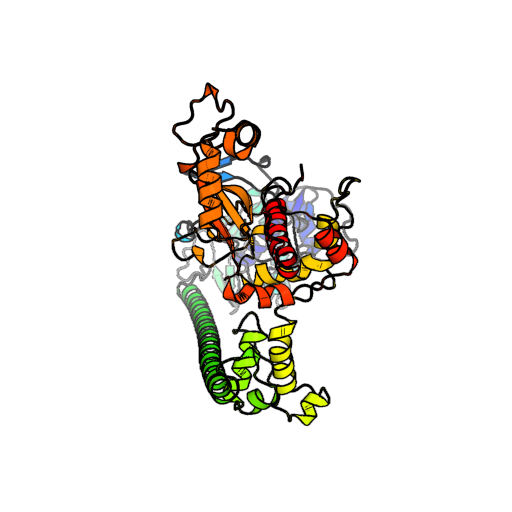M 3362 C C . GLY A 1 424 ? -27.187 3.516 5.068 1.00 88.56 424 GLY A C 1
ATOM 3363 O O . GLY A 1 424 ? -27.792 4.494 4.614 1.00 88.56 424 GLY A O 1
ATOM 3364 N N . PHE A 1 425 ? -26.278 2.848 4.361 1.00 90.25 425 PHE A N 1
ATOM 3365 C CA . PHE A 1 425 ? -25.869 3.244 3.014 1.00 90.25 425 PHE A CA 1
ATOM 3366 C C . PHE A 1 425 ? -27.011 3.178 1.990 1.00 90.25 425 PHE A C 1
ATOM 3368 O O . PHE A 1 425 ? -27.204 4.141 1.252 1.00 90.25 425 PHE A O 1
ATOM 3375 N N . ASN A 1 426 ? -27.859 2.141 2.024 1.00 90.50 426 ASN A N 1
ATOM 3376 C CA . ASN A 1 426 ? -29.007 2.003 1.108 1.00 90.50 426 ASN A CA 1
ATOM 3377 C C . ASN A 1 426 ? -29.983 3.180 1.200 1.00 90.50 426 ASN A C 1
ATOM 3379 O O . ASN A 1 426 ? -30.458 3.707 0.189 1.00 90.50 426 ASN A O 1
ATOM 3383 N N . ARG A 1 427 ? -30.261 3.639 2.426 1.00 90.12 427 ARG A N 1
ATOM 3384 C CA . ARG A 1 427 ? -31.113 4.809 2.644 1.00 90.12 427 ARG A CA 1
ATOM 3385 C C . ARG A 1 427 ? -30.477 6.054 2.034 1.00 90.12 427 ARG A C 1
ATOM 3387 O O . ARG A 1 427 ? -31.158 6.801 1.331 1.00 90.12 427 ARG A O 1
ATOM 3394 N N . ARG A 1 428 ? -29.179 6.248 2.272 1.00 91.00 428 ARG A N 1
ATOM 3395 C CA . ARG A 1 428 ? -28.422 7.385 1.746 1.00 91.00 428 ARG A CA 1
ATOM 3396 C C . ARG A 1 428 ? -28.347 7.370 0.219 1.00 91.00 428 ARG A C 1
ATOM 3398 O O . ARG A 1 428 ? -28.556 8.403 -0.409 1.00 91.00 428 ARG A O 1
ATOM 3405 N N . TRP A 1 429 ? -28.137 6.209 -0.393 1.00 92.00 429 TRP A N 1
ATOM 3406 C CA . TRP A 1 429 ? -28.161 6.056 -1.847 1.00 92.00 429 TRP A CA 1
ATOM 3407 C C . TRP A 1 429 ? -29.536 6.382 -2.436 1.00 92.00 429 TRP A C 1
ATOM 3409 O O . TRP A 1 429 ? -29.637 7.108 -3.424 1.00 92.00 429 TRP A O 1
ATOM 3419 N N . GLY A 1 430 ? -30.614 5.947 -1.775 1.00 92.56 430 GLY A N 1
ATOM 3420 C CA . GLY A 1 430 ? -31.982 6.321 -2.139 1.00 92.56 430 GLY A CA 1
ATOM 3421 C C . GLY A 1 430 ? -32.242 7.832 -2.064 1.00 92.56 430 GLY A C 1
ATOM 3422 O O . GLY A 1 430 ? -32.955 8.376 -2.908 1.00 92.56 430 GLY A O 1
ATOM 3423 N N . GLU A 1 431 ? -31.645 8.536 -1.096 1.00 91.88 431 GLU A N 1
ATOM 3424 C CA . GLU A 1 431 ? -31.681 10.005 -1.028 1.00 91.88 431 GLU A CA 1
ATOM 3425 C C . GLU A 1 431 ? -30.958 10.647 -2.215 1.00 91.88 431 GLU A C 1
ATOM 3427 O O . GLU A 1 431 ? -31.531 11.528 -2.857 1.00 91.88 431 GLU A O 1
ATOM 3432 N N . HIS A 1 432 ? -29.755 10.174 -2.554 1.00 93.88 432 HIS A N 1
ATOM 3433 C CA . HIS A 1 432 ? -29.015 10.648 -3.727 1.00 93.88 432 HIS A CA 1
ATOM 3434 C C . HIS A 1 432 ? -29.780 10.402 -5.029 1.00 93.88 432 HIS A C 1
ATOM 3436 O O . HIS A 1 432 ? -29.894 11.312 -5.848 1.00 93.88 432 HIS A O 1
ATOM 3442 N N . ARG A 1 433 ? -30.386 9.219 -5.182 1.00 95.38 433 ARG A N 1
ATOM 3443 C CA . ARG A 1 433 ? -31.217 8.884 -6.342 1.00 95.38 433 ARG A CA 1
ATOM 3444 C C . ARG A 1 433 ? -32.430 9.801 -6.459 1.00 95.38 433 ARG A C 1
ATOM 3446 O O . ARG A 1 433 ? -32.765 10.222 -7.554 1.00 95.38 433 ARG A O 1
ATOM 3453 N N . ARG A 1 434 ? -33.113 10.121 -5.354 1.00 95.88 434 ARG A N 1
ATOM 3454 C CA . ARG A 1 434 ? -34.242 11.071 -5.385 1.00 95.88 434 ARG A CA 1
ATOM 3455 C C . ARG A 1 434 ? -33.784 12.481 -5.744 1.00 95.88 434 ARG A C 1
ATOM 3457 O O . ARG A 1 434 ? -34.462 13.161 -6.509 1.00 95.88 434 ARG A O 1
ATOM 3464 N N . ALA A 1 435 ? -32.646 12.903 -5.203 1.00 94.38 435 ALA A N 1
ATOM 3465 C CA . ALA A 1 435 ? -32.089 14.224 -5.448 1.00 94.38 435 ALA A CA 1
ATOM 3466 C C . ALA A 1 435 ? -31.573 14.404 -6.886 1.00 94.38 435 ALA A C 1
ATOM 3468 O O . ALA A 1 435 ? -31.663 15.506 -7.423 1.00 94.38 435 ALA A O 1
ATOM 3469 N N . SER A 1 436 ? -31.113 13.335 -7.545 1.00 96.50 436 SER A N 1
ATOM 3470 C CA . SER A 1 436 ? -30.639 13.394 -8.934 1.00 96.50 436 SER A CA 1
ATOM 3471 C C . SER A 1 436 ? -31.743 13.683 -9.959 1.00 96.50 436 SER A C 1
ATOM 3473 O O . SER A 1 436 ? -31.434 14.038 -11.091 1.00 96.50 436 SER A O 1
ATOM 3475 N N . PHE A 1 437 ? -33.025 13.613 -9.577 1.00 97.06 437 PHE A N 1
ATOM 3476 C CA . PHE A 1 437 ? -34.142 14.074 -10.414 1.00 97.06 437 PHE A CA 1
ATOM 3477 C C . PHE A 1 437 ? -34.301 15.606 -10.455 1.00 97.06 437 PHE A C 1
ATOM 3479 O O . PHE A 1 437 ? -35.182 16.086 -11.163 1.00 97.06 437 PHE A O 1
ATOM 3486 N N . LEU A 1 438 ? -33.517 16.372 -9.679 1.00 93.75 438 LEU A N 1
ATOM 3487 C CA . LEU A 1 438 ? -33.494 17.847 -9.687 1.00 93.75 438 LEU A CA 1
ATOM 3488 C C . LEU A 1 438 ? -34.875 18.521 -9.524 1.00 93.75 438 LEU A C 1
ATOM 3490 O O . LEU A 1 438 ? -35.162 19.578 -10.105 1.00 93.75 438 LEU A O 1
ATOM 3494 N N . LYS A 1 439 ? -35.757 17.904 -8.729 1.00 92.81 439 LYS A N 1
ATOM 3495 C CA . LYS A 1 439 ? -37.142 18.369 -8.550 1.00 92.81 439 LYS A CA 1
ATOM 3496 C C . LYS A 1 439 ? -37.234 19.662 -7.738 1.00 92.81 439 LYS A C 1
ATOM 3498 O O . LYS A 1 439 ? -38.119 20.469 -8.002 1.00 92.81 439 LYS A O 1
ATOM 3503 N N . ASP A 1 440 ? -36.333 19.867 -6.781 1.00 89.62 440 ASP A N 1
ATOM 3504 C CA . ASP A 1 440 ? -36.325 21.019 -5.878 1.00 89.62 440 ASP A CA 1
ATOM 3505 C C . ASP A 1 440 ? -35.151 21.979 -6.149 1.00 89.62 440 ASP A C 1
ATOM 3507 O O . ASP A 1 440 ? -34.112 21.605 -6.689 1.00 89.62 440 ASP A O 1
ATOM 3511 N N . VAL A 1 441 ? -35.312 23.250 -5.767 1.00 85.38 441 VAL A N 1
ATOM 3512 C CA . VAL A 1 441 ? -34.291 24.296 -5.984 1.00 85.38 441 VAL A CA 1
ATOM 3513 C C . VAL A 1 441 ? -32.994 23.988 -5.223 1.00 85.38 441 VAL A C 1
ATOM 3515 O O . VAL A 1 441 ? -31.902 24.269 -5.711 1.00 85.38 441 VAL A O 1
ATOM 3518 N N . GLY A 1 442 ? -33.097 23.364 -4.047 1.00 82.94 442 GLY A N 1
ATOM 3519 C CA . GLY A 1 442 ? -31.941 23.010 -3.228 1.00 82.94 442 GLY A CA 1
ATOM 3520 C C . GLY A 1 442 ? -31.049 21.961 -3.891 1.00 82.94 442 GLY A C 1
ATOM 3521 O O . GLY A 1 442 ? -29.827 22.094 -3.865 1.00 82.94 442 GLY A O 1
ATOM 3522 N N . THR A 1 443 ? -31.636 20.940 -4.516 1.00 86.19 443 THR A N 1
ATOM 3523 C CA . THR A 1 443 ? -30.896 19.906 -5.253 1.00 86.19 443 THR A CA 1
ATOM 3524 C C . THR A 1 443 ? -30.317 20.426 -6.559 1.00 86.19 443 THR A C 1
ATOM 3526 O O . THR A 1 443 ? -29.188 20.063 -6.883 1.00 86.19 443 THR A O 1
ATOM 3529 N N . ARG A 1 444 ? -31.008 21.348 -7.245 1.00 85.19 444 ARG A N 1
ATOM 3530 C CA . ARG A 1 444 ? -30.479 22.031 -8.440 1.00 85.19 444 ARG A CA 1
ATOM 3531 C C . ARG A 1 444 ? -29.196 22.809 -8.173 1.00 85.19 444 ARG A C 1
ATOM 3533 O O . ARG A 1 444 ? -28.363 22.885 -9.064 1.00 85.19 444 ARG A O 1
ATOM 3540 N N . ASN A 1 445 ? -29.007 23.331 -6.966 1.00 84.19 445 ASN A N 1
ATOM 3541 C CA . ASN A 1 445 ? -27.805 24.090 -6.618 1.00 84.19 445 ASN A CA 1
ATOM 3542 C C . ASN A 1 445 ? -26.628 23.211 -6.167 1.00 84.19 445 ASN A C 1
ATOM 3544 O O . ASN A 1 445 ? -25.553 23.736 -5.885 1.00 84.19 445 ASN A O 1
ATOM 3548 N N . ARG A 1 446 ? -26.798 21.886 -6.060 1.00 83.25 446 ARG A N 1
ATOM 3549 C CA . ARG A 1 446 ? -25.717 20.992 -5.625 1.00 83.25 446 ARG A CA 1
ATOM 3550 C C . ARG A 1 446 ? -24.902 20.502 -6.826 1.00 83.25 446 ARG A C 1
ATOM 3552 O O . ARG A 1 446 ? -25.466 19.793 -7.664 1.00 83.25 446 ARG A O 1
ATOM 3559 N N . PRO A 1 447 ? -23.580 20.769 -6.876 1.00 87.38 447 PRO A N 1
ATOM 3560 C CA . PRO A 1 447 ? -22.737 20.402 -8.015 1.00 87.38 447 PRO A CA 1
ATOM 3561 C C . PRO A 1 447 ? -22.837 18.924 -8.403 1.00 87.38 447 PRO A C 1
ATOM 3563 O O . PRO A 1 447 ? -22.997 18.606 -9.575 1.00 87.38 447 PRO A O 1
ATOM 3566 N N . GLN A 1 448 ? -22.848 18.014 -7.424 1.00 87.62 448 GLN A N 1
ATOM 3567 C CA . GLN A 1 448 ? -22.918 16.570 -7.675 1.00 87.62 448 GLN A CA 1
ATOM 3568 C C . GLN A 1 448 ? -24.111 16.169 -8.562 1.00 87.62 448 GLN A C 1
ATOM 3570 O O . GLN A 1 448 ? -23.946 15.390 -9.497 1.00 87.62 448 GLN A O 1
ATOM 3575 N N . TYR A 1 449 ? -25.310 16.687 -8.277 1.00 92.75 449 TYR A N 1
ATOM 3576 C CA . TYR A 1 449 ? -26.526 16.291 -8.995 1.00 92.75 449 TYR A CA 1
ATOM 3577 C C . TYR A 1 449 ? -26.682 17.014 -10.332 1.00 92.75 449 TYR A C 1
ATOM 3579 O O . TYR A 1 449 ? -27.355 16.499 -11.215 1.00 92.75 449 TYR A O 1
ATOM 3587 N N . GLN A 1 450 ? -26.037 18.171 -10.492 1.00 92.56 450 GLN A N 1
ATOM 3588 C CA . GLN A 1 450 ? -25.912 18.869 -11.773 1.00 92.56 450 GLN A CA 1
ATOM 3589 C C . GLN A 1 450 ? -24.947 18.147 -12.724 1.00 92.56 450 GLN A C 1
ATOM 3591 O O . GLN A 1 450 ? -25.208 18.049 -13.919 1.00 92.56 450 GLN A O 1
ATOM 3596 N N . LEU A 1 451 ? -23.846 17.603 -12.197 1.00 93.88 451 LEU A N 1
ATOM 3597 C CA . LEU A 1 451 ? -22.870 16.848 -12.986 1.00 93.88 451 LEU A CA 1
ATOM 3598 C C . LEU A 1 451 ? -23.381 15.440 -13.344 1.00 93.88 451 LEU A C 1
ATOM 3600 O O . LEU A 1 451 ? -23.118 14.961 -14.446 1.00 93.88 451 LEU A O 1
ATOM 3604 N N . PHE A 1 452 ? -24.127 14.792 -12.441 1.00 96.38 452 PHE A N 1
ATOM 3605 C CA . PHE A 1 452 ? -24.657 13.432 -12.621 1.00 96.38 452 PHE A CA 1
ATOM 3606 C C . PHE A 1 452 ? -26.161 13.330 -12.290 1.00 96.38 452 PHE A C 1
ATOM 3608 O O . PHE A 1 452 ? -26.552 12.651 -11.332 1.00 96.38 452 PHE A O 1
ATOM 3615 N N . PRO A 1 453 ? -27.035 14.001 -13.060 1.00 97.38 453 PRO A N 1
ATOM 3616 C CA . PRO A 1 453 ? -28.480 13.918 -12.882 1.00 97.38 453 PRO A CA 1
ATOM 3617 C C . PRO A 1 453 ? -29.030 12.567 -13.358 1.00 97.38 453 PRO A C 1
ATOM 3619 O O . PRO A 1 453 ? -28.402 11.851 -14.144 1.00 97.38 453 PRO A O 1
ATOM 3622 N N . HIS A 1 454 ? -30.242 12.224 -12.926 1.00 97.94 454 HIS A N 1
ATOM 3623 C CA . HIS A 1 454 ? -30.967 11.053 -13.420 1.00 97.94 454 HIS A CA 1
ATOM 3624 C C . HIS A 1 454 ? -31.112 11.113 -14.950 1.00 97.94 454 HIS A C 1
ATOM 3626 O O . HIS A 1 454 ? -31.308 12.191 -15.510 1.00 97.94 454 HIS A O 1
ATOM 3632 N N . GLU A 1 455 ? -31.039 9.975 -15.645 1.00 96.88 455 GLU A N 1
ATOM 3633 C CA . GLU A 1 455 ? -31.119 9.912 -17.120 1.00 96.88 455 GLU A CA 1
ATOM 3634 C C . GLU A 1 455 ? -32.334 10.647 -17.720 1.00 96.88 455 GLU A C 1
ATOM 3636 O O . GLU A 1 455 ? -32.231 11.238 -18.786 1.00 96.88 455 GLU A O 1
ATOM 3641 N N . SER A 1 456 ? -33.448 10.702 -16.984 1.00 97.00 456 SER A N 1
ATOM 3642 C CA . SER A 1 456 ? -34.689 11.379 -17.386 1.00 97.00 456 SER A CA 1
ATOM 3643 C C . SER A 1 456 ? -34.662 12.913 -17.303 1.00 97.00 456 SER A C 1
ATOM 3645 O O . SER A 1 456 ? -35.652 13.549 -17.654 1.00 97.00 456 SER A O 1
ATOM 3647 N N . VAL A 1 457 ? -33.609 13.513 -16.747 1.00 96.44 457 VAL A N 1
ATOM 3648 C CA . VAL A 1 457 ? -33.448 14.973 -16.654 1.00 96.44 457 VAL A CA 1
ATOM 3649 C C . VAL A 1 457 ? -32.909 15.498 -17.985 1.00 96.44 457 VAL A C 1
ATOM 3651 O O . VAL A 1 457 ? -31.932 14.953 -18.510 1.00 96.44 457 VAL A O 1
ATOM 3654 N N . SER A 1 458 ? -33.541 16.547 -18.520 1.00 93.38 458 SER A N 1
ATOM 3655 C CA . SER A 1 458 ? -33.150 17.179 -19.785 1.00 93.38 458 SER A CA 1
ATOM 3656 C C . SER A 1 458 ? -31.847 17.970 -19.650 1.00 93.38 458 SER A C 1
ATOM 3658 O O . SER A 1 458 ? -31.531 18.480 -18.575 1.00 93.38 458 SER A O 1
ATOM 3660 N N . GLU A 1 459 ? -31.111 18.128 -20.751 1.00 90.38 459 GLU A N 1
ATOM 3661 C CA . GLU A 1 459 ? -29.839 18.869 -20.763 1.00 90.38 459 GLU A CA 1
ATOM 3662 C C . GLU A 1 459 ? -30.000 20.327 -20.310 1.00 90.38 459 GLU A C 1
ATOM 3664 O O . GLU A 1 459 ? -29.193 20.807 -19.519 1.00 90.38 459 GLU A O 1
ATOM 3669 N N . ASP A 1 460 ? -31.104 20.987 -20.674 1.00 91.62 460 ASP A N 1
ATOM 3670 C CA . ASP A 1 460 ? -31.405 22.361 -20.238 1.00 91.62 460 ASP A CA 1
ATOM 3671 C C . ASP A 1 460 ? -31.474 22.522 -18.708 1.00 91.62 460 ASP A C 1
ATOM 3673 O O . ASP A 1 460 ? -31.238 23.604 -18.172 1.00 91.62 460 ASP A O 1
ATOM 3677 N N . GLN A 1 461 ? -31.812 21.450 -17.980 1.00 88.00 461 GLN A N 1
ATOM 3678 C CA . GLN A 1 461 ? -31.891 21.458 -16.515 1.00 88.00 461 GLN A CA 1
ATOM 3679 C C . GLN A 1 461 ? -30.540 21.172 -15.845 1.00 88.00 461 GLN A C 1
ATOM 3681 O O . GLN A 1 461 ? -30.399 21.413 -14.641 1.00 88.00 461 GLN A O 1
ATOM 3686 N N . ALA A 1 462 ? -29.574 20.656 -16.607 1.00 91.31 462 ALA A N 1
ATOM 3687 C CA . ALA A 1 462 ? -28.253 20.257 -16.148 1.00 91.31 462 ALA A CA 1
ATOM 3688 C C . ALA A 1 462 ? -27.181 20.554 -17.218 1.00 91.31 462 ALA A C 1
ATOM 3690 O O . ALA A 1 462 ? -26.599 19.629 -17.788 1.00 91.31 462 ALA A O 1
ATOM 3691 N N . PRO A 1 463 ? -26.877 21.839 -17.487 1.00 88.38 463 PRO A N 1
ATOM 3692 C CA . PRO A 1 463 ? -26.009 22.240 -18.600 1.00 88.38 463 PRO A CA 1
ATOM 3693 C C . PRO A 1 463 ? -24.560 21.747 -18.463 1.00 88.38 463 PRO A C 1
ATOM 3695 O O . PRO A 1 463 ? -23.835 21.667 -19.447 1.00 88.38 463 PRO A O 1
ATOM 3698 N N . ASN A 1 464 ? -24.132 21.389 -17.247 1.00 89.12 464 ASN A N 1
ATOM 3699 C CA . ASN A 1 464 ? -22.786 20.889 -16.955 1.00 89.12 464 ASN A CA 1
ATOM 3700 C C . ASN A 1 464 ? -22.736 19.356 -16.811 1.00 89.12 464 ASN A C 1
ATOM 3702 O O . ASN A 1 464 ? -21.821 18.826 -16.175 1.00 89.12 464 ASN A O 1
ATOM 3706 N N . ARG A 1 465 ? -23.729 18.633 -17.343 1.00 93.00 465 ARG A N 1
ATOM 3707 C CA . ARG A 1 465 ? -23.825 17.174 -17.235 1.00 93.00 465 ARG A CA 1
ATOM 3708 C C . ARG A 1 465 ? -22.546 16.491 -17.735 1.00 93.00 465 ARG A C 1
ATOM 3710 O O . ARG A 1 465 ? -22.142 16.658 -18.880 1.00 93.00 465 ARG A O 1
ATOM 3717 N N . ARG A 1 466 ? -21.937 15.661 -16.884 1.00 93.25 466 ARG A N 1
ATOM 3718 C CA . ARG A 1 466 ? -20.802 14.780 -17.223 1.00 93.25 466 ARG A CA 1
ATOM 3719 C C . ARG A 1 466 ? -21.226 13.328 -17.434 1.00 93.25 466 ARG A C 1
ATOM 3721 O O . ARG A 1 466 ? -20.496 12.570 -18.073 1.00 93.25 466 ARG A O 1
ATOM 3728 N N . GLY A 1 467 ? -22.372 12.936 -16.889 1.00 94.19 467 GLY A N 1
ATOM 3729 C CA . GLY A 1 467 ? -22.916 11.586 -16.990 1.00 94.19 467 GLY A CA 1
ATOM 3730 C C . GLY A 1 467 ? -24.323 11.494 -16.407 1.00 94.19 467 GLY A C 1
ATOM 3731 O O . GLY A 1 467 ? -25.007 12.504 -16.215 1.00 94.19 467 GLY A O 1
ATOM 3732 N N . THR A 1 468 ? -24.772 10.280 -16.120 1.00 97.06 468 THR A N 1
ATOM 3733 C CA . THR A 1 468 ? -26.059 10.017 -15.469 1.00 97.06 468 THR A CA 1
ATOM 3734 C C . THR A 1 468 ? -25.859 9.414 -14.085 1.00 97.06 468 THR A C 1
ATOM 3736 O O . THR A 1 468 ? -24.842 8.786 -13.804 1.00 97.06 468 THR A O 1
ATOM 3739 N N . PHE A 1 469 ? -26.844 9.572 -13.201 1.00 96.75 469 PHE A N 1
ATOM 3740 C CA . PHE A 1 469 ? -26.814 8.924 -11.887 1.00 96.75 469 PHE A CA 1
ATOM 3741 C C . PHE A 1 469 ? -26.717 7.390 -11.996 1.00 96.75 469 PHE A C 1
ATOM 3743 O O . PHE A 1 469 ? -26.095 6.748 -11.160 1.00 96.75 469 PHE A O 1
ATOM 3750 N N . GLN A 1 470 ? -27.300 6.806 -13.046 1.00 96.25 470 GLN A N 1
ATOM 3751 C CA . GLN A 1 470 ? -27.242 5.378 -13.371 1.00 96.25 470 GLN A CA 1
ATOM 3752 C C . GLN A 1 470 ? -25.818 4.885 -13.660 1.00 96.25 470 GLN A C 1
ATOM 3754 O O . GLN A 1 470 ? -25.535 3.707 -13.474 1.00 96.25 470 GLN A O 1
ATOM 3759 N N . GLN A 1 471 ? -24.933 5.775 -14.111 1.00 95.94 471 GLN A N 1
ATOM 3760 C CA . GLN A 1 471 ? -23.519 5.479 -14.349 1.00 95.94 471 GLN A CA 1
ATOM 3761 C C . GLN A 1 471 ? -22.679 5.575 -13.070 1.00 95.94 471 GLN A C 1
ATOM 3763 O O . GLN A 1 471 ? -21.470 5.345 -13.117 1.00 95.94 471 GLN A O 1
ATOM 3768 N N . LEU A 1 472 ? -23.285 5.924 -11.934 1.00 95.06 472 LEU A N 1
ATOM 3769 C CA . LEU A 1 472 ? -22.592 5.984 -10.658 1.00 95.06 472 LEU A CA 1
ATOM 3770 C C . LEU A 1 472 ? -22.738 4.676 -9.888 1.00 95.06 472 LEU A C 1
ATOM 3772 O O . LEU A 1 472 ? -23.817 4.090 -9.807 1.00 95.06 472 LEU A O 1
ATOM 3776 N N . GLU A 1 473 ? -21.651 4.270 -9.249 1.00 93.19 473 GLU A N 1
ATOM 3777 C CA . GLU A 1 473 ? -21.608 3.131 -8.343 1.00 93.19 473 GLU A CA 1
ATOM 3778 C C . GLU A 1 473 ? -21.180 3.590 -6.951 1.00 93.19 473 GLU A C 1
ATOM 3780 O O . GLU A 1 473 ? -20.253 4.387 -6.799 1.00 93.19 473 GLU A O 1
ATOM 3785 N N . GLN A 1 474 ? -21.858 3.081 -5.923 1.00 91.69 474 GLN A N 1
ATOM 3786 C CA . GLN A 1 474 ? -21.448 3.290 -4.543 1.00 91.69 474 GLN A CA 1
ATOM 3787 C C . GLN A 1 474 ? -20.465 2.190 -4.134 1.00 91.69 474 GLN A C 1
ATOM 3789 O O . GLN A 1 474 ? -20.743 1.001 -4.300 1.00 91.69 474 GLN A O 1
ATOM 3794 N N . ARG A 1 475 ? -19.320 2.593 -3.587 1.00 91.19 475 ARG A N 1
ATOM 3795 C CA . ARG A 1 475 ? -18.300 1.701 -3.032 1.00 91.19 475 ARG A CA 1
ATOM 3796 C C . ARG A 1 475 ? -18.128 1.952 -1.546 1.00 91.19 475 ARG A C 1
ATOM 3798 O O . ARG A 1 475 ? -18.301 3.079 -1.078 1.00 91.19 475 ARG A O 1
ATOM 3805 N N . LEU A 1 476 ? -17.818 0.901 -0.802 1.00 89.44 476 LEU A N 1
ATOM 3806 C CA . LEU A 1 476 ? -17.563 0.982 0.627 1.00 89.44 476 LEU A CA 1
ATOM 3807 C C . LEU A 1 476 ? -16.215 1.658 0.861 1.00 89.44 476 LEU A C 1
ATOM 3809 O O . LEU A 1 476 ? -15.197 1.137 0.429 1.00 89.44 476 LEU A O 1
ATOM 3813 N N . GLY A 1 477 ? -16.234 2.824 1.514 1.00 88.88 477 GLY A N 1
ATOM 3814 C CA . GLY A 1 477 ? -15.026 3.479 2.004 1.00 88.88 477 GLY A CA 1
ATOM 3815 C C . GLY A 1 477 ? -14.615 2.804 3.302 1.00 88.88 477 GLY A C 1
ATOM 3816 O O . GLY A 1 477 ? -13.865 1.840 3.288 1.00 88.88 477 GLY A O 1
ATOM 3817 N N . LEU A 1 478 ? -15.188 3.255 4.419 1.00 90.00 478 LEU A N 1
ATOM 3818 C CA . LEU A 1 478 ? -15.037 2.608 5.720 1.00 90.00 478 LEU A CA 1
ATOM 3819 C C . LEU A 1 478 ? -16.412 2.310 6.324 1.00 90.00 478 LEU A C 1
ATOM 3821 O O . LEU A 1 478 ? -17.182 3.225 6.619 1.00 90.00 478 LEU A O 1
ATOM 3825 N N . GLY A 1 479 ? -16.714 1.022 6.493 1.00 89.44 479 GLY A N 1
ATOM 3826 C CA . GLY A 1 479 ? -17.983 0.528 7.025 1.00 89.44 479 GLY A CA 1
ATOM 3827 C C . GLY A 1 479 ? -17.892 0.069 8.471 1.00 89.44 479 GLY A C 1
ATOM 3828 O O . GLY A 1 479 ? -16.962 -0.629 8.856 1.00 89.44 479 GLY A O 1
ATOM 3829 N N . VAL A 1 480 ? -18.912 0.395 9.255 1.00 90.06 480 VAL A N 1
ATOM 3830 C CA . VAL A 1 480 ? -19.108 -0.068 10.627 1.00 90.06 480 VAL A CA 1
ATOM 3831 C C . VAL A 1 480 ? -20.474 -0.730 10.708 1.00 90.06 480 VAL A C 1
ATOM 3833 O O . VAL A 1 480 ? -21.495 -0.128 10.365 1.00 90.06 480 VAL A O 1
ATOM 3836 N N . ARG A 1 481 ? -20.518 -1.979 11.177 1.00 88.88 481 ARG A N 1
ATOM 3837 C CA . ARG A 1 481 ? -21.788 -2.663 11.437 1.00 88.88 481 ARG A CA 1
ATOM 3838 C C . ARG A 1 481 ? -22.527 -1.942 12.560 1.00 88.88 481 ARG A C 1
ATOM 3840 O O . ARG A 1 481 ? -21.939 -1.564 13.569 1.00 88.88 481 ARG A O 1
ATOM 3847 N N . LYS A 1 482 ? -23.847 -1.810 12.433 1.00 89.44 482 LYS A N 1
ATOM 3848 C CA . LYS A 1 482 ? -24.699 -1.141 13.431 1.00 89.44 482 LYS A CA 1
ATOM 3849 C C . LYS A 1 482 ? -24.555 -1.720 14.843 1.00 89.44 482 LYS A C 1
ATOM 3851 O O . LYS A 1 482 ? -24.673 -0.971 15.809 1.00 89.44 482 LYS A O 1
ATOM 3856 N N . ALA A 1 483 ? -24.281 -3.021 14.953 1.00 87.56 483 ALA A N 1
ATOM 3857 C CA . ALA A 1 483 ? -24.028 -3.701 16.223 1.00 87.56 483 ALA A CA 1
ATOM 3858 C C . ALA A 1 483 ? -22.722 -3.243 16.906 1.00 87.56 483 ALA A C 1
ATOM 3860 O O . ALA A 1 483 ? -22.652 -3.215 18.130 1.00 87.56 483 ALA A O 1
ATOM 3861 N N . ASP A 1 484 ? -21.726 -2.805 16.132 1.00 87.38 484 ASP A N 1
ATOM 3862 C CA . ASP A 1 484 ? -20.393 -2.431 16.618 1.00 87.38 484 ASP A CA 1
ATOM 3863 C C . ASP A 1 484 ? -20.239 -0.923 16.882 1.00 87.38 484 ASP A C 1
ATOM 3865 O O . ASP A 1 484 ? -19.173 -0.466 17.293 1.00 87.38 484 ASP A O 1
ATOM 3869 N N . ARG A 1 485 ? -21.302 -0.123 16.705 1.00 89.62 485 ARG A N 1
ATOM 3870 C CA . ARG A 1 485 ? -21.266 1.342 16.895 1.00 89.62 485 ARG A CA 1
ATOM 3871 C C . ARG A 1 485 ? -20.706 1.756 18.254 1.00 89.62 485 ARG A C 1
ATOM 3873 O O . ARG A 1 485 ? -19.911 2.688 18.327 1.00 89.62 485 ARG A O 1
ATOM 3880 N N . ALA A 1 486 ? -21.122 1.070 19.318 1.00 86.44 486 ALA A N 1
ATOM 3881 C CA . ALA A 1 486 ? -20.666 1.360 20.675 1.00 86.44 486 ALA A CA 1
ATOM 3882 C C . ALA A 1 486 ? -19.166 1.069 20.847 1.00 86.44 486 ALA A C 1
ATOM 3884 O O . ALA A 1 486 ? -18.465 1.855 21.480 1.00 86.44 486 ALA A O 1
ATOM 3885 N N . ARG A 1 487 ? -18.667 -0.014 20.231 1.00 83.12 487 ARG A N 1
ATOM 3886 C CA . ARG A 1 487 ? -17.242 -0.373 20.248 1.00 83.12 487 ARG A CA 1
ATOM 3887 C C . ARG A 1 487 ? -16.416 0.674 19.516 1.00 83.12 487 ARG A C 1
ATOM 3889 O O . ARG A 1 487 ? -15.455 1.179 20.078 1.00 83.12 487 ARG A O 1
ATOM 3896 N N . VAL A 1 488 ? -16.833 1.052 18.305 1.00 85.56 488 VAL A N 1
ATOM 3897 C CA . VAL A 1 488 ? -16.141 2.086 17.523 1.00 85.56 488 VAL A CA 1
ATOM 3898 C C . VAL A 1 488 ? -16.137 3.409 18.271 1.00 85.56 488 VAL A C 1
ATOM 3900 O O . VAL A 1 488 ? -15.090 4.028 18.376 1.00 85.56 488 VAL A O 1
ATOM 3903 N N . LEU A 1 489 ? -17.266 3.822 18.850 1.00 89.56 489 LEU A N 1
ATOM 3904 C CA . LEU A 1 489 ? -17.350 5.057 19.627 1.00 89.56 489 LEU A CA 1
ATOM 3905 C C . LEU A 1 489 ? -16.363 5.083 20.808 1.00 89.56 489 LEU A C 1
ATOM 3907 O O . LEU A 1 489 ? -15.784 6.134 21.080 1.00 89.56 489 LEU A O 1
ATOM 3911 N N . ALA A 1 490 ? -16.151 3.942 21.473 1.00 87.44 490 ALA A N 1
ATOM 3912 C CA . ALA A 1 490 ? -15.240 3.812 22.610 1.00 87.44 490 ALA A CA 1
ATOM 3913 C C . ALA A 1 490 ? -13.751 3.952 22.242 1.00 87.44 490 ALA A C 1
ATOM 3915 O O . ALA A 1 490 ? -12.937 4.215 23.126 1.00 87.44 490 ALA A O 1
ATOM 3916 N N . LEU A 1 491 ? -13.389 3.818 20.960 1.00 84.56 491 LEU A N 1
ATOM 3917 C CA . LEU A 1 491 ? -12.013 4.026 20.493 1.00 84.56 491 LEU A CA 1
ATOM 3918 C C . LEU A 1 491 ? -11.601 5.504 20.524 1.00 84.56 491 LEU A C 1
ATOM 3920 O O . LEU A 1 491 ? -10.414 5.807 20.592 1.00 84.56 491 LEU A O 1
ATOM 3924 N N . PHE A 1 492 ? -12.566 6.426 20.481 1.00 87.88 492 PHE A N 1
ATOM 3925 C CA . PHE A 1 492 ? -12.305 7.856 20.340 1.00 87.88 492 PHE A CA 1
ATOM 3926 C C . PHE A 1 492 ? -12.330 8.561 21.695 1.00 87.88 492 PHE A C 1
ATOM 3928 O O . PHE A 1 492 ? -13.312 8.489 22.440 1.00 87.88 492 PHE A O 1
ATOM 3935 N N . LYS A 1 493 ? -11.264 9.309 21.992 1.00 87.75 493 LYS A N 1
ATOM 3936 C CA . LYS A 1 493 ? -11.179 10.158 23.185 1.00 87.75 493 LYS A CA 1
ATOM 3937 C C . LYS A 1 493 ? -11.744 11.539 22.881 1.00 87.75 493 LYS A C 1
ATOM 3939 O O . LYS A 1 493 ? -11.133 12.334 22.178 1.00 87.75 493 LYS A O 1
ATOM 3944 N N . TRP A 1 494 ? -12.922 11.816 23.426 1.00 88.69 494 TRP A N 1
ATOM 3945 C CA . TRP A 1 494 ? -13.608 13.092 23.251 1.00 88.69 494 TRP A CA 1
ATOM 3946 C C . TRP A 1 494 ? -13.123 14.106 24.280 1.00 88.69 494 TRP A C 1
ATOM 3948 O O . TRP A 1 494 ? -13.116 13.816 25.476 1.00 88.69 494 TRP A O 1
ATOM 3958 N N . THR A 1 495 ? -12.736 15.295 23.824 1.00 89.62 495 THR A N 1
ATOM 3959 C CA . THR A 1 495 ? -12.419 16.407 24.727 1.00 89.62 495 THR A CA 1
ATOM 3960 C C . THR A 1 495 ? -13.683 17.177 25.102 1.00 89.62 495 THR A C 1
ATOM 3962 O O . THR A 1 495 ? -14.661 17.188 24.353 1.00 89.62 495 THR A O 1
ATOM 3965 N N . GLU A 1 496 ? -13.653 17.901 26.223 1.00 89.88 496 GLU A N 1
ATOM 3966 C CA . GLU A 1 496 ? -14.759 18.787 26.624 1.00 89.88 496 GLU A CA 1
ATOM 3967 C C . GLU A 1 496 ? -15.095 19.826 25.538 1.00 89.88 496 GLU A C 1
ATOM 3969 O O . GLU A 1 496 ? -16.253 20.201 25.354 1.00 89.88 496 GLU A O 1
ATOM 3974 N N . ILE A 1 497 ? -14.086 20.268 24.778 1.00 86.25 497 ILE A N 1
ATOM 3975 C CA . ILE A 1 497 ? -14.249 21.214 23.670 1.00 86.25 497 ILE A CA 1
ATOM 3976 C C . ILE A 1 497 ? -15.034 20.563 22.525 1.00 86.25 497 ILE A C 1
ATOM 3978 O O . ILE A 1 497 ? -15.999 21.155 22.032 1.00 86.25 497 ILE A O 1
ATOM 3982 N N . ASP A 1 498 ? -14.664 19.342 22.126 1.00 84.75 498 ASP A N 1
ATOM 3983 C CA . ASP A 1 498 ? -15.371 18.588 21.081 1.00 84.75 498 ASP A CA 1
ATOM 3984 C C . ASP A 1 498 ? -16.829 18.352 21.481 1.00 84.75 498 ASP A C 1
ATOM 3986 O O . ASP A 1 498 ? -17.759 18.567 20.698 1.00 84.75 498 ASP A O 1
ATOM 3990 N N . GLU A 1 499 ? -17.037 17.970 22.739 1.00 88.75 499 GLU A N 1
ATOM 3991 C CA . GLU A 1 499 ? -18.357 17.740 23.304 1.00 88.75 499 GLU A CA 1
ATOM 3992 C C . GLU A 1 499 ? -19.207 19.017 23.332 1.00 88.75 499 GLU A C 1
ATOM 3994 O O . GLU A 1 499 ? -20.375 18.997 22.927 1.00 88.75 499 GLU A O 1
ATOM 3999 N N . ALA A 1 500 ? -18.624 20.152 23.720 1.00 85.00 500 ALA A N 1
ATOM 4000 C CA . ALA A 1 500 ? -19.300 21.443 23.707 1.00 85.00 500 ALA A CA 1
ATOM 4001 C C . ALA A 1 500 ? -19.694 21.876 22.285 1.00 85.00 500 ALA A C 1
ATOM 4003 O O . ALA A 1 500 ? -20.785 22.421 22.079 1.00 85.00 500 ALA A O 1
ATOM 4004 N N . HIS A 1 501 ? -18.842 21.627 21.286 1.00 82.62 501 HIS A N 1
ATOM 4005 C CA . HIS A 1 501 ? -19.166 21.899 19.886 1.00 82.62 501 HIS A CA 1
ATOM 4006 C C . HIS A 1 501 ? -20.292 20.997 19.370 1.00 82.62 501 HIS A C 1
ATOM 4008 O O . HIS A 1 501 ? -21.252 21.504 18.785 1.00 82.62 501 HIS A O 1
ATOM 4014 N N . LEU A 1 502 ? -20.238 19.691 19.644 1.00 82.75 502 LEU A N 1
ATOM 4015 C CA . LEU A 1 502 ? -21.305 18.747 19.291 1.00 82.75 502 LEU A CA 1
ATOM 4016 C C . LEU A 1 502 ? -22.633 19.068 19.986 1.00 82.75 502 LEU A C 1
ATOM 4018 O O . LEU A 1 502 ? -23.707 18.906 19.397 1.00 82.75 502 LEU A O 1
ATOM 4022 N N . GLY A 1 503 ? -22.575 19.556 21.226 1.00 79.62 503 GLY A N 1
ATOM 4023 C CA . GLY A 1 503 ? -23.739 20.003 21.986 1.00 79.62 503 GLY A CA 1
ATOM 4024 C C . GLY A 1 503 ? -24.517 21.107 21.266 1.00 79.62 503 GLY A C 1
ATOM 4025 O O . GLY A 1 503 ? -25.746 21.054 21.222 1.00 79.62 503 GLY A O 1
ATOM 4026 N N . LYS A 1 504 ? -23.803 22.039 20.619 1.00 81.19 504 LYS A N 1
ATOM 4027 C CA . LYS A 1 504 ? -24.373 23.180 19.878 1.00 81.19 504 LYS A CA 1
ATOM 4028 C C . LYS A 1 504 ? -24.988 22.803 18.527 1.00 81.19 504 LYS A C 1
ATOM 4030 O O . LYS A 1 504 ? -25.751 23.592 17.976 1.00 81.19 504 LYS A O 1
ATOM 4035 N N . LEU A 1 505 ? -24.676 21.626 17.979 1.00 74.31 505 LEU A N 1
ATOM 4036 C CA . LEU A 1 505 ? -25.237 21.191 16.701 1.00 74.31 505 LEU A CA 1
ATOM 4037 C C . LEU A 1 505 ? -26.698 20.758 16.861 1.00 74.31 505 LEU A C 1
ATOM 4039 O O . LEU A 1 505 ? -27.008 19.824 17.611 1.00 74.31 505 LEU A O 1
ATOM 4043 N N . SER A 1 506 ? -27.589 21.397 16.104 1.00 65.31 506 SER A N 1
ATOM 4044 C CA . SER A 1 506 ? -28.949 20.920 15.870 1.00 65.31 506 SER A CA 1
ATOM 4045 C C . SER A 1 506 ? -28.969 20.047 14.613 1.00 65.31 506 SER A C 1
ATOM 4047 O O . SER A 1 506 ? -28.543 20.456 13.535 1.00 65.31 506 SER A O 1
ATOM 4049 N N . TYR A 1 507 ? -29.453 18.814 14.746 1.00 63.03 507 TYR A N 1
ATOM 4050 C CA . TYR A 1 507 ? -29.747 17.962 13.596 1.00 63.03 507 TYR A CA 1
ATOM 4051 C C . TYR A 1 507 ? -31.250 18.075 13.326 1.00 63.03 507 TYR A C 1
ATOM 4053 O O . TYR A 1 507 ? -32.051 17.897 14.242 1.00 63.03 507 TYR A O 1
ATOM 4061 N N . GLY A 1 508 ? -31.622 18.453 12.099 1.00 50.38 508 GLY A N 1
ATOM 4062 C CA . GLY A 1 508 ? -32.972 18.898 11.712 1.00 50.38 508 GLY A CA 1
ATOM 4063 C C . GLY A 1 508 ? -34.095 17.859 11.829 1.00 50.38 508 GLY A C 1
ATOM 4064 O O . GLY A 1 508 ? -35.236 18.147 11.488 1.00 50.38 508 GLY A O 1
ATOM 4065 N N . ASP A 1 509 ? -33.796 16.663 12.319 1.00 51.62 509 ASP A N 1
ATOM 4066 C CA . ASP A 1 509 ? -34.667 15.493 12.306 1.00 51.62 509 ASP A CA 1
ATOM 4067 C C . ASP A 1 509 ? -35.651 15.458 13.496 1.00 51.62 509 ASP A C 1
ATOM 4069 O O . ASP A 1 509 ? -36.375 14.476 13.663 1.00 51.62 509 ASP A O 1
ATOM 4073 N N . GLY A 1 510 ? -35.643 16.468 14.380 1.00 46.66 510 GLY A N 1
ATOM 4074 C CA . GLY A 1 510 ? -36.519 16.558 15.564 1.00 46.66 510 GLY A CA 1
ATOM 4075 C C . GLY A 1 510 ? -36.266 15.494 16.642 1.00 46.66 510 GLY A C 1
ATOM 4076 O O . GLY A 1 510 ? -36.754 15.605 17.763 1.00 46.66 510 GLY A O 1
ATOM 4077 N N . ARG A 1 511 ? -35.457 14.475 16.344 1.00 51.66 511 ARG A N 1
ATOM 4078 C CA . ARG A 1 511 ? -34.925 13.543 17.329 1.00 51.66 511 ARG A CA 1
ATOM 4079 C C . ARG A 1 511 ? -33.785 14.258 18.030 1.00 51.66 511 ARG A C 1
ATOM 4081 O O . ARG A 1 511 ? -32.744 14.508 17.420 1.00 51.66 511 ARG A O 1
ATOM 4088 N N . ALA A 1 512 ? -33.962 14.552 19.313 1.00 49.03 512 ALA A N 1
ATOM 4089 C CA . ALA A 1 512 ? -32.838 14.711 20.221 1.00 49.03 512 ALA A CA 1
ATOM 4090 C C . ALA A 1 512 ? -32.084 13.372 20.233 1.00 49.03 512 ALA A C 1
ATOM 4092 O O . ALA A 1 512 ? -32.324 12.513 21.076 1.00 49.03 512 ALA A O 1
ATOM 4093 N N . GLY A 1 513 ? -31.261 13.133 19.208 1.00 59.75 513 GLY A N 1
ATOM 4094 C CA . GLY A 1 513 ? -30.372 11.987 19.178 1.00 59.75 513 GLY A CA 1
ATOM 4095 C C . GLY A 1 513 ? -29.553 12.026 20.457 1.00 59.75 513 GLY A C 1
ATOM 4096 O O . GLY A 1 513 ? -29.139 13.109 20.888 1.00 59.75 513 GLY A O 1
ATOM 4097 N N . THR A 1 514 ? -29.359 10.864 21.074 1.00 81.06 514 THR A N 1
ATOM 4098 C CA . THR A 1 514 ? -28.473 10.751 22.230 1.00 81.06 514 THR A CA 1
ATOM 4099 C C . THR A 1 514 ? -27.131 11.389 21.891 1.00 81.06 514 THR A C 1
ATOM 4101 O O . THR A 1 514 ? -26.719 11.452 20.727 1.00 81.06 514 THR A O 1
ATOM 4104 N N . PHE A 1 515 ? -26.442 11.904 22.899 1.00 86.88 515 PHE A N 1
ATOM 4105 C CA . PHE A 1 515 ? -25.150 12.538 22.677 1.00 86.88 515 PHE A CA 1
ATOM 4106 C C . PHE A 1 515 ? -24.164 11.592 21.963 1.00 86.88 515 PHE A C 1
ATOM 4108 O O . PHE A 1 515 ? -23.470 12.001 21.032 1.00 86.88 515 PHE A O 1
ATOM 4115 N N . ASP A 1 516 ? -24.238 10.298 22.273 1.00 88.50 516 ASP A N 1
ATOM 4116 C CA . ASP A 1 516 ? -23.511 9.225 21.589 1.00 88.50 516 ASP A CA 1
ATOM 4117 C C . ASP A 1 516 ? -23.842 9.114 20.100 1.00 88.50 516 ASP A C 1
ATOM 4119 O O . ASP A 1 516 ? -22.954 8.887 19.282 1.00 88.50 516 ASP A O 1
ATOM 4123 N N . PHE A 1 517 ? -25.101 9.329 19.706 1.00 86.12 517 PHE A N 1
ATOM 4124 C CA . PHE A 1 517 ? -25.465 9.370 18.293 1.00 86.12 517 PHE A CA 1
ATOM 4125 C C . PHE A 1 517 ? -24.801 10.550 17.577 1.00 86.12 517 PHE A C 1
ATOM 4127 O O . PHE A 1 517 ? -24.324 10.388 16.454 1.00 86.12 517 PHE A O 1
ATOM 4134 N N . LYS A 1 518 ? -24.725 11.726 18.219 1.00 86.81 518 LYS A N 1
ATOM 4135 C CA . LYS A 1 518 ? -24.018 12.885 17.649 1.00 86.81 518 LYS A CA 1
ATOM 4136 C C . LYS A 1 518 ? -22.530 12.585 17.471 1.00 86.81 518 LYS A C 1
ATOM 4138 O O . LYS A 1 518 ? -21.994 12.839 16.395 1.00 86.81 518 LYS A O 1
ATOM 4143 N N . LYS A 1 519 ? -21.894 11.994 18.487 1.00 90.56 519 LYS A N 1
ATOM 4144 C CA . LYS A 1 519 ? -20.493 11.554 18.432 1.00 90.56 519 LYS A CA 1
ATOM 4145 C C . LYS A 1 519 ? -20.256 10.536 17.317 1.00 90.56 519 LYS A C 1
ATOM 4147 O O . LYS A 1 519 ? -19.360 10.709 16.499 1.00 90.56 519 LYS A O 1
ATOM 4152 N N . TYR A 1 520 ? -21.102 9.515 17.218 1.00 90.94 520 TYR A N 1
ATOM 4153 C CA . TYR A 1 520 ? -20.979 8.492 16.182 1.00 90.94 520 TYR A CA 1
ATOM 4154 C C . TYR A 1 520 ? -21.178 9.051 14.767 1.00 90.94 520 TYR A C 1
ATOM 4156 O O . TYR A 1 520 ? -20.400 8.767 13.856 1.00 90.94 520 TYR A O 1
ATOM 4164 N N . LYS A 1 521 ? -22.190 9.906 14.577 1.00 89.00 521 LYS A N 1
ATOM 4165 C CA . LYS A 1 521 ? -22.399 10.623 13.313 1.00 89.00 521 LYS A CA 1
ATOM 4166 C C . LYS A 1 521 ? -21.175 11.460 12.946 1.00 89.00 521 LYS A C 1
ATOM 4168 O O . LYS A 1 521 ? -20.806 11.529 11.777 1.00 89.00 521 LYS A O 1
ATOM 4173 N N . HIS A 1 522 ? -20.545 12.074 13.942 1.00 88.75 522 HIS A N 1
ATOM 4174 C CA . HIS A 1 522 ? -19.327 12.838 13.748 1.00 88.75 522 HIS A CA 1
ATOM 4175 C C . HIS A 1 522 ? -18.149 11.962 13.311 1.00 88.75 522 HIS A C 1
ATOM 4177 O O . HIS A 1 522 ? -17.472 12.327 12.359 1.00 88.75 522 HIS A O 1
ATOM 4183 N N . ILE A 1 523 ? -17.965 10.780 13.906 1.00 90.50 523 ILE A N 1
ATOM 4184 C CA . ILE A 1 523 ? -16.965 9.792 13.461 1.00 90.50 523 ILE A CA 1
ATOM 4185 C C . ILE A 1 523 ? -17.194 9.405 11.992 1.00 90.50 523 ILE A C 1
ATOM 4187 O O . ILE A 1 523 ? -16.263 9.456 11.192 1.00 90.50 523 ILE A O 1
ATOM 4191 N N . CYS A 1 524 ? -18.437 9.105 11.599 1.00 90.25 524 CYS A N 1
ATOM 4192 C CA . CYS A 1 524 ? -18.759 8.793 10.200 1.00 90.25 524 CYS A CA 1
ATOM 4193 C C . CYS A 1 524 ? -18.406 9.955 9.257 1.00 90.25 524 CYS A C 1
ATOM 4195 O O . CYS A 1 524 ? -17.897 9.734 8.160 1.00 90.25 524 CYS A O 1
ATOM 4197 N N . PHE A 1 525 ? -18.651 11.197 9.685 1.00 87.50 525 PHE A N 1
ATOM 4198 C CA . PHE A 1 525 ? -18.248 12.383 8.932 1.00 87.50 525 PHE A CA 1
ATOM 4199 C C . PHE A 1 525 ? -16.725 12.520 8.834 1.00 87.50 525 PHE A C 1
ATOM 4201 O O . PHE A 1 525 ? -16.218 12.868 7.774 1.00 87.50 525 PHE A O 1
ATOM 4208 N N . MET A 1 526 ? -15.978 12.185 9.886 1.00 87.69 526 MET A N 1
ATOM 4209 C CA . MET A 1 526 ? -14.515 12.172 9.825 1.00 87.69 526 MET A CA 1
ATOM 4210 C C . MET A 1 526 ? -13.977 11.122 8.851 1.00 87.69 526 MET A C 1
ATOM 4212 O O . MET A 1 526 ? -12.994 11.382 8.161 1.00 87.69 526 MET A O 1
ATOM 4216 N N . PHE A 1 527 ? -14.640 9.967 8.739 1.00 89.00 527 PHE A N 1
ATOM 4217 C CA . PHE A 1 527 ? -14.311 8.989 7.701 1.00 89.00 527 PHE A CA 1
ATOM 4218 C C . PHE A 1 527 ? -14.521 9.571 6.295 1.00 89.00 527 PHE A C 1
ATOM 4220 O O . PHE A 1 527 ? -13.692 9.343 5.420 1.00 89.00 527 PHE A O 1
ATOM 4227 N N . GLU A 1 528 ? -15.593 10.343 6.062 1.00 87.56 528 GLU A N 1
ATOM 4228 C CA . GLU A 1 528 ? -15.773 11.083 4.799 1.00 87.56 528 GLU A CA 1
ATOM 4229 C C . GLU A 1 528 ? -14.634 12.081 4.574 1.00 87.56 528 GLU A C 1
ATOM 4231 O O . GLU A 1 528 ? -14.063 12.089 3.487 1.00 87.56 528 GLU A O 1
ATOM 4236 N N . LEU A 1 529 ? -14.286 12.890 5.581 1.00 81.50 529 LEU A N 1
ATOM 4237 C CA . LEU A 1 529 ? -13.236 13.905 5.458 1.00 81.50 529 LEU A CA 1
ATOM 4238 C C . LEU A 1 529 ? -11.886 13.294 5.089 1.00 81.50 529 LEU A C 1
ATOM 4240 O O . LEU A 1 529 ? -11.205 13.831 4.220 1.00 81.50 529 LEU A O 1
ATOM 4244 N N . PHE A 1 530 ? -11.528 12.159 5.695 1.00 83.69 530 PHE A N 1
ATOM 4245 C CA . PHE A 1 530 ? -10.302 11.443 5.352 1.00 83.69 530 PHE A CA 1
ATOM 4246 C C . PHE A 1 530 ? -10.247 11.119 3.851 1.00 83.69 530 PHE A C 1
ATOM 4248 O O . PHE A 1 530 ? -9.285 11.467 3.167 1.00 83.69 530 PHE A O 1
ATOM 4255 N N . PHE A 1 531 ? -11.304 10.506 3.313 1.00 83.50 531 PHE A N 1
ATOM 4256 C CA . PHE A 1 531 ? -11.340 10.152 1.895 1.00 83.50 531 PHE A CA 1
ATOM 4257 C C . PHE A 1 531 ? -11.506 11.364 0.976 1.00 83.50 531 PHE A C 1
ATOM 4259 O O . PHE A 1 531 ? -10.987 11.347 -0.134 1.00 83.50 531 PHE A O 1
ATOM 4266 N N . ALA A 1 532 ? -12.185 12.424 1.416 1.00 79.88 532 ALA A N 1
ATOM 4267 C CA . ALA A 1 532 ? -12.308 13.659 0.647 1.00 79.88 532 ALA A CA 1
ATOM 4268 C C . ALA A 1 532 ? -10.936 14.313 0.412 1.00 79.88 532 ALA A C 1
ATOM 4270 O O . ALA A 1 532 ? -10.639 14.708 -0.711 1.00 79.88 532 ALA A O 1
ATOM 4271 N N . VAL A 1 533 ? -10.070 14.339 1.434 1.00 74.38 533 VAL A N 1
ATOM 4272 C CA . VAL A 1 533 ? -8.682 14.823 1.297 1.00 74.38 533 VAL A CA 1
ATOM 4273 C C . VAL A 1 533 ? -7.894 13.962 0.315 1.00 74.38 533 VAL A C 1
ATOM 4275 O O . VAL A 1 533 ? -7.132 14.483 -0.489 1.00 74.38 533 VAL A O 1
ATOM 4278 N N . ALA A 1 534 ? -8.096 12.645 0.343 1.00 74.19 534 ALA A N 1
ATOM 4279 C CA . ALA A 1 534 ? -7.429 11.738 -0.587 1.00 74.19 534 ALA A CA 1
ATOM 4280 C C . ALA A 1 534 ? -7.955 11.856 -2.037 1.00 74.19 534 ALA A C 1
ATOM 4282 O O . ALA A 1 534 ? -7.238 11.531 -2.988 1.00 74.19 534 ALA A O 1
ATOM 4283 N N . LEU A 1 535 ? -9.196 12.320 -2.226 1.00 73.62 535 LEU A N 1
ATOM 4284 C CA . LEU A 1 535 ? -9.775 12.587 -3.545 1.00 73.62 535 LEU A CA 1
ATOM 4285 C C . LEU A 1 535 ? -9.236 13.872 -4.171 1.00 73.62 535 LEU A C 1
ATOM 4287 O O . LEU A 1 535 ? -8.891 13.858 -5.349 1.00 73.62 535 LEU A O 1
ATOM 4291 N N . GLU A 1 536 ? -9.132 14.948 -3.394 1.00 69.38 536 GLU A N 1
ATOM 4292 C CA . GLU A 1 536 ? -8.697 16.267 -3.868 1.00 69.38 536 GLU A CA 1
ATOM 4293 C C . GLU A 1 536 ? -7.583 16.829 -2.959 1.00 69.38 536 GLU A C 1
ATOM 4295 O O . GLU A 1 536 ? -7.824 17.734 -2.153 1.00 69.38 536 GLU A O 1
ATOM 4300 N N . PRO A 1 537 ? -6.344 16.307 -3.069 1.00 53.53 537 PRO A N 1
ATOM 4301 C CA . PRO A 1 537 ? -5.257 16.629 -2.139 1.00 53.53 537 PRO A CA 1
ATOM 4302 C C . PRO A 1 537 ? -4.800 18.093 -2.185 1.00 53.53 537 PRO A C 1
ATOM 4304 O O . PRO A 1 537 ? -4.234 18.586 -1.211 1.00 53.53 537 PRO A O 1
ATOM 4307 N N . THR A 1 538 ? -5.065 18.817 -3.277 1.00 43.59 538 THR A N 1
ATOM 4308 C CA . THR A 1 538 ? -4.688 20.232 -3.415 1.00 43.59 538 THR A CA 1
ATOM 4309 C C . THR A 1 538 ? -5.613 21.203 -2.686 1.00 43.59 538 THR A C 1
ATOM 4311 O O . THR A 1 538 ? -5.240 22.365 -2.552 1.00 43.59 538 THR A O 1
ATOM 4314 N N . GLY A 1 539 ? -6.769 20.745 -2.190 1.00 44.41 539 GLY A N 1
ATOM 4315 C CA . GLY A 1 539 ? -7.754 21.574 -1.497 1.00 44.41 539 GLY A CA 1
ATOM 4316 C C . GLY A 1 539 ? -8.425 22.619 -2.400 1.00 44.41 539 GLY A C 1
ATOM 4317 O O . GLY A 1 539 ? -7.771 23.382 -3.107 1.00 44.41 539 GLY A O 1
ATOM 4318 N N . SER A 1 540 ? -9.754 22.672 -2.359 1.00 31.44 540 SER A N 1
ATOM 4319 C CA . SER A 1 540 ? -10.541 23.831 -2.802 1.00 31.44 540 SER A CA 1
ATOM 4320 C C . SER A 1 540 ? -10.890 24.723 -1.620 1.00 31.44 540 SER A C 1
ATOM 4322 O O . SER A 1 540 ? -11.362 24.140 -0.612 1.00 31.44 540 SER A O 1
#

Secondary structure (DSSP, 8-state):
-PPPPHHHHHHHHHHHHHHHEEES--TT--TT--HHHHHHHHHHHHHHTS-EEE--SS-S---S----TT-EEEETTEEEE--------S---------TT--GGG--TTS------TT----TTS---HHHHHHHTT---SS-HHHHHHHHHHHHHHHHHHHHHSS--HHHHHHTT--EEE-TTS-EEE--TT---TT-------HHHHHHHHHHHHHHHHHHHHHHHHHHHHHHHHHHHHHHHHHHHHHHHHHHHTT-GGG--HHHHTTS-HHHHHHHHHHHH-S-TTS---------HHHHHTT--SHHHHHHHHHHHHHHTSS---TT----S-----S---HHHHHIIIIIHHHHHHHHHHTT---GGGGG--TTS-TTGGGGGGSPB--GGGGGEEEEEEEEETTTTEEEEEEEESS-HHHHHHHHHHHTT--SHHHHT-HHHHHS--TTS-GGG-TT--S-GGGEEEEEEEEEEGGGHHHHHHTS---HHHHHHHHHPPPTTS----HHHHHHHHHHHHHHHHHHHHH-TT--

Radius of gyration: 37.74 Å; chains: 1; bounding box: 103×62×80 Å

Sequence (540 aa):
MARGSERNLYANIATVLDFNFIPGKWENKPDNLPEGARLAHSIIESAKGQEMHPCPAWGLRKHTSIKKDGEELVCNGITVRWLDCGTASGVLLPIVQLFEGFDEAVMPKDDFLFLEVPGLSVNSTHDPDIFQMMSKCGVDFEKNRLRRMNFLERLPDLVAEQVVSGYVSEEFFDELDVAIDMDAKGRQYPLTATSDVRGRARPLYSQIRIQEKTQEMVDGLEKERQKRRSVIEAAKCTFQMNLEAESRLQEMADEKYNGSLELLVYEDLFRLNIKHLIPYIQVRQVTDLTEPFKKLKKGTVQQAEEGQSCLLLQAKAVLGENITAALPEWSDVTVPKALELPKTKHWVWTSFIANFLKEISCLIVLAGLESQALKYATPLESLLNQILNVFPKMDEDIGAMDGSYLTADTLRQLLIRAGFAEQGFNRRWGEHRRASFLKDVGTRNRPQYQLFPHESVSEDQAPNRRGTFQQLEQRLGLGVRKADRARVLALFKWTEIDEAHLGKLSYGDGRAGTFDFKKYKHICFMFELFFAVALEPTGS

Organism: NCBI:txid303405

pLDDT: mean 70.46, std 20.76, range [23.22, 97.94]